Protein AF-K0SL85-F1 (afdb_monomer)

Foldseek 3Di:
DCCVPPNLQDLVVLVVLQVQLVVCLVVVNLVSNLVSLVSSLVSCCVRVRCLDLSNLSSLLSLLVSLLVVLVVLVVVVPVCVVPPDPPPPVDPPPPPPDPDDDPPPDRQDLVSSLVSLVSSLVSLVSSLVSCCVPVNCLDLSNLVSLLSNLLSLLSNLLSVLVVQLVVQLVVLLVVCCVVVVDDDPVVSVVCSVVSLLRSLQVSVVPDDPVSVVSLVSSLCSLVSSLVSCLVNPDDAWDQFQADDDPDDDDDDDDDDDDDDDDDDDDPPDDPVRVVVVVVVVVVVVVPDDPDDDDDPPDDGQDDSLRSQIHLSSLVSLQSSLVSLLSVLVSLLSNLSNPPPPPPVNVVSLVSSLVSLSSSLSSLVRSLVNCVVPDDCPPPSNLVSLQVNLVSLCDDSGNDPPPDDRPNVSSVVSVVSNVVVVVVVVVVVVD

Structure (mmCIF, N/CA/C/O backbone):
data_AF-K0SL85-F1
#
_entry.id   AF-K0SL85-F1
#
loop_
_atom_site.group_PDB
_atom_site.id
_atom_site.type_symbol
_atom_site.label_atom_id
_atom_site.label_alt_id
_atom_site.label_comp_id
_atom_site.label_asym_id
_atom_site.label_entity_id
_atom_site.label_seq_id
_atom_site.pdbx_PDB_ins_code
_atom_site.Cartn_x
_atom_site.Cartn_y
_atom_site.Cartn_z
_atom_site.occupancy
_atom_site.B_iso_or_equiv
_atom_site.auth_seq_id
_atom_site.auth_comp_id
_atom_site.auth_asym_id
_atom_site.auth_atom_id
_atom_site.pdbx_PDB_model_num
ATOM 1 N N . MET A 1 1 ? 16.054 17.282 -24.907 1.00 71.94 1 MET A N 1
ATOM 2 C CA . MET A 1 1 ? 17.295 16.545 -25.242 1.00 71.94 1 MET A CA 1
ATOM 3 C C . MET A 1 1 ? 17.021 15.195 -25.911 1.00 71.94 1 MET A C 1
ATOM 5 O O . MET A 1 1 ? 17.385 15.065 -27.069 1.00 71.94 1 MET A O 1
ATOM 9 N N . CYS A 1 2 ? 16.323 14.230 -25.287 1.00 82.75 2 CYS A N 1
ATOM 10 C CA . CYS A 1 2 ? 16.093 12.895 -25.885 1.00 82.75 2 CYS A CA 1
ATOM 11 C C . CYS A 1 2 ? 15.444 12.921 -27.280 1.00 82.75 2 CYS A C 1
ATOM 13 O O . CYS A 1 2 ? 15.978 12.303 -28.194 1.00 82.75 2 CYS A O 1
ATOM 15 N N . LYS A 1 3 ? 14.382 13.718 -27.482 1.00 85.50 3 LYS A N 1
ATOM 16 C CA . LYS A 1 3 ? 13.738 13.880 -28.802 1.00 85.50 3 LYS A CA 1
ATOM 17 C C . LYS A 1 3 ? 14.706 14.315 -29.910 1.00 85.50 3 LYS A C 1
ATOM 19 O O . LYS A 1 3 ? 14.562 13.873 -31.040 1.00 85.50 3 LYS A O 1
ATOM 24 N N . SER A 1 4 ? 15.681 15.164 -29.582 1.00 82.19 4 SER A N 1
ATOM 25 C CA . SER A 1 4 ? 16.656 15.687 -30.547 1.00 82.19 4 SER A CA 1
ATOM 26 C C . SER A 1 4 ? 17.770 14.692 -30.873 1.00 82.19 4 SER A C 1
ATOM 28 O O . SER A 1 4 ? 18.353 14.791 -31.943 1.00 82.19 4 SER A O 1
ATOM 30 N N . HIS A 1 5 ? 18.091 13.770 -29.958 1.00 85.50 5 HIS A N 1
ATOM 31 C CA . HIS A 1 5 ? 19.187 12.811 -30.133 1.00 85.50 5 HIS A CA 1
ATOM 32 C C . HIS A 1 5 ? 18.724 11.437 -30.625 1.00 85.50 5 HIS A C 1
ATOM 34 O O . HIS A 1 5 ? 19.407 10.828 -31.438 1.00 85.50 5 HIS A O 1
ATOM 40 N N . PHE A 1 6 ? 17.579 10.952 -30.142 1.00 85.19 6 PHE A N 1
ATOM 41 C CA . PHE A 1 6 ? 17.064 9.613 -30.450 1.00 85.19 6 PHE A CA 1
ATOM 42 C C . PHE A 1 6 ? 15.804 9.629 -31.323 1.00 85.19 6 PHE A C 1
ATOM 44 O O . PHE A 1 6 ? 15.347 8.578 -31.760 1.00 85.19 6 PHE A O 1
ATOM 51 N N . GLY A 1 7 ? 15.223 10.807 -31.560 1.00 85.25 7 GLY A N 1
ATOM 52 C CA . GLY A 1 7 ? 13.911 10.953 -32.181 1.00 85.25 7 GLY A CA 1
ATOM 53 C C . GLY A 1 7 ? 12.759 10.922 -31.170 1.00 85.25 7 GLY A C 1
ATOM 54 O O . GLY A 1 7 ? 12.911 10.566 -29.995 1.00 85.25 7 GLY A O 1
ATOM 55 N N . SER A 1 8 ? 11.580 11.351 -31.626 1.00 86.75 8 SER A N 1
ATOM 56 C CA . SER A 1 8 ? 10.350 11.362 -30.823 1.00 86.75 8 SER A CA 1
ATO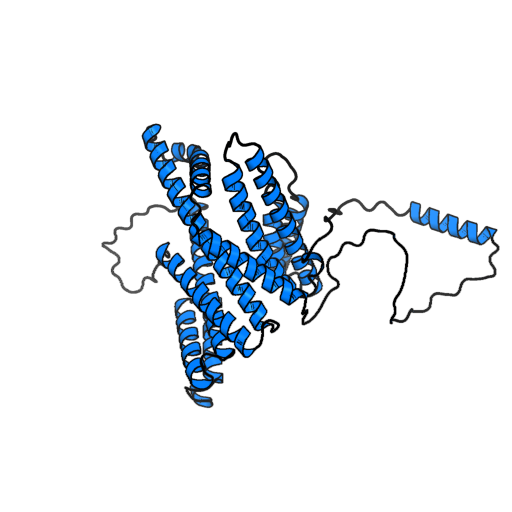M 57 C C . SER A 1 8 ? 9.857 9.955 -30.491 1.00 86.75 8 SER A C 1
ATOM 59 O O . SER A 1 8 ? 9.343 9.749 -29.396 1.00 86.75 8 SER A O 1
ATOM 61 N N . LEU A 1 9 ? 10.063 9.000 -31.399 1.00 91.44 9 LEU A N 1
ATOM 62 C CA . LEU A 1 9 ? 9.634 7.613 -31.273 1.00 91.44 9 LEU A CA 1
ATOM 63 C C . LEU A 1 9 ? 10.826 6.704 -30.940 1.00 91.44 9 LEU A C 1
ATOM 65 O O . LEU A 1 9 ? 11.417 6.086 -31.820 1.00 91.44 9 LEU A O 1
ATOM 69 N N . HIS A 1 10 ? 11.223 6.668 -29.666 1.00 91.56 10 HIS A N 1
ATOM 70 C CA . HIS A 1 10 ? 12.350 5.852 -29.206 1.00 91.56 10 HIS A CA 1
ATOM 71 C C . HIS A 1 10 ? 12.176 5.421 -27.735 1.00 91.56 10 HIS A C 1
ATOM 73 O O . HIS A 1 10 ? 11.749 6.250 -26.923 1.00 91.56 10 HIS A O 1
ATOM 79 N N . PRO A 1 11 ? 12.576 4.193 -27.333 1.00 92.12 11 PRO A N 1
ATOM 80 C CA . PRO A 1 11 ? 12.464 3.723 -25.943 1.00 92.12 11 PRO A CA 1
ATOM 81 C C . PRO A 1 11 ? 13.127 4.647 -24.909 1.00 92.12 11 PRO A C 1
ATOM 83 O O . PRO A 1 11 ? 12.606 4.844 -23.814 1.00 92.12 11 PRO A O 1
ATOM 86 N N . ALA A 1 12 ? 14.256 5.271 -25.260 1.00 93.94 12 ALA A N 1
ATOM 87 C CA . ALA A 1 12 ? 14.918 6.252 -24.392 1.00 93.94 12 ALA A CA 1
ATOM 88 C C . ALA A 1 12 ? 14.088 7.536 -24.196 1.00 93.94 12 ALA A C 1
ATOM 90 O O . ALA A 1 12 ? 14.104 8.116 -23.113 1.00 93.94 12 ALA A O 1
ATOM 91 N N . THR A 1 13 ? 13.339 7.969 -25.215 1.00 93.81 13 THR A N 1
ATOM 92 C CA . THR A 1 13 ? 12.415 9.107 -25.101 1.00 93.81 13 THR A CA 1
ATOM 93 C C . THR A 1 13 ? 11.216 8.736 -24.225 1.00 93.81 13 THR A C 1
ATOM 95 O O . THR A 1 13 ? 10.839 9.528 -23.365 1.00 93.81 13 THR A O 1
ATOM 98 N N . ALA A 1 14 ? 10.683 7.515 -24.357 1.00 95.56 14 ALA A N 1
ATOM 99 C CA . ALA A 1 14 ? 9.628 6.997 -23.481 1.00 95.56 14 ALA A CA 1
ATOM 100 C C . ALA A 1 14 ? 10.074 6.925 -22.007 1.00 95.56 14 ALA A C 1
ATOM 102 O O . ALA A 1 14 ? 9.354 7.376 -21.115 1.00 95.56 14 ALA A O 1
ATOM 103 N N . SER A 1 15 ? 11.293 6.434 -21.761 1.00 95.62 15 SER A N 1
ATOM 104 C CA . SER A 1 15 ? 11.910 6.383 -20.427 1.00 95.62 15 SER A CA 1
ATOM 105 C C . SER A 1 15 ? 12.112 7.776 -19.830 1.00 95.62 15 SER A C 1
ATOM 107 O O . SER A 1 15 ? 11.819 8.008 -18.658 1.00 95.62 15 SER A O 1
ATOM 109 N N . ALA A 1 16 ? 12.536 8.746 -20.646 1.00 95.75 16 ALA A N 1
ATOM 110 C CA . ALA A 1 16 ? 12.667 10.128 -20.201 1.00 95.75 16 ALA A CA 1
ATOM 111 C C . ALA A 1 16 ? 11.323 10.709 -19.737 1.00 95.75 16 ALA A C 1
ATOM 113 O O . ALA A 1 16 ? 11.273 11.326 -18.677 1.00 95.75 16 ALA A O 1
ATOM 114 N N . TYR A 1 17 ? 10.234 10.467 -20.474 1.00 97.12 17 TYR A N 1
ATOM 115 C CA . TYR A 1 17 ? 8.890 10.866 -20.047 1.00 97.12 17 TYR A CA 1
ATOM 116 C C . TYR A 1 17 ? 8.450 10.177 -18.754 1.00 97.12 17 TYR A C 1
ATOM 118 O O . TYR A 1 17 ? 7.924 10.844 -17.867 1.00 97.12 17 TYR A O 1
ATOM 126 N N . ASN A 1 18 ? 8.742 8.883 -18.597 1.00 95.81 18 ASN A N 1
ATOM 127 C CA . ASN A 1 18 ? 8.477 8.172 -17.347 1.00 95.81 18 ASN A CA 1
ATOM 128 C C . ASN A 1 18 ? 9.196 8.835 -16.158 1.00 95.81 18 ASN A C 1
ATOM 130 O O . ASN A 1 18 ? 8.609 9.041 -15.100 1.00 95.81 18 ASN A O 1
ATOM 134 N N . ASN A 1 19 ? 10.457 9.226 -16.340 1.00 96.38 19 ASN A N 1
ATOM 135 C CA . ASN A 1 19 ? 11.229 9.889 -15.290 1.00 96.38 19 ASN A CA 1
ATOM 136 C C . ASN A 1 19 ? 10.738 11.317 -15.018 1.00 96.38 19 ASN A C 1
ATOM 138 O O . ASN A 1 19 ? 10.708 11.734 -13.866 1.00 96.38 19 ASN A O 1
ATOM 142 N N . VAL A 1 20 ? 10.302 12.058 -16.043 1.00 96.56 20 VAL A N 1
ATOM 143 C CA . VAL A 1 20 ? 9.638 13.363 -15.860 1.00 96.56 20 VAL A CA 1
ATOM 144 C C . VAL A 1 20 ? 8.355 13.204 -15.043 1.00 96.56 20 VAL A C 1
ATOM 146 O O . VAL A 1 20 ? 8.102 14.017 -14.154 1.00 96.56 20 VAL A O 1
ATOM 149 N N . GLY A 1 21 ? 7.579 12.148 -15.298 1.00 96.06 21 GLY A N 1
ATOM 150 C CA . GLY A 1 21 ? 6.412 11.798 -14.494 1.00 96.06 21 GLY A CA 1
ATOM 151 C C . GLY A 1 21 ? 6.780 11.576 -13.030 1.00 96.06 21 GLY A C 1
ATOM 152 O O . GLY A 1 21 ? 6.183 12.187 -12.143 1.00 96.06 21 GLY A O 1
ATOM 153 N N . LEU A 1 22 ? 7.821 10.781 -12.775 1.00 94.56 22 LEU A N 1
ATOM 154 C CA . LEU A 1 22 ? 8.305 10.506 -11.421 1.00 94.56 22 LEU A CA 1
ATOM 155 C C . LEU A 1 22 ? 8.761 11.773 -10.694 1.00 94.56 22 LEU A C 1
ATOM 157 O O . LEU A 1 22 ? 8.385 11.977 -9.544 1.00 94.56 22 LEU A O 1
ATOM 161 N N . MET A 1 23 ? 9.515 12.645 -11.363 1.00 95.88 23 MET A N 1
ATOM 162 C CA . MET A 1 23 ? 9.970 13.901 -10.763 1.00 95.88 23 MET A CA 1
ATOM 163 C C . MET A 1 23 ? 8.802 14.830 -10.427 1.00 95.88 23 MET A C 1
ATOM 165 O O . MET A 1 23 ? 8.760 15.374 -9.332 1.00 95.88 23 MET A O 1
ATOM 169 N N . ASN A 1 24 ? 7.822 14.971 -11.324 1.00 93.88 24 ASN A N 1
ATOM 170 C CA . ASN A 1 24 ? 6.636 15.784 -11.044 1.00 93.88 24 ASN A CA 1
ATOM 171 C C . ASN A 1 24 ? 5.812 15.217 -9.885 1.00 93.88 24 ASN A C 1
ATOM 173 O O . ASN A 1 24 ? 5.368 15.983 -9.040 1.00 93.88 24 ASN A O 1
ATOM 177 N N . LYS A 1 25 ? 5.682 13.888 -9.788 1.00 91.12 25 LYS A N 1
ATOM 178 C CA . LYS A 1 25 ? 5.037 13.239 -8.639 1.00 91.12 25 LYS A CA 1
ATOM 179 C C . LYS A 1 25 ? 5.726 13.614 -7.325 1.00 91.12 25 LYS A C 1
ATOM 181 O O . LYS A 1 25 ? 5.051 13.951 -6.365 1.00 91.12 25 LYS A O 1
ATOM 186 N N . LEU A 1 26 ? 7.058 13.549 -7.281 1.00 88.62 26 LEU A N 1
ATOM 187 C CA . LEU A 1 26 ? 7.831 13.890 -6.079 1.00 88.62 26 LEU A CA 1
ATOM 188 C C . LEU A 1 26 ? 7.717 15.372 -5.690 1.00 88.62 26 LEU A C 1
ATOM 190 O O . LEU A 1 26 ? 7.970 15.709 -4.540 1.00 88.62 26 LEU A O 1
ATOM 194 N N . LEU A 1 27 ? 7.341 16.235 -6.635 1.00 89.31 27 LEU A N 1
ATOM 195 C CA . LEU A 1 27 ? 7.099 17.661 -6.420 1.00 89.31 27 LEU A CA 1
ATOM 196 C C . LEU A 1 27 ? 5.623 17.994 -6.127 1.00 89.31 27 LEU A C 1
ATOM 198 O O . LEU A 1 27 ? 5.304 19.169 -6.000 1.00 89.31 27 LEU A O 1
ATOM 202 N N . GLY A 1 28 ? 4.722 17.005 -6.069 1.00 86.56 28 GLY A N 1
ATOM 203 C CA . GLY A 1 28 ? 3.276 17.229 -5.892 1.00 86.56 28 GLY A CA 1
ATOM 204 C C . GLY A 1 28 ? 2.536 17.694 -7.158 1.00 86.56 28 GLY A C 1
ATOM 205 O O . GLY A 1 28 ? 1.344 17.982 -7.126 1.00 86.56 28 GLY A O 1
ATOM 206 N N . ASN A 1 29 ? 3.209 17.729 -8.311 1.00 91.56 29 ASN A N 1
ATOM 207 C CA . ASN A 1 29 ? 2.650 18.164 -9.592 1.00 91.56 29 ASN A CA 1
ATOM 208 C C . ASN A 1 29 ? 1.874 17.021 -10.277 1.00 91.56 29 ASN A C 1
ATOM 210 O O . ASN A 1 29 ? 2.338 16.433 -11.264 1.00 91.56 29 ASN A O 1
ATOM 214 N N . TYR A 1 30 ? 0.707 16.665 -9.733 1.00 89.94 30 TYR A N 1
ATOM 215 C CA . TYR A 1 30 ? -0.072 15.493 -10.154 1.00 89.94 30 TYR A CA 1
ATOM 216 C C . TYR A 1 30 ? -0.479 15.510 -11.633 1.00 89.94 30 TYR A C 1
ATOM 218 O O . TYR A 1 30 ? -0.276 14.514 -12.329 1.00 89.94 30 TYR A O 1
ATOM 226 N N . GLU A 1 31 ? -0.977 16.633 -12.151 1.00 92.06 31 GLU A N 1
ATOM 227 C CA . GLU A 1 31 ? -1.432 16.721 -13.547 1.00 92.06 31 GLU A CA 1
ATOM 228 C C . GLU A 1 31 ? -0.273 16.615 -14.549 1.00 92.06 31 GLU A C 1
ATOM 230 O O . GLU A 1 31 ? -0.343 15.864 -15.526 1.00 92.06 31 GLU A O 1
ATOM 235 N N . GLN A 1 32 ? 0.847 17.297 -14.284 1.00 94.50 32 GLN A N 1
ATOM 236 C CA . GLN A 1 32 ? 2.049 17.193 -15.116 1.00 94.50 32 GLN A CA 1
ATOM 237 C C . GLN A 1 32 ? 2.640 15.780 -15.055 1.00 94.50 32 GLN A C 1
ATOM 239 O O . GLN A 1 32 ? 3.129 15.266 -16.065 1.00 94.50 32 GLN A O 1
ATOM 244 N N . SER A 1 33 ? 2.578 15.137 -13.885 1.00 95.88 33 SER A N 1
ATOM 245 C CA . SER A 1 33 ? 3.004 13.751 -13.710 1.00 95.88 33 SER A CA 1
ATOM 246 C C . SER A 1 33 ? 2.155 12.793 -14.548 1.00 95.88 33 SER A C 1
ATOM 248 O O . SER A 1 33 ? 2.702 12.005 -15.326 1.00 95.88 33 SER A O 1
ATOM 250 N N . ARG A 1 34 ? 0.824 12.922 -14.469 1.00 96.50 34 ARG A N 1
ATOM 251 C CA . ARG A 1 34 ? -0.143 12.121 -15.229 1.00 96.50 34 ARG A CA 1
ATOM 252 C C . ARG A 1 34 ? 0.077 12.267 -16.735 1.00 96.50 34 ARG A C 1
ATOM 254 O O . ARG A 1 34 ? 0.205 11.265 -17.439 1.00 96.50 34 ARG A O 1
ATOM 261 N N . ALA A 1 35 ? 0.212 13.500 -17.226 1.00 97.38 35 ALA A N 1
ATOM 262 C CA . ALA A 1 35 ? 0.474 13.773 -18.639 1.00 97.38 35 ALA A CA 1
ATOM 263 C C . ALA A 1 35 ? 1.785 13.128 -19.126 1.00 97.38 35 ALA A C 1
ATOM 265 O O . ALA A 1 35 ? 1.828 12.520 -20.199 1.00 97.38 35 ALA A O 1
ATOM 266 N N . ALA A 1 36 ? 2.853 13.213 -18.327 1.00 97.88 36 ALA A N 1
ATOM 267 C CA . ALA A 1 36 ? 4.139 12.616 -18.669 1.00 97.88 36 ALA A CA 1
ATOM 268 C C . ALA A 1 36 ? 4.086 11.078 -18.698 1.00 97.88 36 ALA A C 1
ATOM 270 O O . ALA A 1 36 ? 4.648 10.467 -19.611 1.00 97.88 36 ALA A O 1
ATOM 271 N N . TYR A 1 37 ? 3.382 10.439 -17.758 1.00 97.88 37 TYR A N 1
ATOM 272 C CA . TYR A 1 37 ? 3.191 8.986 -17.784 1.00 97.88 37 TYR A CA 1
ATOM 273 C C . TYR A 1 37 ? 2.325 8.522 -18.956 1.00 97.88 37 TYR A C 1
ATOM 275 O O . TYR A 1 37 ? 2.666 7.519 -19.581 1.00 97.88 37 TYR A O 1
ATOM 283 N N . HIS A 1 38 ? 1.267 9.252 -19.323 1.00 98.06 38 HIS A N 1
ATOM 284 C CA . HIS A 1 38 ? 0.482 8.926 -20.518 1.00 98.06 38 HIS A CA 1
ATOM 285 C C . HIS A 1 38 ? 1.309 9.013 -21.802 1.00 98.06 38 HIS A C 1
ATOM 287 O O . HIS A 1 38 ? 1.218 8.122 -22.648 1.00 98.06 38 HIS A O 1
ATOM 293 N N . GLU A 1 39 ? 2.164 10.028 -21.939 1.00 97.62 39 GLU A N 1
ATOM 294 C CA . GLU A 1 39 ? 3.056 10.120 -23.097 1.00 97.62 39 GLU A CA 1
ATOM 295 C C . GLU A 1 39 ? 4.103 8.994 -23.095 1.00 97.62 39 GLU A C 1
ATOM 297 O O . GLU A 1 39 ? 4.412 8.427 -24.144 1.00 97.62 39 GLU A O 1
ATOM 302 N N . SER A 1 40 ? 4.597 8.599 -21.917 1.00 97.44 40 SER A N 1
ATOM 303 C CA . SER A 1 40 ? 5.458 7.421 -21.776 1.00 97.44 40 SER A CA 1
ATOM 304 C C . SER A 1 40 ? 4.753 6.132 -22.212 1.00 97.44 40 SER A C 1
ATOM 306 O O . SER A 1 40 ? 5.319 5.368 -22.994 1.00 97.44 40 SER A O 1
ATOM 308 N N . LEU A 1 41 ? 3.505 5.916 -21.779 1.00 97.62 41 LEU A N 1
ATOM 309 C CA . LEU A 1 41 ? 2.680 4.773 -22.178 1.00 97.62 41 LEU A CA 1
ATOM 310 C C . LEU A 1 41 ? 2.459 4.735 -23.686 1.00 97.62 41 LEU A C 1
ATOM 312 O O . LEU A 1 41 ? 2.661 3.691 -24.304 1.00 97.62 41 LEU A O 1
ATOM 316 N N . ARG A 1 42 ? 2.080 5.869 -24.287 1.00 97.81 42 ARG A N 1
ATOM 317 C CA . ARG A 1 42 ? 1.881 5.975 -25.737 1.00 97.81 42 ARG A CA 1
ATOM 318 C C . ARG A 1 42 ? 3.146 5.558 -26.484 1.00 97.81 42 ARG A C 1
ATOM 320 O O . ARG A 1 42 ? 3.090 4.695 -27.355 1.00 97.81 42 ARG A O 1
ATOM 327 N N . LEU A 1 43 ? 4.292 6.117 -26.094 1.00 97.44 43 LEU A N 1
ATOM 328 C CA . LEU A 1 43 ? 5.569 5.819 -26.731 1.00 97.44 43 LEU A CA 1
ATOM 329 C C . LEU A 1 43 ? 5.999 4.365 -26.527 1.00 97.44 43 LEU A C 1
ATOM 331 O O . LEU A 1 43 ? 6.384 3.730 -27.502 1.00 97.44 43 LEU A O 1
ATOM 335 N N . TYR A 1 44 ? 5.916 3.817 -25.310 1.00 97.75 44 TYR A N 1
ATOM 336 C CA . TYR A 1 44 ? 6.233 2.406 -25.064 1.00 97.75 44 TYR A CA 1
ATOM 337 C C . TYR A 1 44 ? 5.323 1.466 -25.859 1.00 97.75 44 TYR A C 1
ATOM 339 O O . TYR A 1 44 ? 5.813 0.522 -26.477 1.00 97.75 44 TYR A O 1
ATOM 347 N N . GLY A 1 45 ? 4.025 1.767 -25.919 1.00 97.25 45 GLY A N 1
ATOM 348 C CA . GLY A 1 45 ? 3.064 0.999 -26.705 1.00 97.25 45 GLY A CA 1
ATOM 349 C C . GLY A 1 45 ? 3.402 0.967 -28.197 1.00 97.25 45 GLY A C 1
ATOM 350 O O . GLY A 1 45 ? 3.225 -0.070 -28.828 1.00 97.25 45 GLY A O 1
ATOM 351 N N . GLU A 1 46 ? 3.928 2.063 -28.751 1.00 96.88 46 GLU A N 1
ATOM 352 C CA . GLU A 1 46 ? 4.335 2.138 -30.160 1.00 96.88 46 GLU A CA 1
ATOM 353 C C . GLU A 1 46 ? 5.706 1.492 -30.435 1.00 96.88 46 GLU A C 1
ATOM 355 O O . GLU A 1 46 ? 5.874 0.860 -31.475 1.00 96.88 46 GLU A O 1
ATOM 360 N N . VAL A 1 47 ? 6.693 1.635 -29.538 1.00 96.31 47 VAL A N 1
ATOM 361 C CA . VAL A 1 47 ? 8.076 1.174 -29.806 1.00 96.31 47 VAL A CA 1
ATOM 362 C C . VAL A 1 47 ? 8.354 -0.271 -29.404 1.00 96.31 47 VAL A C 1
ATOM 364 O O . VAL A 1 47 ? 9.144 -0.929 -30.074 1.00 96.31 47 VAL A O 1
ATOM 367 N N . CYS A 1 48 ? 7.772 -0.759 -28.305 1.00 92.94 48 CYS A N 1
ATOM 368 C CA . CYS A 1 48 ? 8.017 -2.116 -27.801 1.00 92.94 48 CYS A CA 1
ATOM 369 C C . CYS A 1 48 ? 6.741 -2.952 -27.640 1.00 92.94 48 CYS A C 1
ATOM 371 O O . CYS A 1 48 ? 6.839 -4.146 -27.375 1.00 92.94 48 CYS A O 1
ATOM 373 N N . GLY A 1 49 ? 5.562 -2.358 -27.846 1.00 95.62 49 GLY A N 1
ATOM 374 C CA . GLY A 1 49 ? 4.272 -3.028 -27.701 1.00 95.62 49 GLY A CA 1
ATOM 375 C C . GLY A 1 49 ? 3.709 -2.942 -26.281 1.00 95.62 49 GLY A C 1
ATOM 376 O O . GLY A 1 49 ? 4.426 -2.673 -25.314 1.00 95.62 49 GLY A O 1
ATOM 377 N N . LYS A 1 50 ? 2.394 -3.158 -26.162 1.00 96.88 50 LYS A N 1
ATOM 378 C CA . LYS A 1 50 ? 1.662 -3.068 -24.885 1.00 96.88 50 LYS A CA 1
ATOM 379 C C . LYS A 1 50 ? 1.925 -4.247 -23.943 1.00 96.88 50 LYS A C 1
ATOM 381 O O . LYS A 1 50 ? 1.795 -4.089 -22.739 1.00 96.88 50 LYS A O 1
ATOM 386 N N . ASP A 1 51 ? 2.384 -5.378 -24.472 1.00 95.75 51 ASP A N 1
ATOM 387 C CA . ASP A 1 51 ? 2.701 -6.578 -23.685 1.00 95.75 51 ASP A CA 1
ATOM 388 C C . ASP A 1 51 ? 4.143 -6.585 -23.140 1.00 95.75 51 ASP A C 1
ATOM 390 O O . ASP A 1 51 ? 4.615 -7.616 -22.673 1.00 95.75 51 ASP A O 1
ATOM 394 N N . HIS A 1 52 ? 4.857 -5.456 -23.225 1.00 96.00 52 HIS A N 1
ATOM 395 C CA . HIS A 1 52 ? 6.256 -5.337 -22.806 1.00 96.00 52 HIS A CA 1
ATOM 396 C C . HIS A 1 52 ? 6.410 -4.732 -21.400 1.00 96.00 52 HIS A C 1
ATOM 398 O O . HIS A 1 52 ? 5.668 -3.832 -20.989 1.00 96.00 52 HIS A O 1
ATOM 404 N N . ALA A 1 53 ? 7.474 -5.108 -20.690 1.00 95.50 53 ALA A N 1
ATOM 405 C CA . ALA A 1 53 ? 7.646 -4.821 -19.269 1.00 95.50 53 ALA A CA 1
ATOM 406 C C . ALA A 1 53 ? 7.841 -3.328 -19.007 1.00 95.50 53 ALA A C 1
ATOM 408 O O . ALA A 1 53 ? 7.541 -2.825 -17.921 1.00 95.50 53 ALA A O 1
ATOM 409 N N . SER A 1 54 ? 8.337 -2.608 -20.014 1.00 96.38 54 SER A N 1
ATOM 410 C CA . SER A 1 54 ? 8.449 -1.150 -20.001 1.00 96.38 54 SER A CA 1
ATOM 411 C C . SER A 1 54 ? 7.086 -0.455 -20.065 1.00 96.38 54 SER A C 1
ATOM 413 O O . SER A 1 54 ? 6.893 0.529 -19.355 1.00 96.38 54 SER A O 1
ATOM 415 N N . TYR A 1 55 ? 6.126 -0.989 -20.830 1.00 97.81 55 TYR A N 1
ATOM 416 C CA . TYR A 1 55 ? 4.745 -0.497 -20.824 1.00 97.81 55 TYR A CA 1
ATOM 417 C C . TYR A 1 55 ? 4.108 -0.734 -19.449 1.00 97.81 55 TYR A C 1
ATOM 419 O O . TYR A 1 55 ? 3.604 0.198 -18.821 1.00 97.81 55 TYR A O 1
ATOM 427 N N . ALA A 1 56 ? 4.277 -1.942 -18.899 1.00 97.69 56 ALA A N 1
ATOM 428 C CA . ALA A 1 56 ? 3.837 -2.273 -17.543 1.00 97.69 56 ALA A CA 1
ATOM 429 C C . ALA A 1 56 ? 4.490 -1.402 -16.452 1.00 97.69 56 ALA A C 1
ATOM 431 O O . ALA A 1 56 ? 3.883 -1.138 -15.413 1.00 97.69 56 ALA A O 1
ATOM 432 N N . ALA A 1 57 ? 5.728 -0.940 -16.657 1.00 96.31 57 ALA A N 1
ATOM 433 C CA . ALA A 1 57 ? 6.389 -0.016 -15.739 1.00 96.31 57 ALA A CA 1
ATOM 434 C C . ALA A 1 57 ? 5.738 1.367 -15.726 1.00 96.31 57 ALA A C 1
ATOM 436 O O . ALA A 1 57 ? 5.496 1.896 -14.640 1.00 96.31 57 ALA A O 1
ATOM 437 N N . ALA A 1 58 ? 5.399 1.912 -16.894 1.00 97.25 58 ALA A N 1
ATOM 438 C CA . ALA A 1 58 ? 4.675 3.174 -16.977 1.00 97.25 58 ALA A CA 1
ATOM 439 C C . ALA A 1 58 ? 3.258 3.054 -16.377 1.00 97.25 58 ALA A C 1
ATOM 441 O O . ALA A 1 58 ? 2.857 3.928 -15.610 1.00 97.25 58 ALA A O 1
ATOM 442 N N . LEU A 1 59 ? 2.553 1.935 -16.611 1.00 98.50 59 LEU A N 1
ATOM 443 C CA . LEU A 1 59 ? 1.256 1.643 -15.978 1.00 98.50 59 LEU A CA 1
ATOM 444 C C . LEU A 1 59 ? 1.371 1.593 -14.450 1.00 98.50 59 LEU A C 1
ATOM 446 O O . LEU A 1 59 ? 0.604 2.239 -13.742 1.00 98.50 59 LEU A O 1
ATOM 450 N N . SER A 1 60 ? 2.377 0.880 -13.931 1.00 97.81 60 SER A N 1
ATOM 451 C CA . SER A 1 60 ? 2.605 0.784 -12.482 1.00 97.81 60 SER A CA 1
ATOM 452 C C . SER A 1 60 ? 2.837 2.155 -11.851 1.00 97.81 60 SER A C 1
ATOM 454 O O . SER A 1 60 ? 2.331 2.435 -10.766 1.00 97.81 60 SER A O 1
ATOM 456 N N . ASN A 1 61 ? 3.604 3.018 -12.521 1.00 97.25 61 ASN A N 1
ATOM 457 C CA . ASN A 1 61 ? 3.894 4.356 -12.018 1.00 97.25 61 ASN A CA 1
ATOM 458 C C . ASN A 1 61 ? 2.659 5.258 -12.038 1.00 97.25 61 ASN A C 1
ATOM 460 O O . ASN A 1 61 ? 2.459 6.012 -11.086 1.00 97.25 61 ASN A O 1
ATOM 464 N N . LEU A 1 62 ? 1.817 5.134 -13.067 1.00 97.38 62 LEU A N 1
ATOM 465 C CA . LEU A 1 62 ? 0.547 5.842 -13.154 1.00 97.38 62 LEU A CA 1
ATOM 466 C C . LEU A 1 62 ? -0.434 5.370 -12.071 1.00 97.38 62 LEU A C 1
ATOM 468 O O . LEU A 1 62 ? -0.953 6.192 -11.326 1.00 97.38 62 LEU A O 1
ATOM 472 N N . GLY A 1 63 ? -0.604 4.061 -11.869 1.00 97.06 63 GLY A N 1
ATOM 473 C CA . GLY A 1 63 ? -1.456 3.554 -10.787 1.00 97.06 63 GLY A CA 1
ATOM 474 C C . GLY A 1 63 ? -0.967 3.969 -9.392 1.00 97.06 63 GLY A C 1
ATOM 475 O O . GLY A 1 63 ? -1.753 4.352 -8.526 1.00 97.06 63 GLY A O 1
ATOM 476 N N . MET A 1 64 ? 0.353 3.996 -9.182 1.00 95.69 64 MET A N 1
ATOM 477 C CA . MET A 1 64 ? 0.956 4.527 -7.956 1.00 95.69 64 MET A CA 1
ATOM 478 C C . MET A 1 64 ? 0.860 6.057 -7.830 1.00 95.69 64 MET A C 1
ATOM 480 O O . MET A 1 64 ? 1.048 6.569 -6.724 1.00 95.69 64 MET A O 1
ATOM 484 N N . LEU A 1 65 ? 0.669 6.799 -8.925 1.00 96.19 65 LEU A N 1
ATOM 485 C CA . LEU A 1 65 ? 0.398 8.239 -8.906 1.00 96.19 65 LEU A CA 1
ATOM 486 C C . LEU A 1 65 ? -1.031 8.486 -8.429 1.00 96.19 65 LEU A C 1
ATOM 488 O O . LEU A 1 65 ? -1.204 9.194 -7.443 1.00 96.19 65 LEU A O 1
ATOM 492 N N . GLU A 1 66 ? -2.018 7.848 -9.063 1.00 94.81 66 GLU A N 1
ATOM 493 C CA . GLU A 1 66 ? -3.436 8.033 -8.725 1.00 94.81 66 GLU A CA 1
ATOM 494 C C . GLU A 1 66 ? -3.718 7.637 -7.273 1.00 94.81 66 GLU A C 1
ATOM 496 O O . GLU A 1 66 ? -4.314 8.402 -6.519 1.00 94.81 66 GLU A O 1
ATOM 501 N N . ARG A 1 67 ? -3.171 6.499 -6.823 1.00 92.31 67 ARG A N 1
ATOM 502 C CA . ARG A 1 67 ? -3.261 6.089 -5.414 1.00 92.31 67 ARG A CA 1
ATOM 503 C C . ARG A 1 67 ? -2.617 7.104 -4.463 1.00 92.31 67 ARG A C 1
ATOM 505 O O . ARG A 1 67 ? -3.130 7.322 -3.371 1.00 92.31 67 ARG A O 1
ATOM 512 N N . GLY A 1 68 ? -1.475 7.682 -4.842 1.00 90.56 68 GLY A N 1
ATOM 513 C CA . GLY A 1 68 ? -0.795 8.698 -4.034 1.00 90.56 68 GLY A CA 1
ATOM 514 C C . GLY A 1 68 ? -1.636 9.965 -3.886 1.00 90.56 68 GLY A C 1
ATOM 515 O O . GLY A 1 68 ? -1.799 10.452 -2.773 1.00 90.56 68 GLY A O 1
ATOM 516 N N . HIS A 1 69 ? -2.244 10.410 -4.987 1.00 90.69 69 HIS A N 1
ATOM 517 C CA . HIS A 1 69 ? -3.102 11.593 -5.030 1.00 90.69 69 HIS A CA 1
ATOM 518 C C . HIS A 1 69 ? -4.325 11.453 -4.116 1.00 90.69 69 HIS A C 1
ATOM 520 O O . HIS A 1 69 ? -4.678 12.386 -3.399 1.00 90.69 69 HIS A O 1
ATOM 526 N N . VAL A 1 70 ? -4.937 10.263 -4.093 1.00 89.50 70 VAL A N 1
ATOM 527 C CA . VAL A 1 70 ? -6.049 9.959 -3.181 1.00 89.50 70 VAL A CA 1
ATOM 528 C C . VAL A 1 70 ? -5.605 10.036 -1.723 1.00 89.50 70 VAL A C 1
ATOM 530 O O . VAL A 1 70 ? -6.269 10.692 -0.929 1.00 89.50 70 VAL A O 1
ATOM 533 N N . ILE A 1 71 ? -4.491 9.386 -1.368 1.00 85.06 71 ILE A N 1
ATOM 534 C CA . ILE A 1 71 ? -4.007 9.340 0.022 1.00 85.06 71 ILE A CA 1
ATOM 535 C C . ILE A 1 71 ? -3.665 10.745 0.531 1.00 85.06 71 ILE A C 1
ATOM 537 O O . ILE A 1 71 ? -4.030 11.084 1.651 1.00 85.06 71 ILE A O 1
ATOM 541 N N . GLU A 1 72 ? -3.000 11.565 -0.284 1.00 84.56 72 GLU A N 1
ATOM 542 C CA . GLU A 1 72 ? -2.683 12.950 0.081 1.00 84.56 72 GLU A CA 1
ATOM 543 C C . GLU A 1 72 ? -3.952 13.792 0.243 1.00 84.56 72 GLU A C 1
ATOM 545 O O . GLU A 1 72 ? -4.108 14.495 1.238 1.00 84.56 72 GLU A O 1
ATOM 550 N N . SER A 1 73 ? -4.918 13.647 -0.670 1.00 84.19 73 SER A N 1
ATOM 551 C CA . SER A 1 73 ? -6.211 14.317 -0.529 1.00 84.19 73 SER A CA 1
ATOM 552 C C . SER A 1 73 ? -6.961 13.903 0.742 1.00 84.19 73 SER A C 1
ATOM 554 O O . SER A 1 73 ? -7.670 14.733 1.305 1.00 84.19 73 SER A O 1
ATOM 556 N N . GLU A 1 74 ? -6.866 12.644 1.173 1.00 79.31 74 GLU A N 1
ATOM 557 C CA . GLU A 1 74 ? -7.500 12.167 2.409 1.00 79.31 74 GLU A CA 1
ATOM 558 C C . GLU A 1 74 ? -6.772 12.640 3.673 1.00 79.31 74 GLU A C 1
ATOM 560 O O . GLU A 1 74 ? -7.422 12.824 4.701 1.00 79.31 74 GLU A O 1
ATOM 565 N N . ALA A 1 75 ? -5.451 12.828 3.613 1.00 77.81 75 ALA A N 1
ATOM 566 C CA . ALA A 1 75 ? -4.662 13.366 4.720 1.00 77.81 75 ALA A CA 1
ATOM 567 C C . ALA A 1 75 ? -4.986 14.848 4.961 1.00 77.81 75 ALA A C 1
ATOM 569 O O . ALA A 1 75 ? -5.296 15.230 6.089 1.00 77.81 75 ALA A O 1
ATOM 570 N N . ASN A 1 76 ? -5.047 15.642 3.887 1.00 72.44 76 ASN A N 1
ATOM 571 C CA . ASN A 1 76 ? -5.387 17.067 3.955 1.00 72.44 76 ASN A CA 1
ATOM 572 C C . ASN A 1 76 ? -6.816 17.308 4.482 1.00 72.44 76 ASN A C 1
ATOM 574 O O . ASN A 1 76 ? -7.097 18.349 5.062 1.00 72.44 76 ASN A O 1
ATOM 578 N N . GLU A 1 77 ? -7.733 16.343 4.323 1.00 66.88 77 GLU A N 1
ATOM 579 C CA . GLU A 1 77 ? -9.069 16.409 4.935 1.00 66.88 77 GLU A CA 1
ATOM 580 C C . GLU A 1 77 ? -9.052 16.297 6.469 1.00 66.88 77 GLU A C 1
ATOM 582 O O . GLU A 1 77 ? -9.967 16.812 7.107 1.00 66.88 77 GLU A O 1
ATOM 587 N N . GLY A 1 78 ? -8.071 15.599 7.054 1.00 54.81 78 GLY A N 1
ATOM 588 C CA . GLY A 1 78 ? -7.984 15.369 8.499 1.00 54.81 78 GLY A CA 1
ATOM 589 C C . GLY A 1 78 ? -7.361 16.535 9.268 1.00 54.81 78 GLY A C 1
ATOM 590 O O . GLY A 1 78 ? -7.863 16.897 10.331 1.00 54.81 78 GLY A O 1
ATOM 591 N N . GLU A 1 79 ? -6.320 17.158 8.712 1.00 51.19 79 GLU A N 1
ATOM 592 C CA . GLU A 1 79 ? -5.579 18.250 9.367 1.00 51.19 79 GLU A CA 1
ATOM 593 C C . GLU A 1 79 ? -6.445 19.507 9.583 1.00 51.19 79 GLU A C 1
ATOM 595 O O . GLU A 1 79 ? -6.380 20.131 10.639 1.00 51.19 79 GLU A O 1
ATOM 600 N N . GLU A 1 80 ? -7.355 19.823 8.654 1.00 48.00 80 GLU A N 1
ATOM 601 C CA . GLU A 1 80 ? -8.286 20.959 8.788 1.00 48.00 80 GLU A CA 1
ATOM 602 C C . GLU A 1 80 ? -9.355 20.763 9.884 1.00 48.00 80 GLU A C 1
ATOM 604 O O . GLU A 1 80 ? -10.004 21.728 10.285 1.00 48.00 80 GLU A O 1
ATOM 609 N N . THR A 1 81 ? -9.573 19.532 10.367 1.00 44.78 81 THR A N 1
ATOM 610 C CA . THR A 1 81 ? -10.563 19.249 11.427 1.00 44.78 81 THR A CA 1
ATOM 611 C C . THR A 1 81 ? -9.982 19.257 12.839 1.00 44.78 81 THR A C 1
ATOM 613 O O . THR A 1 81 ? -10.733 19.476 13.789 1.00 44.78 81 THR A O 1
ATOM 616 N N . GLU A 1 82 ? -8.669 19.047 12.993 1.00 38.06 82 GLU A N 1
ATOM 617 C CA . GLU A 1 82 ? -7.988 19.103 14.296 1.00 38.06 82 GLU A CA 1
ATOM 618 C C . GLU A 1 82 ? -7.572 20.539 14.666 1.00 38.06 82 GLU A C 1
ATOM 620 O O . GLU A 1 82 ? -7.674 20.918 15.835 1.00 38.06 82 GLU A O 1
ATOM 625 N N . ASP A 1 83 ? -7.234 21.381 13.681 1.00 34.12 83 ASP A N 1
ATOM 626 C CA . ASP A 1 83 ? -7.076 22.832 13.854 1.00 34.12 83 ASP A CA 1
ATOM 627 C C . ASP A 1 83 ? -8.436 23.541 13.718 1.00 34.12 83 ASP A C 1
ATOM 629 O O . ASP A 1 83 ? -8.755 24.206 12.730 1.00 34.12 83 ASP A O 1
ATOM 633 N N . GLY A 1 84 ? -9.280 23.397 14.740 1.00 39.38 84 GLY A N 1
ATOM 634 C CA . GLY A 1 84 ? -10.543 24.123 14.863 1.00 39.38 84 GLY A CA 1
ATOM 635 C C . GLY A 1 84 ? -10.351 25.643 14.959 1.00 39.38 84 GLY A C 1
ATOM 636 O O . GLY A 1 84 ? -10.436 26.205 16.047 1.00 39.38 84 GLY A O 1
ATOM 637 N N . ALA A 1 85 ? -10.119 26.316 13.829 1.00 34.28 85 ALA A N 1
ATOM 638 C CA . ALA A 1 85 ? -10.266 27.763 13.652 1.00 34.28 85 ALA A CA 1
ATOM 639 C C . ALA A 1 85 ? -10.272 28.181 12.166 1.00 34.28 85 ALA A C 1
ATOM 641 O O . ALA A 1 85 ? -9.685 29.205 11.808 1.00 34.28 85 ALA A O 1
ATOM 642 N N . ALA A 1 86 ? -10.963 27.457 11.281 1.00 39.38 86 ALA A N 1
ATOM 643 C CA . ALA A 1 86 ? -11.388 28.080 10.032 1.00 39.38 86 ALA A CA 1
ATOM 644 C C . ALA A 1 86 ? -12.444 29.137 10.384 1.00 39.38 86 ALA A C 1
ATOM 646 O O . ALA A 1 86 ? -13.607 28.828 10.638 1.00 39.38 86 ALA A O 1
ATOM 647 N N . LYS A 1 87 ? -12.015 30.401 10.464 1.00 35.84 87 LYS A N 1
ATOM 648 C CA . LYS A 1 87 ? -12.922 31.541 10.356 1.00 35.84 87 LYS A CA 1
ATOM 649 C C . LYS A 1 87 ? -13.756 31.311 9.099 1.00 35.84 87 LYS A C 1
ATOM 651 O O . LYS A 1 87 ? -13.211 31.325 7.998 1.00 35.84 87 LYS A O 1
ATOM 656 N N . GLU A 1 88 ? -15.058 31.114 9.266 1.00 38.34 88 GLU A N 1
ATOM 657 C CA . GLU A 1 88 ? -16.031 31.376 8.212 1.00 38.34 88 GLU A CA 1
ATOM 658 C C . GLU A 1 88 ? -15.986 32.884 7.927 1.00 38.34 88 GLU A C 1
ATOM 660 O O . GLU A 1 88 ? -16.796 33.665 8.417 1.00 38.34 88 GLU A O 1
ATOM 665 N N . GLU A 1 89 ? -14.960 33.330 7.205 1.00 32.84 89 GLU A N 1
ATOM 666 C CA . GLU A 1 89 ? -14.997 34.620 6.541 1.00 32.84 89 GLU A CA 1
ATOM 667 C C . GLU A 1 89 ? -15.693 34.363 5.207 1.00 32.84 89 GLU A C 1
ATOM 669 O O . GLU A 1 89 ? -15.105 33.880 4.240 1.00 32.84 89 GLU A O 1
ATOM 674 N N . GLU A 1 90 ? -17.005 34.592 5.213 1.00 37.34 90 GLU A N 1
ATOM 675 C CA . GLU A 1 90 ? -17.842 34.689 4.026 1.00 37.34 90 GLU A CA 1
ATOM 676 C C . GLU A 1 90 ? -17.302 35.847 3.170 1.00 37.34 90 GLU A C 1
ATOM 678 O O . GLU A 1 90 ? -17.719 36.998 3.289 1.00 37.34 90 GLU A O 1
ATOM 683 N N . VAL A 1 91 ? -16.288 35.565 2.350 1.00 35.22 91 VAL A N 1
ATOM 684 C CA . VAL A 1 91 ? -15.791 36.521 1.364 1.00 35.22 91 VAL A CA 1
ATOM 685 C C . VAL A 1 91 ? -16.821 36.568 0.243 1.00 35.22 91 VAL A C 1
ATOM 687 O O . VAL A 1 91 ? -16.965 35.618 -0.526 1.00 35.22 91 VAL A O 1
ATOM 690 N N . ASP A 1 92 ? -17.550 37.681 0.183 1.00 37.19 92 ASP A N 1
ATOM 691 C CA . ASP A 1 92 ? -18.490 38.034 -0.878 1.00 37.19 92 ASP A CA 1
ATOM 692 C C . ASP A 1 92 ? -17.831 37.836 -2.258 1.00 37.19 92 ASP A C 1
ATOM 694 O O . ASP A 1 92 ? -16.984 38.619 -2.702 1.00 37.19 92 ASP A O 1
ATOM 698 N N . LEU A 1 93 ? -18.217 36.752 -2.941 1.00 39.91 93 LEU A N 1
ATOM 699 C CA . LEU A 1 93 ? -17.699 36.317 -4.248 1.00 39.91 93 LEU A CA 1
ATOM 700 C C . LEU A 1 93 ? -18.053 37.284 -5.401 1.00 39.91 93 LEU A C 1
ATOM 702 O O . LEU A 1 93 ? -17.886 36.948 -6.574 1.00 39.91 93 LEU A O 1
ATOM 706 N N . GLY A 1 94 ? -18.526 38.493 -5.094 1.00 42.34 94 GLY A N 1
ATOM 707 C CA . GLY A 1 94 ? -18.807 39.554 -6.053 1.00 42.34 94 GLY A CA 1
ATOM 708 C C . GLY A 1 94 ? -17.624 40.455 -6.431 1.00 42.34 94 GLY A C 1
ATOM 709 O O . GLY A 1 94 ? -17.752 41.178 -7.418 1.00 42.34 94 GLY A O 1
ATOM 710 N N . GLN A 1 95 ? -16.493 40.459 -5.703 1.00 40.09 95 GLN A N 1
ATOM 711 C CA . GLN A 1 95 ? -15.480 41.528 -5.871 1.00 40.09 95 GLN A CA 1
ATOM 712 C C . GLN A 1 95 ? -14.026 41.121 -6.164 1.00 40.09 95 GLN A C 1
ATOM 714 O O . GLN A 1 95 ? -13.189 42.005 -6.316 1.00 40.09 95 GLN A O 1
ATOM 719 N N . LEU A 1 96 ? -13.699 39.842 -6.361 1.00 35.25 96 LEU A N 1
ATOM 720 C CA . LEU A 1 96 ? -12.352 39.437 -6.803 1.00 35.25 96 LEU A CA 1
ATOM 721 C C . LEU A 1 96 ? -12.414 38.658 -8.111 1.00 35.25 96 LEU A C 1
ATOM 723 O O . LEU A 1 96 ? -12.086 37.478 -8.198 1.00 35.25 96 LEU A O 1
ATOM 727 N N . ARG A 1 97 ? -12.849 39.360 -9.157 1.00 40.47 97 ARG A N 1
ATOM 728 C CA . ARG A 1 97 ? -12.621 38.954 -10.542 1.00 40.47 97 ARG A CA 1
ATOM 729 C C . ARG A 1 97 ? -11.425 39.732 -11.085 1.00 40.47 97 ARG A C 1
ATOM 731 O O . ARG A 1 97 ? -11.569 40.462 -12.055 1.00 40.47 97 ARG A O 1
ATOM 738 N N . ASP A 1 98 ? -10.283 39.583 -10.422 1.00 36.69 98 ASP A N 1
ATOM 739 C CA . ASP A 1 98 ? -8.994 40.011 -10.952 1.00 36.69 98 ASP A CA 1
ATOM 740 C C . ASP A 1 98 ? -8.110 38.788 -11.180 1.00 36.69 98 ASP A C 1
ATOM 742 O O . ASP A 1 98 ? -8.048 37.842 -10.392 1.00 36.69 98 ASP A O 1
ATOM 746 N N . GLU A 1 99 ? -7.502 38.805 -12.356 1.00 46.28 99 GLU A N 1
ATOM 747 C CA . GLU A 1 99 ? -6.675 37.767 -12.939 1.00 46.28 99 GLU A CA 1
ATOM 748 C C . GLU A 1 99 ? -5.474 37.468 -12.017 1.00 46.28 99 GLU A C 1
ATOM 750 O O . GLU A 1 99 ? -4.884 38.380 -11.441 1.00 46.28 99 GLU A O 1
ATOM 755 N N . ASN A 1 100 ? -5.078 36.191 -11.925 1.00 41.16 100 ASN A N 1
ATOM 756 C CA . ASN A 1 100 ? -3.865 35.696 -11.248 1.00 41.16 100 ASN A CA 1
ATOM 757 C C . ASN A 1 100 ? -3.910 35.375 -9.735 1.00 41.16 100 ASN A C 1
ATOM 759 O O . ASN A 1 100 ? -2.859 35.302 -9.094 1.00 41.16 100 ASN A O 1
ATOM 763 N N . VAL A 1 101 ? -5.074 35.060 -9.162 1.00 39.97 101 VAL A N 1
ATOM 764 C CA . VAL A 1 101 ? -5.115 34.304 -7.896 1.00 39.97 101 VAL A CA 1
ATOM 765 C C . VAL A 1 101 ? -4.843 32.835 -8.220 1.00 39.97 101 VAL A C 1
ATOM 767 O O . VAL A 1 101 ? -5.628 32.208 -8.929 1.00 39.97 101 VAL A O 1
ATOM 770 N N . GLY A 1 102 ? -3.710 32.301 -7.750 1.00 41.72 102 GLY A N 1
ATOM 771 C CA . GLY A 1 102 ? -3.427 30.868 -7.816 1.00 41.72 102 GLY A CA 1
ATOM 772 C C . GLY A 1 102 ? -4.627 30.105 -7.271 1.00 41.72 102 GLY A C 1
ATOM 773 O O . GLY A 1 102 ? -5.084 30.403 -6.169 1.00 41.72 102 GLY A O 1
ATOM 774 N N . GLU A 1 103 ? -5.180 29.204 -8.082 1.00 37.06 103 GLU A N 1
ATOM 775 C CA . GLU A 1 103 ? -6.331 28.391 -7.707 1.00 37.06 103 GLU A CA 1
ATOM 776 C C . GLU A 1 103 ? -6.057 27.778 -6.329 1.00 37.06 103 GLU A C 1
ATOM 778 O O . GLU A 1 103 ? -5.139 26.971 -6.175 1.00 37.06 103 GLU A O 1
ATOM 783 N N . LEU A 1 104 ? -6.821 28.198 -5.314 1.00 39.81 104 LEU A N 1
ATOM 784 C CA . LEU A 1 104 ? -6.899 27.470 -4.050 1.00 39.81 104 LEU A CA 1
ATOM 785 C C . LEU A 1 104 ? -7.108 25.993 -4.410 1.00 39.81 104 LEU A C 1
ATOM 787 O O . LEU A 1 104 ? -7.987 25.725 -5.240 1.00 39.81 104 LEU A O 1
ATOM 791 N N . PRO A 1 105 ? -6.310 25.052 -3.868 1.00 49.06 105 PRO A N 1
ATOM 792 C CA . PRO A 1 105 ? -6.392 23.654 -4.261 1.00 49.06 105 PRO A CA 1
ATOM 793 C C . PRO A 1 105 ? -7.831 23.187 -4.073 1.00 49.06 105 PRO A C 1
ATOM 795 O O . PRO A 1 105 ? -8.351 23.113 -2.960 1.00 49.06 105 PRO A O 1
ATOM 798 N N . LYS A 1 106 ? -8.513 22.949 -5.194 1.00 60.00 106 LYS A N 1
ATOM 799 C CA . LYS A 1 106 ? -9.911 22.546 -5.179 1.00 60.00 106 LYS A CA 1
ATOM 800 C C . LYS A 1 106 ? -9.977 21.190 -4.487 1.00 60.00 106 LYS A C 1
ATOM 802 O O . LYS A 1 106 ? -9.408 20.218 -4.977 1.00 60.00 106 LYS A O 1
ATOM 807 N N . LYS A 1 107 ? -10.656 21.139 -3.340 1.00 68.94 107 LYS A N 1
ATOM 808 C CA . LYS A 1 107 ? -10.827 19.917 -2.550 1.00 68.94 107 LYS A CA 1
ATOM 809 C C . LYS A 1 107 ? -11.379 18.804 -3.439 1.00 68.94 107 LYS A C 1
ATOM 811 O O . LYS A 1 107 ? -12.441 18.969 -4.043 1.00 68.94 107 LYS A O 1
ATOM 816 N N . MET A 1 108 ? -10.651 17.691 -3.525 1.00 83.44 108 MET A N 1
ATOM 817 C CA . MET A 1 108 ? -11.089 16.537 -4.303 1.00 83.44 108 MET A CA 1
ATOM 818 C C . MET A 1 108 ? -12.372 15.991 -3.682 1.00 83.44 108 MET A C 1
ATOM 820 O O . MET A 1 108 ? -12.444 15.751 -2.479 1.00 83.44 108 MET A O 1
ATOM 824 N N . SER A 1 109 ? -13.400 15.792 -4.493 1.00 85.50 109 SER A N 1
ATOM 825 C CA . SER A 1 109 ? -14.652 15.187 -4.058 1.00 85.50 109 SER A CA 1
ATOM 826 C C . SER A 1 109 ? -14.478 13.693 -3.768 1.00 85.50 109 SER A C 1
ATOM 828 O O . SER A 1 109 ? -13.595 13.018 -4.303 1.00 85.50 109 SER A O 1
ATOM 830 N N . ALA A 1 110 ? -15.390 13.126 -2.976 1.00 81.88 110 ALA A N 1
ATOM 831 C CA . ALA A 1 110 ? -15.427 11.681 -2.750 1.00 81.88 110 ALA A CA 1
ATOM 832 C C . ALA A 1 110 ? -15.603 10.877 -4.057 1.00 81.88 110 ALA A C 1
ATOM 834 O O . ALA A 1 110 ? -15.091 9.765 -4.171 1.00 81.88 110 ALA A O 1
ATOM 835 N N . MET A 1 111 ? -16.303 11.439 -5.053 1.00 84.38 111 MET A N 1
ATOM 836 C CA . MET A 1 111 ? -16.488 10.805 -6.363 1.00 84.38 111 MET A CA 1
ATOM 837 C C . MET A 1 111 ? -15.181 10.764 -7.158 1.00 84.38 111 MET A C 1
ATOM 839 O O . MET A 1 111 ? -14.850 9.724 -7.723 1.00 84.38 111 MET A O 1
ATOM 843 N N . GLU A 1 112 ? -14.418 11.857 -7.157 1.00 87.38 112 GLU A N 1
ATOM 844 C CA . GLU A 1 112 ? -13.097 11.906 -7.791 1.00 87.38 112 GLU A CA 1
ATOM 845 C C . GLU A 1 112 ? -12.132 10.928 -7.111 1.00 87.38 112 GLU A C 1
ATOM 847 O O . GLU A 1 112 ? -11.505 10.128 -7.801 1.00 87.38 112 GLU A O 1
ATOM 852 N N . ARG A 1 113 ? -12.087 10.875 -5.769 1.00 89.12 113 ARG A N 1
ATOM 853 C CA . ARG A 1 113 ? -11.267 9.882 -5.045 1.00 89.12 113 ARG A CA 1
ATOM 854 C C . ARG A 1 113 ? -11.620 8.444 -5.413 1.00 89.12 113 ARG A C 1
ATOM 856 O O . ARG A 1 113 ? -10.734 7.614 -5.605 1.00 89.12 113 ARG A O 1
ATOM 863 N N . MET A 1 114 ? -12.912 8.141 -5.523 1.00 87.69 114 MET A N 1
ATOM 864 C CA . MET A 1 114 ? -13.379 6.818 -5.932 1.00 87.69 114 MET A CA 1
ATOM 865 C C . MET A 1 114 ? -12.936 6.494 -7.364 1.00 87.69 114 MET A C 1
ATOM 867 O O . MET A 1 114 ? -12.417 5.408 -7.604 1.00 87.69 114 MET A O 1
ATOM 871 N N . GLN A 1 115 ? -13.059 7.443 -8.293 1.00 91.19 115 GLN A N 1
ATOM 872 C CA . GLN A 1 115 ? -12.603 7.268 -9.672 1.00 91.19 115 GLN A CA 1
ATOM 873 C C . GLN A 1 115 ? -11.087 7.041 -9.761 1.00 91.19 115 GLN A C 1
ATOM 875 O O . GLN A 1 115 ? -10.645 6.180 -10.521 1.00 91.19 115 GLN A O 1
ATOM 880 N N . LEU A 1 116 ? -10.294 7.773 -8.973 1.00 92.88 116 LEU A N 1
ATOM 881 C CA . LEU A 1 116 ? -8.842 7.598 -8.924 1.00 92.88 116 LEU A CA 1
ATOM 882 C C . LEU A 1 116 ? -8.426 6.259 -8.298 1.00 92.88 116 LEU A C 1
ATOM 884 O O . LEU A 1 116 ? -7.459 5.645 -8.743 1.00 92.88 116 LEU A O 1
ATOM 888 N N . ASN A 1 117 ? -9.158 5.771 -7.294 1.00 92.06 117 ASN A N 1
ATOM 889 C CA . ASN A 1 117 ? -8.922 4.439 -6.735 1.00 92.06 117 ASN A CA 1
ATOM 890 C C . ASN A 1 117 ? -9.199 3.329 -7.761 1.00 92.06 117 ASN A C 1
ATOM 892 O O . ASN A 1 117 ? -8.413 2.387 -7.859 1.00 92.06 117 ASN A O 1
ATOM 896 N N . GLU A 1 118 ? -10.284 3.436 -8.534 1.00 93.88 118 GLU A N 1
ATOM 897 C CA . GLU A 1 118 ? -10.595 2.464 -9.592 1.00 93.88 118 GLU A CA 1
ATOM 898 C C . GLU A 1 118 ? -9.540 2.487 -10.701 1.00 93.88 118 GLU A C 1
ATOM 900 O O . GLU A 1 118 ? -9.002 1.437 -11.051 1.00 93.88 118 GLU A O 1
ATOM 905 N N . SER A 1 119 ? -9.162 3.672 -11.192 1.00 95.56 119 SER A N 1
ATOM 906 C CA . SER A 1 119 ? -8.126 3.783 -12.225 1.00 95.56 119 SER A CA 1
ATOM 907 C C . SER A 1 119 ? -6.775 3.253 -11.734 1.00 95.56 119 SER A C 1
ATOM 909 O O . SER A 1 119 ? -6.079 2.552 -12.469 1.00 95.56 119 SER A O 1
ATOM 911 N N . ALA A 1 120 ? -6.418 3.494 -10.466 1.00 96.94 120 ALA A N 1
ATOM 912 C CA . ALA A 1 120 ? -5.216 2.928 -9.862 1.00 96.94 120 ALA A CA 1
ATOM 913 C C . ALA A 1 120 ? -5.219 1.392 -9.889 1.00 96.94 120 ALA A C 1
ATOM 915 O O . ALA A 1 120 ? -4.199 0.784 -10.223 1.00 96.94 120 ALA A O 1
ATOM 916 N N . ILE A 1 121 ? -6.350 0.766 -9.547 1.00 97.06 121 ILE A N 1
ATOM 917 C CA . ILE A 1 121 ? -6.507 -0.693 -9.582 1.00 97.06 121 ILE A CA 1
ATOM 918 C C . ILE A 1 121 ? -6.379 -1.206 -11.016 1.00 97.06 121 ILE A C 1
ATOM 920 O O . ILE A 1 121 ? -5.638 -2.162 -11.234 1.00 97.06 121 ILE A O 1
ATOM 924 N N . GLU A 1 122 ? -7.039 -0.569 -11.984 1.00 97.62 122 GLU A N 1
ATOM 925 C CA . GLU A 1 122 ? -6.988 -0.959 -13.398 1.00 97.62 122 GLU A CA 1
ATOM 926 C C . GLU A 1 122 ? -5.554 -0.933 -13.943 1.00 97.62 122 GLU A C 1
ATOM 928 O O . GLU A 1 122 ? -5.074 -1.936 -14.478 1.00 97.62 122 GLU A O 1
ATOM 933 N N . TYR A 1 123 ? -4.828 0.169 -13.731 1.00 98.38 123 TYR A N 1
ATOM 934 C CA . TYR A 1 123 ? -3.442 0.291 -14.185 1.00 98.38 123 TYR A CA 1
ATOM 935 C C . TYR A 1 123 ? -2.516 -0.743 -13.532 1.00 98.38 123 TYR A C 1
ATOM 937 O O . TYR A 1 123 ? -1.636 -1.301 -14.192 1.00 98.38 123 TYR A O 1
ATOM 945 N N . LEU A 1 124 ? -2.691 -1.013 -12.234 1.00 98.38 124 LEU A N 1
ATOM 946 C CA . LEU A 1 124 ? -1.859 -1.974 -11.505 1.00 98.38 124 LEU A CA 1
ATOM 947 C C . LEU A 1 124 ? -2.193 -3.428 -11.852 1.00 98.38 124 LEU A C 1
ATOM 949 O O . LEU A 1 124 ? -1.284 -4.258 -11.903 1.00 98.38 124 LEU A O 1
ATOM 953 N N . ASP A 1 125 ? -3.462 -3.735 -12.113 1.00 98.38 125 ASP A N 1
ATOM 954 C CA . ASP A 1 125 ? -3.921 -5.046 -12.575 1.00 98.38 125 ASP A CA 1
ATOM 955 C C . ASP A 1 125 ? -3.368 -5.353 -13.971 1.00 98.38 125 ASP A C 1
ATOM 957 O O . ASP A 1 125 ? -2.765 -6.409 -14.180 1.00 98.38 125 ASP A O 1
ATOM 961 N N . GLU A 1 126 ? -3.461 -4.402 -14.903 1.00 98.38 126 GLU A N 1
ATOM 962 C CA . GLU A 1 126 ? -2.879 -4.546 -16.240 1.00 98.38 126 GLU A CA 1
ATOM 963 C C . GLU A 1 126 ? -1.350 -4.698 -16.175 1.00 98.38 126 GLU A C 1
ATOM 965 O O . GLU A 1 126 ? -0.790 -5.635 -16.752 1.00 98.38 126 GLU A O 1
ATOM 970 N N . ALA A 1 127 ? -0.666 -3.859 -15.390 1.00 98.44 127 ALA A N 1
ATOM 971 C CA . ALA A 1 127 ? 0.779 -3.967 -15.201 1.00 98.44 127 ALA A CA 1
ATOM 972 C C . ALA A 1 127 ? 1.204 -5.321 -14.610 1.00 98.44 127 ALA A C 1
ATOM 974 O O . ALA A 1 127 ? 2.219 -5.893 -15.022 1.00 98.44 127 ALA A O 1
ATOM 975 N N . TYR A 1 128 ? 0.446 -5.834 -13.637 1.00 98.31 128 TYR A N 1
ATOM 976 C CA . TYR A 1 128 ? 0.706 -7.132 -13.028 1.00 98.31 128 TYR A CA 1
ATOM 977 C C . TYR A 1 128 ? 0.529 -8.267 -14.038 1.00 98.31 128 TYR A C 1
ATOM 979 O O . TYR A 1 128 ? 1.416 -9.118 -14.140 1.00 98.31 128 TYR A O 1
ATOM 987 N N . ARG A 1 129 ? -0.554 -8.252 -14.828 1.00 98.38 129 ARG A N 1
ATOM 988 C CA . ARG A 1 129 ? -0.802 -9.256 -15.875 1.00 98.38 129 ARG A CA 1
ATOM 989 C C . ARG A 1 129 ? 0.331 -9.313 -16.892 1.00 98.38 129 ARG A C 1
ATOM 991 O O . ARG A 1 129 ? 0.872 -10.395 -17.105 1.00 98.38 129 ARG A O 1
ATOM 998 N N . ILE A 1 130 ? 0.732 -8.163 -17.437 1.00 98.38 130 ILE A N 1
ATOM 999 C CA . ILE A 1 130 ? 1.816 -8.076 -18.428 1.00 98.38 130 ILE A CA 1
ATOM 1000 C C . ILE A 1 130 ? 3.125 -8.634 -17.852 1.00 98.38 130 ILE A C 1
ATOM 1002 O O . ILE A 1 130 ? 3.799 -9.461 -18.467 1.00 98.38 130 ILE A O 1
ATOM 1006 N N . ARG A 1 131 ? 3.479 -8.238 -16.623 1.00 97.94 131 ARG A N 1
ATOM 1007 C CA . ARG A 1 131 ? 4.727 -8.685 -15.987 1.00 97.94 131 ARG A CA 1
ATOM 1008 C C . ARG A 1 131 ? 4.728 -10.178 -15.677 1.00 97.94 131 ARG A C 1
ATOM 1010 O O . ARG A 1 131 ? 5.772 -10.807 -15.826 1.00 97.94 131 ARG A O 1
ATOM 1017 N N . ILE A 1 132 ? 3.594 -10.766 -15.293 1.00 97.50 132 ILE A N 1
ATOM 1018 C CA . ILE A 1 132 ? 3.511 -12.225 -15.155 1.00 97.50 132 ILE A CA 1
ATOM 1019 C C . ILE A 1 132 ? 3.696 -12.904 -16.510 1.00 97.50 132 ILE A C 1
ATOM 1021 O O . ILE A 1 132 ? 4.471 -13.855 -16.585 1.00 97.50 132 ILE A O 1
ATOM 1025 N N . SER A 1 133 ? 3.004 -12.445 -17.558 1.00 97.38 133 SER A N 1
ATOM 1026 C CA . SER A 1 133 ? 3.057 -13.107 -18.865 1.00 97.38 133 SER A CA 1
ATOM 1027 C C . SER A 1 133 ? 4.444 -13.052 -19.499 1.00 97.38 133 SER A C 1
ATOM 1029 O O . SER A 1 133 ? 4.872 -14.026 -20.109 1.00 97.38 133 SER A O 1
ATOM 1031 N N . GLU A 1 134 ? 5.157 -11.939 -19.341 1.00 96.75 134 GLU A N 1
ATOM 1032 C CA . GLU A 1 134 ? 6.451 -11.721 -19.989 1.00 96.75 134 GLU A CA 1
ATOM 1033 C C . GLU A 1 134 ? 7.641 -12.158 -19.126 1.00 96.75 134 GLU A C 1
ATOM 1035 O O . GLU A 1 134 ? 8.602 -12.731 -19.635 1.00 96.75 134 GLU A O 1
ATOM 1040 N N . LEU A 1 135 ? 7.598 -11.890 -17.815 1.00 96.44 135 LEU A N 1
ATOM 1041 C CA . LEU A 1 135 ? 8.739 -12.082 -16.908 1.00 96.44 135 LEU A CA 1
ATOM 1042 C C . LEU A 1 135 ? 8.572 -13.301 -15.988 1.00 96.44 135 LEU A C 1
ATOM 1044 O O . LEU A 1 135 ? 9.542 -13.760 -15.381 1.00 96.44 135 LEU A O 1
ATOM 1048 N N . GLY A 1 136 ? 7.349 -13.818 -15.858 1.00 96.31 136 GLY A N 1
ATOM 1049 C CA . GLY A 1 136 ? 6.986 -14.885 -14.931 1.00 96.31 136 GLY A CA 1
ATOM 1050 C C . GLY A 1 136 ? 6.670 -14.391 -13.514 1.00 96.31 136 GLY A C 1
ATOM 1051 O O . GLY A 1 136 ? 7.036 -13.289 -13.097 1.00 96.31 136 GLY A O 1
ATOM 1052 N N . GLU A 1 137 ? 5.992 -15.236 -12.734 1.00 92.94 137 GLU A N 1
ATOM 1053 C CA . GLU A 1 137 ? 5.502 -14.901 -11.385 1.00 92.94 137 GLU A CA 1
ATOM 1054 C C . GLU A 1 137 ? 6.623 -14.605 -10.381 1.00 92.94 137 GLU A C 1
ATOM 1056 O O . GLU A 1 137 ? 6.480 -13.744 -9.514 1.00 92.94 137 GLU A O 1
ATOM 1061 N N . ASN A 1 138 ? 7.766 -15.279 -10.528 1.00 93.56 138 ASN A N 1
ATOM 1062 C CA . ASN A 1 138 ? 8.899 -15.147 -9.615 1.00 93.56 138 ASN A CA 1
ATOM 1063 C C . ASN A 1 138 ? 9.765 -13.916 -9.908 1.00 93.56 138 ASN A C 1
ATOM 10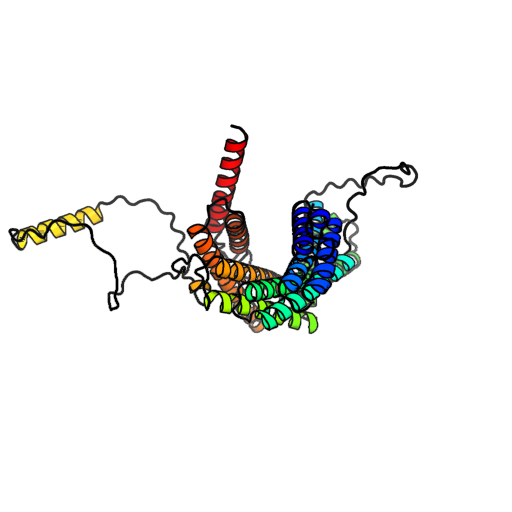65 O O . ASN A 1 138 ? 10.730 -13.681 -9.181 1.00 93.56 138 ASN A O 1
ATOM 1069 N N . HIS A 1 139 ? 9.515 -13.144 -10.968 1.00 94.25 139 HIS A N 1
ATOM 1070 C CA . HIS A 1 139 ? 10.339 -11.979 -11.308 1.00 94.25 139 HIS A CA 1
ATOM 1071 C C . HIS A 1 139 ? 10.136 -10.823 -10.305 1.00 94.25 139 HIS A C 1
ATOM 1073 O O . HIS A 1 139 ? 9.004 -10.609 -9.869 1.00 94.25 139 HIS A O 1
ATOM 1079 N N . PRO A 1 140 ? 11.174 -10.032 -9.937 1.00 92.62 140 PRO A N 1
ATOM 1080 C CA . PRO A 1 140 ? 11.032 -8.973 -8.931 1.00 92.62 140 PRO A CA 1
ATOM 1081 C C . PRO A 1 140 ? 9.917 -7.983 -9.262 1.00 92.62 140 PRO A C 1
ATOM 1083 O O . PRO A 1 140 ? 9.109 -7.654 -8.403 1.00 92.62 140 PRO A O 1
ATOM 1086 N N . HIS A 1 141 ? 9.827 -7.559 -10.525 1.00 94.06 141 HIS A N 1
ATOM 1087 C CA . HIS A 1 141 ? 8.778 -6.638 -10.956 1.00 94.06 141 HIS A CA 1
ATOM 1088 C C . HIS A 1 141 ? 7.375 -7.250 -10.874 1.00 94.06 141 HIS A C 1
ATOM 1090 O O . HIS A 1 141 ? 6.436 -6.534 -10.538 1.00 94.06 141 HIS A O 1
ATOM 1096 N N . SER A 1 142 ? 7.213 -8.554 -11.111 1.00 96.19 142 SER A N 1
ATOM 1097 C CA . SER A 1 142 ? 5.923 -9.243 -10.952 1.00 96.19 142 SER A CA 1
ATOM 1098 C C . SER A 1 142 ? 5.499 -9.275 -9.484 1.00 96.19 142 SER A C 1
ATOM 1100 O O . SER A 1 142 ? 4.360 -8.943 -9.166 1.00 96.19 142 SER A O 1
ATOM 1102 N N . ILE A 1 143 ? 6.440 -9.563 -8.578 1.00 95.25 143 ILE A N 1
ATOM 1103 C CA . ILE A 1 143 ? 6.222 -9.537 -7.123 1.00 95.25 143 ILE A CA 1
ATOM 1104 C C . ILE A 1 143 ? 5.854 -8.121 -6.653 1.00 95.25 143 ILE A C 1
ATOM 1106 O O . ILE A 1 143 ? 4.875 -7.946 -5.926 1.00 95.25 143 ILE A O 1
ATOM 1110 N N . THR A 1 144 ? 6.598 -7.099 -7.094 1.00 94.38 144 THR A N 1
ATOM 1111 C CA . THR A 1 144 ? 6.310 -5.695 -6.764 1.00 94.38 144 THR A CA 1
ATOM 1112 C C . THR A 1 144 ? 4.929 -5.277 -7.265 1.00 94.38 144 THR A C 1
ATOM 1114 O O . THR A 1 144 ? 4.174 -4.698 -6.493 1.00 94.38 144 THR A O 1
ATOM 1117 N N . SER A 1 145 ? 4.563 -5.620 -8.504 1.00 96.50 145 SER A N 1
ATOM 1118 C CA . SER A 1 145 ? 3.239 -5.285 -9.064 1.00 96.50 145 SER A CA 1
ATOM 1119 C C . SER A 1 145 ? 2.117 -5.957 -8.293 1.00 96.50 145 SER A C 1
ATOM 1121 O O . SER A 1 145 ? 1.124 -5.317 -7.973 1.00 96.50 145 SER A O 1
ATOM 1123 N N . ARG A 1 146 ? 2.300 -7.235 -7.936 1.00 97.69 146 ARG A N 1
ATOM 1124 C CA . ARG A 1 146 ? 1.339 -7.981 -7.122 1.00 97.69 146 ARG A CA 1
ATOM 1125 C C . ARG A 1 146 ? 1.111 -7.296 -5.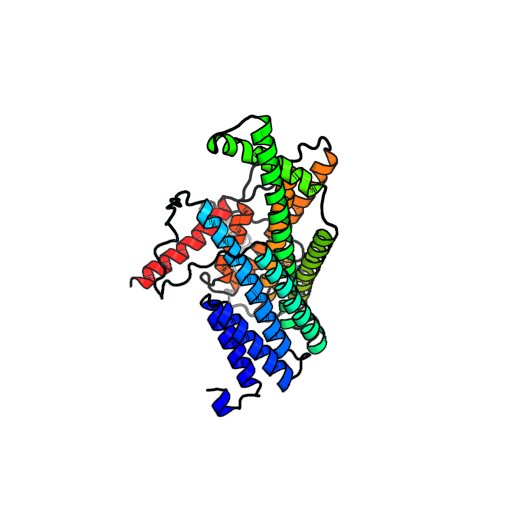777 1.00 97.69 146 ARG A C 1
ATOM 1127 O O . ARG A 1 146 ? -0.027 -7.134 -5.354 1.00 97.69 146 ARG A O 1
ATOM 1134 N N . SER A 1 147 ? 2.194 -6.870 -5.126 1.00 96.56 147 SER A N 1
ATOM 1135 C CA . SER A 1 147 ? 2.135 -6.137 -3.859 1.00 96.56 147 SER A CA 1
ATOM 1136 C C . SER A 1 147 ? 1.430 -4.785 -4.017 1.00 96.56 147 SER A C 1
ATOM 1138 O O . SER A 1 147 ? 0.542 -4.466 -3.233 1.00 96.56 147 SER A O 1
ATOM 1140 N N . GLN A 1 148 ? 1.762 -4.019 -5.063 1.00 96.38 148 GLN A N 1
ATOM 1141 C CA . GLN A 1 148 ? 1.140 -2.723 -5.355 1.00 96.38 148 GLN A CA 1
ATOM 1142 C C . GLN A 1 148 ? -0.362 -2.852 -5.639 1.00 96.38 148 GLN A C 1
ATOM 1144 O O . GLN A 1 148 ? -1.146 -2.092 -5.074 1.00 96.38 148 GLN A O 1
ATOM 1149 N N . LEU A 1 149 ? -0.771 -3.837 -6.446 1.00 97.75 149 LEU A N 1
ATOM 1150 C CA . LEU A 1 149 ? -2.177 -4.144 -6.716 1.00 97.75 149 LEU A CA 1
ATOM 1151 C C . LEU A 1 149 ? -2.927 -4.505 -5.428 1.00 97.75 149 LEU A C 1
ATOM 1153 O O . LEU A 1 149 ? -3.990 -3.951 -5.157 1.00 97.75 149 LEU A O 1
ATOM 1157 N N . GLY A 1 150 ? -2.348 -5.376 -4.596 1.00 96.38 150 GLY A N 1
ATOM 1158 C CA . GLY A 1 150 ? -2.919 -5.722 -3.294 1.00 96.38 150 GLY A CA 1
ATOM 1159 C C . GLY A 1 150 ? -3.083 -4.504 -2.379 1.00 96.38 150 GLY A C 1
ATOM 1160 O O . GLY A 1 150 ? -4.134 -4.325 -1.766 1.00 96.38 150 GLY A O 1
ATOM 1161 N N . SER A 1 151 ? -2.087 -3.614 -2.337 1.00 93.56 151 SER A N 1
ATOM 1162 C CA . SER A 1 151 ? -2.168 -2.351 -1.594 1.00 93.56 151 SER A CA 1
ATOM 1163 C C . SER A 1 151 ? -3.203 -1.371 -2.158 1.00 93.56 151 SER A C 1
ATOM 1165 O O . SER A 1 151 ? -3.824 -0.653 -1.378 1.00 93.56 151 SER A O 1
ATOM 1167 N N . ALA A 1 152 ? -3.408 -1.317 -3.476 1.00 94.44 152 ALA A N 1
ATOM 1168 C CA . ALA A 1 152 ? -4.432 -0.472 -4.094 1.00 94.44 152 ALA A CA 1
ATOM 1169 C C . ALA A 1 152 ? -5.848 -0.986 -3.801 1.00 94.44 152 ALA A C 1
ATOM 1171 O O . ALA A 1 152 ? -6.697 -0.215 -3.357 1.00 94.44 152 ALA A O 1
ATOM 1172 N N . LEU A 1 153 ? -6.073 -2.298 -3.935 1.00 94.38 153 LEU A N 1
ATOM 1173 C CA . LEU A 1 153 ? -7.329 -2.945 -3.546 1.00 94.38 153 LEU A CA 1
ATOM 1174 C C . LEU A 1 153 ? -7.640 -2.720 -2.060 1.00 94.38 153 LEU A C 1
ATOM 1176 O O . LEU A 1 153 ? -8.770 -2.390 -1.707 1.00 94.38 153 LEU A O 1
ATOM 1180 N N . ALA A 1 154 ? -6.631 -2.848 -1.193 1.00 90.50 154 ALA A N 1
ATOM 1181 C CA . ALA A 1 154 ? -6.759 -2.557 0.231 1.00 90.50 154 ALA A CA 1
ATOM 1182 C C . ALA A 1 154 ? -7.191 -1.104 0.484 1.00 90.50 154 ALA A C 1
ATOM 1184 O O . ALA A 1 154 ? -8.168 -0.879 1.197 1.00 90.50 154 ALA A O 1
ATOM 1185 N N . SER A 1 155 ? -6.496 -0.131 -0.118 1.00 87.38 155 SER A N 1
ATOM 1186 C CA . SER A 1 155 ? -6.822 1.295 0.007 1.00 87.38 155 SER A CA 1
ATOM 1187 C C . SER A 1 155 ? -8.249 1.603 -0.460 1.00 87.38 155 SER A C 1
ATOM 1189 O O . SER A 1 155 ? -8.982 2.273 0.262 1.00 87.38 155 SER A O 1
ATOM 1191 N N . ALA A 1 156 ? -8.686 1.049 -1.595 1.00 88.38 156 ALA A N 1
ATOM 1192 C CA . ALA A 1 156 ? -10.046 1.243 -2.099 1.00 88.38 156 ALA A CA 1
ATOM 1193 C C . ALA A 1 156 ? -11.113 0.672 -1.148 1.00 88.38 156 ALA A C 1
ATOM 1195 O O . ALA A 1 156 ? -12.096 1.343 -0.843 1.00 88.38 156 ALA A O 1
ATOM 1196 N N . VAL A 1 157 ? -10.897 -0.535 -0.607 1.00 87.38 157 VAL A N 1
ATOM 1197 C CA . VAL A 1 157 ? -11.813 -1.143 0.376 1.00 87.38 157 VAL A CA 1
ATOM 1198 C C . VAL A 1 157 ? -11.913 -0.297 1.644 1.00 87.38 157 VAL A C 1
ATOM 1200 O O . VAL A 1 157 ? -13.003 -0.150 2.198 1.00 87.38 157 VAL A O 1
ATOM 1203 N N . ILE A 1 158 ? -10.790 0.244 2.119 1.00 83.31 158 ILE A N 1
ATOM 1204 C CA . ILE A 1 158 ? -10.763 1.114 3.300 1.00 83.31 158 ILE A CA 1
ATOM 1205 C C . ILE A 1 158 ? -11.542 2.403 3.019 1.00 83.31 158 ILE A C 1
ATOM 1207 O O . ILE A 1 158 ? -12.406 2.762 3.819 1.00 83.31 158 ILE A O 1
ATOM 1211 N N . ALA A 1 159 ? -11.303 3.047 1.874 1.00 82.44 159 ALA A N 1
ATOM 1212 C CA . ALA A 1 159 ? -11.985 4.276 1.476 1.00 82.44 159 ALA A CA 1
ATOM 1213 C C . ALA A 1 159 ? -13.507 4.081 1.337 1.00 82.44 159 ALA A C 1
ATOM 1215 O O . ALA A 1 159 ? -14.283 4.831 1.932 1.00 82.44 159 ALA A O 1
ATOM 1216 N N . GLU A 1 160 ? -13.949 3.024 0.643 1.00 82.88 160 GLU A N 1
ATOM 1217 C CA . GLU A 1 160 ? -15.373 2.675 0.514 1.00 82.88 160 GLU A CA 1
ATOM 1218 C C . GLU A 1 160 ? -16.041 2.487 1.878 1.00 82.88 160 GLU A C 1
ATOM 1220 O O . GLU A 1 160 ? -17.136 2.996 2.129 1.00 82.88 160 GLU A O 1
ATOM 1225 N N . ARG A 1 161 ? -15.386 1.742 2.775 1.00 81.00 161 ARG A N 1
ATOM 1226 C CA . ARG A 1 161 ? -15.921 1.470 4.112 1.00 81.00 161 ARG A CA 1
ATOM 1227 C C . ARG A 1 161 ? -15.967 2.730 4.963 1.00 81.00 161 ARG A C 1
ATOM 1229 O O . ARG A 1 161 ? -16.970 2.946 5.637 1.00 81.00 161 ARG A O 1
ATOM 1236 N N . LYS A 1 162 ? -14.926 3.567 4.910 1.00 81.19 162 LYS A N 1
ATOM 1237 C CA . LYS A 1 162 ? -14.878 4.863 5.601 1.00 81.19 162 LYS A CA 1
ATOM 1238 C C . LYS A 1 162 ? -16.028 5.758 5.138 1.00 81.19 162 LYS A C 1
ATOM 1240 O O . LYS A 1 162 ? -16.769 6.275 5.967 1.00 81.19 162 LYS A O 1
ATOM 1245 N N . GLN A 1 163 ? -16.251 5.862 3.829 1.00 81.12 163 GLN A N 1
ATOM 1246 C CA . GLN A 1 163 ? -17.353 6.644 3.265 1.00 81.12 163 GLN A CA 1
ATOM 1247 C C . GLN A 1 163 ? -18.727 6.110 3.696 1.00 81.12 163 GLN A C 1
ATOM 1249 O O . GLN A 1 163 ? -19.595 6.879 4.111 1.00 81.12 163 GLN A O 1
ATOM 1254 N N . GLN A 1 164 ? -18.931 4.791 3.627 1.00 82.88 164 GLN A N 1
ATOM 1255 C CA . GLN A 1 164 ? -20.175 4.166 4.078 1.00 82.88 164 GLN A CA 1
ATOM 1256 C C 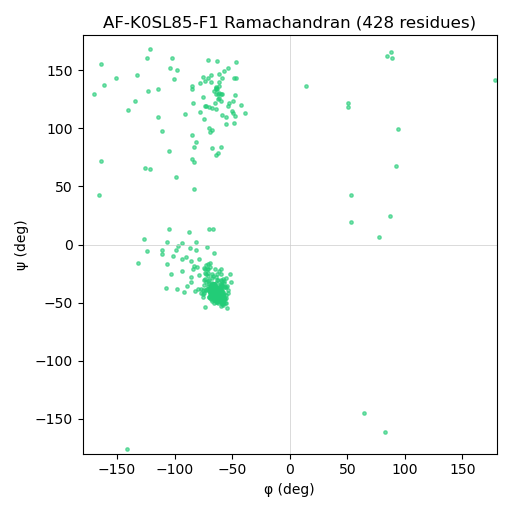. GLN A 1 164 ? -20.427 4.436 5.561 1.00 82.88 164 GLN A C 1
ATOM 1258 O O . GLN A 1 164 ? -21.538 4.826 5.924 1.00 82.88 164 GLN A O 1
ATOM 1263 N N . LEU A 1 165 ? -19.404 4.274 6.401 1.00 81.94 165 LEU A N 1
ATOM 1264 C CA . LEU A 1 165 ? -19.500 4.518 7.834 1.00 81.94 165 LEU A CA 1
ATOM 1265 C C . LEU A 1 165 ? -19.840 5.983 8.128 1.00 81.94 165 LEU A C 1
ATOM 1267 O O . LEU A 1 165 ? -20.802 6.229 8.848 1.00 81.94 165 LEU A O 1
ATOM 1271 N N . ASN A 1 166 ? -19.150 6.940 7.504 1.00 84.06 166 ASN A N 1
ATOM 1272 C CA . ASN A 1 166 ? -19.440 8.370 7.660 1.00 84.06 166 ASN A CA 1
ATOM 1273 C C . ASN A 1 166 ? -20.885 8.702 7.264 1.00 84.06 166 ASN A C 1
ATOM 1275 O O . ASN A 1 166 ? -21.596 9.365 8.014 1.00 84.06 166 ASN A O 1
ATOM 1279 N N . SER A 1 167 ? -21.375 8.144 6.152 1.00 85.50 167 SER A N 1
ATOM 1280 C CA . SER A 1 167 ? -22.766 8.345 5.723 1.00 85.50 167 SER A CA 1
ATOM 1281 C C . SER A 1 167 ? -23.796 7.794 6.720 1.00 85.50 167 SER A C 1
ATOM 1283 O O . SER A 1 167 ? -24.912 8.307 6.821 1.00 85.50 167 SER A O 1
ATOM 1285 N N . LEU A 1 168 ? -23.450 6.726 7.447 1.00 87.25 168 LEU A N 1
ATOM 1286 C CA . LEU A 1 168 ? -24.292 6.158 8.497 1.00 87.25 168 LEU A CA 1
ATOM 1287 C C . LEU A 1 168 ? -24.218 7.005 9.769 1.00 87.25 168 LEU A C 1
ATOM 1289 O O . LEU A 1 168 ? -25.262 7.264 10.360 1.00 87.25 168 LEU A O 1
ATOM 1293 N N . ILE A 1 169 ? -23.029 7.483 10.146 1.00 86.00 169 ILE A N 1
ATOM 1294 C CA . ILE A 1 169 ? -22.831 8.386 11.288 1.00 86.00 169 ILE A CA 1
ATOM 1295 C C . ILE A 1 169 ? -23.663 9.654 11.103 1.00 86.00 169 ILE A C 1
ATOM 1297 O O . ILE A 1 169 ? -24.437 10.005 11.987 1.00 86.00 169 ILE A O 1
ATOM 1301 N N . GLU A 1 170 ? -23.591 10.298 9.936 1.00 87.25 170 GLU A N 1
ATOM 1302 C CA . GLU A 1 170 ? -24.382 11.497 9.635 1.00 87.25 170 GLU A CA 1
ATOM 1303 C C . GLU A 1 170 ? -25.890 11.252 9.759 1.00 87.25 170 GLU A C 1
ATOM 1305 O O . GLU A 1 170 ? -26.624 12.086 10.293 1.00 87.25 170 GLU A O 1
ATOM 1310 N N . LYS A 1 171 ? -26.374 10.096 9.287 1.00 89.69 171 LYS A N 1
ATOM 1311 C CA . LYS A 1 171 ? -27.785 9.711 9.430 1.00 89.69 171 LYS A CA 1
ATOM 1312 C C . LYS A 1 171 ? -28.165 9.517 10.896 1.00 89.69 171 LYS A C 1
ATOM 1314 O O . LYS A 1 171 ? -29.211 10.014 11.307 1.00 89.69 171 LYS A O 1
ATOM 1319 N N . GLU A 1 172 ? -27.337 8.831 11.682 1.00 88.88 172 GLU A N 1
ATOM 1320 C CA . GLU A 1 172 ? -27.588 8.636 13.115 1.00 88.88 172 GLU A CA 1
ATOM 1321 C C . GLU A 1 172 ? -27.552 9.954 13.891 1.00 88.88 172 GLU A C 1
ATOM 1323 O O . GLU A 1 172 ? -28.416 10.174 14.738 1.00 88.88 172 GLU A O 1
ATOM 1328 N N . LEU A 1 173 ? -26.623 10.856 13.570 1.00 88.06 173 LEU A N 1
ATOM 1329 C CA . LEU A 1 173 ? -26.549 12.186 14.175 1.00 88.06 173 LEU A CA 1
ATOM 1330 C C . LEU A 1 173 ? -27.798 13.015 13.869 1.00 88.06 173 LEU A C 1
ATOM 1332 O O . LEU A 1 173 ? -28.345 13.628 14.781 1.00 88.06 173 LEU A O 1
ATOM 1336 N N . ARG A 1 174 ? -28.311 12.985 12.630 1.00 88.62 174 ARG A N 1
ATOM 1337 C CA . ARG A 1 174 ? -29.589 13.640 12.282 1.00 88.62 174 ARG A CA 1
ATOM 1338 C C . ARG A 1 174 ? -30.754 13.068 13.089 1.00 88.62 174 ARG A C 1
ATOM 1340 O O . ARG A 1 174 ? -31.529 13.821 13.665 1.00 88.62 174 ARG A O 1
ATOM 1347 N N . ILE A 1 175 ? -30.836 11.741 13.201 1.00 89.94 175 ILE A N 1
ATOM 1348 C CA . ILE A 1 175 ? -31.877 11.074 13.997 1.00 89.94 175 ILE A CA 1
ATOM 1349 C C . ILE A 1 175 ? -31.779 11.464 15.479 1.00 89.94 175 ILE A C 1
ATOM 1351 O O . ILE A 1 175 ? -32.805 11.683 16.121 1.00 89.94 175 ILE A O 1
ATOM 1355 N N . LEU A 1 176 ? -30.570 11.522 16.044 1.00 87.75 176 LEU A N 1
ATOM 1356 C CA . LEU A 1 176 ? -30.353 11.917 17.438 1.00 87.75 176 LEU A CA 1
ATOM 1357 C C . LEU A 1 176 ? -30.722 13.382 17.670 1.00 87.75 176 LEU A C 1
ATOM 1359 O O . LEU A 1 176 ? -31.427 13.663 18.640 1.00 87.75 176 LEU A O 1
ATOM 1363 N N . LYS A 1 177 ? -30.333 14.268 16.747 1.00 89.44 177 LYS A N 1
ATOM 1364 C CA . LYS A 1 177 ? -30.694 15.687 16.754 1.00 89.44 177 LYS A CA 1
ATOM 1365 C C . LYS A 1 177 ? -32.210 15.876 16.814 1.00 89.44 177 LYS A C 1
ATOM 1367 O O . LYS A 1 177 ? -32.702 16.558 17.710 1.00 89.44 177 LYS A O 1
ATOM 1372 N N . ASP A 1 178 ? -32.946 15.197 15.933 1.00 90.12 178 ASP A N 1
ATOM 1373 C CA . ASP A 1 178 ? -34.408 15.295 15.859 1.00 90.12 178 ASP A CA 1
ATOM 1374 C C . ASP A 1 178 ? -35.096 14.686 17.092 1.00 90.12 178 ASP A C 1
ATOM 1376 O O . ASP A 1 178 ? -36.042 15.254 17.633 1.00 90.12 178 ASP A O 1
ATOM 1380 N N . ARG A 1 179 ? -34.623 13.526 17.575 1.00 90.69 179 ARG A N 1
ATOM 1381 C CA . ARG A 1 179 ? -35.235 12.820 18.719 1.00 90.69 179 ARG A CA 1
ATOM 1382 C C . ARG A 1 179 ? -35.034 13.528 20.049 1.00 90.69 179 ARG A C 1
ATOM 1384 O O . ARG A 1 179 ? -35.905 13.445 20.911 1.00 90.69 179 ARG A O 1
ATOM 1391 N N . ARG A 1 180 ? -33.864 14.133 20.241 1.00 88.00 180 ARG A N 1
ATOM 1392 C CA . ARG A 1 180 ? -33.492 14.811 21.486 1.00 88.00 180 ARG A CA 1
ATOM 1393 C C . ARG A 1 180 ? -33.736 16.320 21.420 1.00 88.00 180 ARG A C 1
ATOM 1395 O O . ARG A 1 180 ? -33.539 16.992 22.422 1.00 88.00 180 ARG A O 1
ATOM 1402 N N . ASN A 1 181 ? -34.218 16.824 20.278 1.00 87.00 181 ASN A N 1
ATOM 1403 C CA . ASN A 1 181 ? -34.477 18.240 20.019 1.00 87.00 181 ASN A CA 1
ATOM 1404 C C . ASN A 1 181 ? -33.251 19.124 20.317 1.00 87.00 181 ASN A C 1
ATOM 1406 O O . ASN A 1 181 ? -33.367 20.185 20.927 1.00 87.00 181 ASN A O 1
ATOM 1410 N N . ILE A 1 182 ? -32.072 18.646 19.909 1.00 83.62 182 ILE A N 1
ATOM 1411 C CA . ILE A 1 182 ? -30.793 19.308 20.170 1.00 83.62 182 ILE A CA 1
ATOM 1412 C C . ILE A 1 182 ? -30.569 20.380 19.105 1.00 83.62 182 ILE A C 1
ATOM 1414 O O . ILE A 1 182 ? -30.545 20.099 17.903 1.00 83.62 182 ILE A O 1
ATOM 1418 N N . SER A 1 183 ? -30.402 21.622 19.544 1.00 77.88 183 SER A N 1
ATOM 1419 C CA . SER A 1 183 ? -30.128 22.765 18.668 1.00 77.88 183 SER A CA 1
ATOM 1420 C C . SER A 1 183 ? -28.664 23.205 18.683 1.00 77.88 183 SER A C 1
ATOM 1422 O O . SER A 1 183 ? -28.215 23.783 17.695 1.00 77.88 183 SER A O 1
ATOM 1424 N N . ASP A 1 184 ? -27.929 22.934 19.767 1.00 82.00 184 ASP A N 1
ATOM 1425 C CA . ASP A 1 184 ? -26.518 23.306 19.918 1.00 82.00 184 ASP A CA 1
ATOM 1426 C C . ASP A 1 184 ? -25.595 22.249 19.285 1.00 82.00 184 ASP A C 1
ATOM 1428 O O . ASP A 1 184 ? -25.759 21.046 19.492 1.00 82.00 184 ASP A O 1
ATOM 1432 N N . ALA A 1 185 ? -24.610 22.699 18.507 1.00 77.25 185 ALA A N 1
ATOM 1433 C CA . ALA A 1 185 ? -23.600 21.833 17.909 1.00 77.25 185 ALA A CA 1
ATOM 1434 C C . ALA A 1 185 ? -22.688 21.194 18.969 1.00 77.25 185 ALA A C 1
ATOM 1436 O O . ALA A 1 185 ? -22.316 20.035 18.809 1.00 77.25 185 ALA A O 1
ATOM 1437 N N . ARG A 1 186 ? -22.396 21.894 20.075 1.00 82.19 186 ARG A N 1
ATOM 1438 C CA . ARG A 1 186 ? -21.563 21.351 21.164 1.00 82.19 186 ARG A CA 1
ATOM 1439 C C . ARG A 1 186 ? -22.248 20.207 21.900 1.00 82.19 186 ARG A C 1
ATOM 1441 O O . ARG A 1 186 ? -21.620 19.204 22.198 1.00 82.19 186 ARG A O 1
ATOM 1448 N N . GLU A 1 187 ? -23.554 20.316 22.128 1.00 82.88 187 GLU A N 1
ATOM 1449 C CA . GLU A 1 187 ? -24.342 19.231 22.727 1.00 82.88 187 GLU A CA 1
ATOM 1450 C C . GLU A 1 187 ? -24.426 18.008 21.792 1.00 82.88 187 GLU A C 1
ATOM 1452 O O . GLU A 1 187 ? -24.519 16.869 22.246 1.00 82.88 187 GLU A O 1
ATOM 1457 N N . MET A 1 188 ? -24.331 18.207 20.470 1.00 81.31 188 MET A N 1
ATOM 1458 C CA . MET A 1 188 ? -24.249 17.094 19.519 1.00 81.31 188 MET A CA 1
ATOM 1459 C C . MET A 1 188 ? -22.909 16.344 19.563 1.00 81.31 188 MET A C 1
ATOM 1461 O O . MET A 1 188 ? -22.900 15.155 19.234 1.00 81.31 188 MET A O 1
ATOM 1465 N N . GLU A 1 189 ? -21.803 16.980 19.969 1.00 83.38 189 GLU A N 1
ATOM 1466 C CA . GLU A 1 189 ? -20.482 16.334 20.078 1.00 83.38 189 GLU A CA 1
ATOM 1467 C C . GLU A 1 189 ? -20.494 15.193 21.105 1.00 83.38 189 GLU A C 1
ATOM 1469 O O . GLU A 1 189 ? -19.990 14.103 20.823 1.00 83.38 189 GLU A O 1
ATOM 1474 N N . ASP A 1 190 ? -21.194 15.378 22.228 1.00 84.75 190 ASP A N 1
ATOM 1475 C CA . ASP A 1 190 ? -21.386 14.350 23.264 1.00 84.75 190 ASP A CA 1
ATOM 1476 C C . ASP A 1 190 ? -22.099 13.091 22.729 1.00 84.75 190 ASP A C 1
ATOM 1478 O O . ASP A 1 190 ? -21.990 11.995 23.289 1.00 84.75 190 ASP A O 1
ATOM 1482 N N . HIS A 1 191 ? -22.821 13.225 21.613 1.00 83.62 191 HIS A N 1
ATOM 1483 C CA . HIS A 1 191 ? -23.560 12.148 20.960 1.00 83.62 191 HIS A CA 1
ATOM 1484 C C . HIS A 1 191 ? -22.833 11.514 19.768 1.00 83.62 191 HIS A C 1
ATOM 1486 O O . HIS A 1 191 ? -23.304 10.498 19.244 1.00 83.62 191 HIS A O 1
ATOM 1492 N N . VAL A 1 192 ? -21.672 12.038 19.363 1.00 83.44 192 VAL A N 1
ATOM 1493 C CA . VAL A 1 192 ? -20.846 11.450 18.296 1.00 83.44 192 VAL A CA 1
ATOM 1494 C C . VAL A 1 192 ? -20.440 10.004 18.609 1.00 83.44 192 VAL A C 1
ATOM 1496 O O . VAL A 1 192 ? -20.647 9.149 17.743 1.00 83.44 192 VAL A O 1
ATOM 1499 N N . PRO A 1 193 ? -19.972 9.650 19.825 1.00 82.00 193 PRO A N 1
ATOM 1500 C CA . PRO A 1 193 ? -19.650 8.259 20.151 1.00 82.00 193 PRO A CA 1
ATOM 1501 C C . PRO A 1 193 ? -20.857 7.314 20.030 1.00 82.00 193 PRO A C 1
ATOM 1503 O O . PRO A 1 193 ? -20.728 6.198 19.522 1.00 82.00 193 PRO A O 1
ATOM 1506 N N . GLU A 1 194 ? -22.050 7.770 20.436 1.00 82.75 194 GLU A N 1
ATOM 1507 C CA . GLU A 1 194 ? -23.299 7.003 20.307 1.00 82.75 194 GLU A CA 1
ATOM 1508 C C . GLU A 1 194 ? -23.657 6.771 18.829 1.00 82.75 194 GLU A C 1
ATOM 1510 O O . GLU A 1 194 ? -24.039 5.661 18.443 1.00 82.75 194 GLU A O 1
ATOM 1515 N N . ALA A 1 195 ? -23.511 7.799 17.987 1.00 84.75 195 ALA A N 1
ATOM 1516 C CA . ALA A 1 195 ? -23.754 7.703 16.552 1.00 84.75 195 ALA A CA 1
ATOM 1517 C C . ALA A 1 195 ? -22.753 6.772 15.852 1.00 84.75 195 ALA A C 1
ATOM 1519 O O . ALA A 1 195 ? -23.168 5.949 15.036 1.00 84.75 195 ALA A O 1
ATOM 1520 N N . ILE A 1 196 ? -21.463 6.841 16.204 1.00 82.12 196 ILE A N 1
ATOM 1521 C CA . ILE A 1 196 ? -20.418 5.946 15.682 1.00 82.12 196 ILE A CA 1
ATOM 1522 C C . ILE A 1 196 ? -20.742 4.490 16.015 1.00 82.12 196 ILE A C 1
ATOM 1524 O O . ILE A 1 196 ? -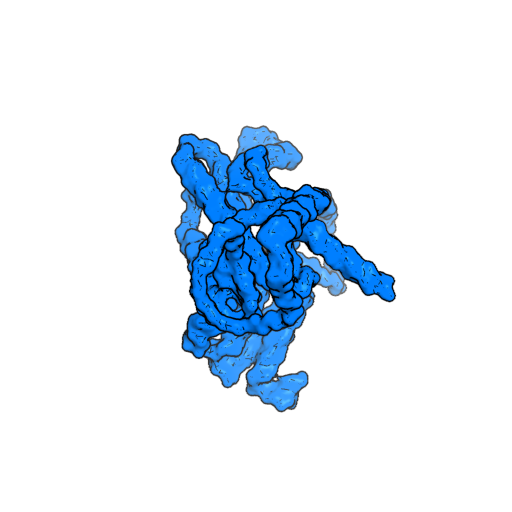20.740 3.647 15.117 1.00 82.12 196 ILE A O 1
ATOM 1528 N N . ALA A 1 197 ? -21.093 4.191 17.269 1.00 77.31 197 ALA A N 1
ATOM 1529 C CA . ALA A 1 197 ? -21.450 2.835 17.682 1.00 77.31 197 ALA A CA 1
ATOM 1530 C C . ALA A 1 197 ? -22.665 2.292 16.898 1.00 77.31 197 ALA A C 1
ATOM 1532 O O . ALA A 1 197 ? -22.643 1.175 16.370 1.00 77.31 197 ALA A O 1
ATOM 1533 N N . LYS A 1 198 ? -23.720 3.102 16.733 1.00 81.00 198 LYS A N 1
ATOM 1534 C CA . LYS A 1 198 ? -24.911 2.724 15.946 1.00 81.00 198 LYS A CA 1
ATOM 1535 C C . LYS A 1 198 ? -24.633 2.600 14.447 1.00 81.00 198 LYS A C 1
ATOM 1537 O O . LYS A 1 198 ? -25.212 1.747 13.777 1.00 81.00 198 LYS A O 1
ATOM 1542 N N . ALA A 1 199 ? -23.759 3.431 13.897 1.00 83.44 199 ALA A N 1
ATOM 1543 C CA . ALA A 1 199 ? -23.366 3.354 12.498 1.00 83.44 199 ALA A CA 1
ATOM 1544 C C . ALA A 1 199 ? -22.522 2.100 12.221 1.00 83.44 199 ALA A C 1
ATOM 1546 O O . ALA A 1 199 ? -22.757 1.403 11.232 1.00 83.44 199 ALA A O 1
ATOM 1547 N N . ALA A 1 200 ? -21.590 1.765 13.116 1.00 73.88 200 ALA A N 1
ATOM 1548 C CA . ALA A 1 200 ? -20.730 0.594 12.985 1.00 73.88 200 ALA A CA 1
ATOM 1549 C C . ALA A 1 200 ? -21.523 -0.726 13.016 1.00 73.88 200 ALA A C 1
ATOM 1551 O O . ALA A 1 200 ? -21.276 -1.614 12.196 1.00 73.88 200 ALA A O 1
ATOM 1552 N N . THR A 1 201 ? -22.541 -0.832 13.878 1.00 73.06 201 THR A N 1
ATOM 1553 C CA . THR A 1 201 ? -23.450 -2.000 13.923 1.00 73.06 201 THR A CA 1
ATOM 1554 C C . THR A 1 201 ? -24.278 -2.162 12.641 1.00 73.06 201 THR A C 1
ATOM 1556 O O . THR A 1 201 ? -24.488 -3.272 12.142 1.00 73.06 201 THR A O 1
ATOM 1559 N N . LYS A 1 202 ? -24.710 -1.055 12.029 1.00 76.88 202 LYS A N 1
ATOM 1560 C CA . LYS A 1 202 ? -25.404 -1.077 10.728 1.00 76.88 202 LYS A CA 1
ATOM 1561 C C . LYS A 1 202 ? -24.461 -1.387 9.562 1.00 76.88 202 LYS A C 1
ATOM 1563 O O . LYS A 1 202 ? -24.863 -2.029 8.591 1.00 76.88 202 LYS A O 1
ATOM 1568 N N . SER A 1 203 ? -23.202 -0.964 9.645 1.00 73.69 203 SER A N 1
ATOM 1569 C CA . SER A 1 203 ? -22.182 -1.253 8.630 1.00 73.69 203 SER A CA 1
ATOM 1570 C C . SER A 1 203 ? -21.782 -2.736 8.619 1.00 73.69 203 SER A C 1
ATOM 1572 O O . SER A 1 203 ? -21.668 -3.336 7.550 1.00 73.69 203 SER A O 1
ATOM 1574 N N . SER A 1 204 ? -21.649 -3.373 9.789 1.00 65.25 204 SER A N 1
ATOM 1575 C CA . SER A 1 204 ? -21.260 -4.790 9.890 1.00 65.25 204 SER A CA 1
ATOM 1576 C C . SER A 1 204 ? -22.305 -5.749 9.300 1.00 65.25 204 SER A C 1
ATOM 1578 O O . SER A 1 204 ? -21.951 -6.755 8.684 1.00 65.25 204 SER A O 1
ATOM 1580 N N . SER A 1 205 ? -23.590 -5.410 9.423 1.00 58.47 205 SER A N 1
ATOM 1581 C CA . SER A 1 205 ? -24.720 -6.196 8.907 1.00 58.47 205 SER A CA 1
ATOM 1582 C C . SER A 1 205 ? -24.989 -6.000 7.409 1.00 58.47 205 SER A C 1
ATOM 1584 O O . SER A 1 205 ? -25.614 -6.856 6.784 1.00 58.47 205 SER A O 1
ATOM 1586 N N . SER A 1 206 ? -24.492 -4.915 6.810 1.00 55.25 206 SER A N 1
ATOM 1587 C CA . SER A 1 206 ? -24.756 -4.535 5.413 1.00 55.25 206 SER A CA 1
ATOM 1588 C C . SER A 1 206 ? -23.591 -4.799 4.452 1.00 55.25 206 SER A C 1
ATOM 1590 O O . SER A 1 206 ? -23.619 -4.322 3.317 1.00 55.25 206 SER A O 1
ATOM 1592 N N . SER A 1 207 ? -22.580 -5.571 4.877 1.00 58.50 207 SER A N 1
ATOM 1593 C CA . SER A 1 207 ? -21.351 -5.814 4.107 1.00 58.50 207 SER A CA 1
ATOM 1594 C C . SER A 1 207 ? -21.633 -6.182 2.645 1.00 58.50 207 SER A C 1
ATOM 1596 O O . SER A 1 207 ? -22.144 -7.259 2.320 1.00 58.50 207 SER A O 1
ATOM 1598 N N . ASN A 1 208 ? -21.283 -5.258 1.748 1.00 67.69 208 ASN A N 1
ATOM 1599 C CA . ASN A 1 208 ? -21.431 -5.426 0.313 1.00 67.69 208 ASN A CA 1
ATOM 1600 C C . ASN A 1 208 ? -20.563 -6.608 -0.156 1.00 67.69 208 ASN A C 1
ATOM 1602 O O . ASN A 1 208 ? -19.345 -6.621 0.044 1.00 67.69 208 ASN A O 1
ATOM 1606 N N . ARG A 1 209 ? -21.177 -7.586 -0.838 1.00 73.31 209 ARG A N 1
ATOM 1607 C CA . ARG A 1 209 ? -20.489 -8.756 -1.417 1.00 73.31 209 ARG A CA 1
ATOM 1608 C C . ARG A 1 209 ? -19.283 -8.356 -2.276 1.00 73.31 209 ARG A C 1
ATOM 1610 O O . ARG A 1 209 ? -18.301 -9.094 -2.313 1.00 73.31 209 ARG A O 1
ATOM 1617 N N . LEU A 1 210 ? -19.348 -7.203 -2.945 1.00 70.81 210 LEU A N 1
ATOM 1618 C CA . LEU A 1 210 ? -18.248 -6.657 -3.739 1.00 70.81 210 LEU A CA 1
ATOM 1619 C C . LEU A 1 210 ? -17.060 -6.218 -2.867 1.00 70.81 210 LEU A C 1
ATOM 1621 O O . LEU A 1 210 ? -15.934 -6.621 -3.142 1.00 70.81 210 LEU A O 1
ATOM 1625 N N . SER A 1 211 ? -17.309 -5.479 -1.781 1.00 78.44 211 SER A N 1
ATOM 1626 C CA . SER A 1 211 ? -16.266 -5.041 -0.836 1.00 78.44 211 SER A CA 1
ATOM 1627 C C . SER A 1 211 ? -15.594 -6.235 -0.150 1.00 78.44 211 SER A C 1
ATOM 1629 O O . SER A 1 211 ? -14.378 -6.255 0.032 1.00 78.44 211 SER A O 1
ATOM 1631 N N . LYS A 1 212 ? -16.365 -7.288 0.162 1.00 82.88 212 LYS A N 1
ATOM 1632 C CA . LYS A 1 212 ? -15.812 -8.552 0.672 1.00 82.88 212 LYS A CA 1
ATOM 1633 C C . LYS A 1 212 ? -14.869 -9.217 -0.338 1.00 82.88 212 LYS A C 1
ATOM 1635 O O . LYS A 1 212 ? -13.755 -9.569 0.030 1.00 82.88 212 LYS A O 1
ATOM 1640 N N . ARG A 1 213 ? -15.275 -9.329 -1.608 1.00 87.31 213 ARG A N 1
ATOM 1641 C CA . ARG A 1 213 ? -14.423 -9.894 -2.672 1.00 87.31 213 ARG A CA 1
ATOM 1642 C C . ARG A 1 213 ? -13.150 -9.082 -2.896 1.00 87.31 213 ARG A C 1
ATOM 1644 O O . ARG A 1 213 ? -12.088 -9.667 -3.060 1.00 87.31 213 ARG A O 1
ATOM 1651 N N . ARG A 1 214 ? -13.244 -7.748 -2.892 1.00 87.62 214 ARG A N 1
ATOM 1652 C CA . ARG A 1 214 ? -12.073 -6.863 -3.019 1.00 87.62 214 ARG A CA 1
ATOM 1653 C C . ARG A 1 214 ? -11.115 -7.021 -1.840 1.00 87.62 214 ARG A C 1
ATOM 1655 O O . ARG A 1 214 ? -9.910 -7.053 -2.050 1.00 87.62 214 ARG A O 1
ATOM 1662 N N . TYR A 1 215 ? -11.642 -7.180 -0.625 1.00 89.75 215 TYR A N 1
ATOM 1663 C CA . TYR A 1 215 ? -10.837 -7.461 0.564 1.00 89.75 215 TYR A CA 1
ATOM 1664 C C . TYR A 1 215 ? -10.095 -8.802 0.450 1.00 89.75 215 TYR A C 1
ATOM 1666 O O . TYR A 1 215 ? -8.890 -8.850 0.676 1.00 89.75 215 TYR A O 1
ATOM 1674 N N . GLU A 1 216 ? -10.801 -9.872 0.072 1.00 91.75 216 GLU A N 1
ATOM 1675 C CA . GLU A 1 216 ? -10.210 -11.205 -0.131 1.00 91.75 216 GLU A CA 1
ATOM 1676 C C . GLU A 1 216 ? -9.115 -11.157 -1.211 1.00 91.75 216 GLU A C 1
ATOM 1678 O O . GLU A 1 216 ? -7.999 -11.614 -0.981 1.00 91.75 216 GLU A O 1
ATOM 1683 N N . ALA A 1 217 ? -9.381 -10.486 -2.338 1.00 94.38 217 ALA A N 1
ATOM 1684 C CA . ALA A 1 217 ? -8.393 -10.289 -3.396 1.00 94.38 217 ALA A CA 1
ATOM 1685 C C . ALA A 1 217 ? -7.167 -9.486 -2.921 1.00 94.38 217 ALA A C 1
ATOM 1687 O O . ALA A 1 217 ? -6.033 -9.843 -3.246 1.00 94.38 217 ALA A O 1
ATOM 1688 N N . ALA A 1 218 ? -7.365 -8.421 -2.136 1.00 95.25 218 ALA A N 1
ATOM 1689 C CA . ALA A 1 218 ? -6.267 -7.641 -1.565 1.00 95.25 218 ALA A CA 1
ATOM 1690 C C . ALA A 1 218 ? -5.357 -8.520 -0.693 1.00 95.25 218 ALA A C 1
ATOM 1692 O O . ALA A 1 218 ? -4.133 -8.493 -0.849 1.00 95.25 218 ALA A O 1
ATOM 1693 N N . GLU A 1 219 ? -5.954 -9.337 0.181 1.00 94.75 219 GLU A N 1
ATOM 1694 C CA . GLU A 1 219 ? -5.215 -10.271 1.028 1.00 94.75 219 GLU A CA 1
ATOM 1695 C C . GLU A 1 219 ? -4.432 -11.295 0.199 1.00 94.75 219 GLU A C 1
ATOM 1697 O O . GLU A 1 219 ? -3.237 -11.486 0.436 1.00 94.75 219 GLU A O 1
ATOM 1702 N N . ASP A 1 220 ? -5.066 -11.905 -0.802 1.00 96.75 220 ASP A N 1
ATOM 1703 C CA . ASP A 1 220 ? -4.451 -12.916 -1.668 1.00 96.75 220 ASP A CA 1
ATOM 1704 C C . ASP A 1 220 ? -3.264 -12.361 -2.467 1.00 96.75 220 ASP A C 1
ATOM 1706 O O . ASP A 1 220 ? -2.224 -13.020 -2.628 1.00 96.75 220 ASP A O 1
ATOM 1710 N N . HIS A 1 221 ? -3.381 -11.129 -2.968 1.00 98.00 221 HIS A N 1
ATOM 1711 C CA . HIS A 1 221 ? -2.285 -10.462 -3.661 1.00 98.00 221 HIS A CA 1
ATOM 1712 C C . HIS A 1 221 ? -1.125 -10.151 -2.709 1.00 98.00 221 HIS A C 1
ATOM 1714 O O . HIS A 1 221 ? 0.016 -10.495 -3.030 1.00 98.00 221 HIS A O 1
ATOM 1720 N N . LEU A 1 222 ? -1.397 -9.585 -1.529 1.00 97.38 222 LEU A N 1
ATOM 1721 C CA . LEU A 1 222 ? -0.370 -9.224 -0.544 1.00 97.38 222 LEU A CA 1
ATOM 1722 C C . LEU A 1 222 ? 0.341 -10.452 0.038 1.00 97.38 222 LEU A C 1
ATOM 1724 O O . LEU A 1 222 ? 1.573 -10.500 0.063 1.00 97.38 222 LEU A O 1
ATOM 1728 N N . ARG A 1 223 ? -0.415 -11.478 0.449 1.00 96.62 223 ARG A N 1
ATOM 1729 C CA . ARG A 1 223 ? 0.149 -12.750 0.926 1.00 96.62 223 ARG A CA 1
ATOM 1730 C C . ARG A 1 223 ? 0.948 -13.442 -0.161 1.00 96.62 223 ARG A C 1
ATOM 1732 O O . ARG A 1 223 ? 2.057 -13.895 0.100 1.00 96.62 223 ARG A O 1
ATOM 1739 N N . GLY A 1 224 ? 0.412 -13.502 -1.378 1.00 96.19 224 GLY A N 1
ATOM 1740 C CA . GLY A 1 224 ? 1.113 -14.101 -2.505 1.00 96.19 224 GLY A CA 1
ATOM 1741 C C . GLY A 1 224 ? 2.421 -13.381 -2.825 1.00 96.19 224 GLY A C 1
ATOM 1742 O O . GLY A 1 224 ? 3.439 -14.038 -3.004 1.00 96.19 224 GLY A O 1
ATOM 1743 N N . ALA A 1 225 ? 2.431 -12.044 -2.814 1.00 97.19 225 ALA A N 1
ATOM 1744 C CA . ALA A 1 225 ? 3.651 -11.268 -3.019 1.00 97.19 225 ALA A CA 1
ATOM 1745 C C . ALA A 1 225 ? 4.700 -11.553 -1.932 1.00 97.19 225 ALA A C 1
ATOM 1747 O O . ALA A 1 225 ? 5.870 -11.761 -2.252 1.00 97.19 225 ALA A O 1
ATOM 1748 N N . LEU A 1 226 ? 4.285 -11.617 -0.662 1.00 96.88 226 LEU A N 1
ATOM 1749 C CA . LEU A 1 226 ? 5.176 -11.952 0.449 1.00 96.88 226 LEU A CA 1
ATOM 1750 C C . LEU A 1 226 ? 5.714 -13.386 0.351 1.00 96.88 226 LEU A C 1
ATOM 1752 O O . LEU A 1 226 ? 6.919 -13.582 0.488 1.00 96.88 226 LEU A O 1
ATOM 1756 N N . ASN A 1 227 ? 4.850 -14.368 0.075 1.00 96.25 227 ASN A N 1
ATOM 1757 C CA . ASN A 1 227 ? 5.237 -15.768 -0.127 1.00 96.25 227 ASN A CA 1
ATOM 1758 C C . ASN A 1 227 ? 6.312 -15.875 -1.212 1.00 96.25 227 ASN A C 1
ATOM 1760 O O . ASN A 1 227 ? 7.407 -16.367 -0.951 1.00 96.25 227 ASN A O 1
ATOM 1764 N N . THR A 1 228 ? 6.046 -15.326 -2.400 1.00 94.88 228 THR A N 1
ATOM 1765 C CA . THR A 1 228 ? 6.992 -15.388 -3.518 1.00 94.88 228 THR A CA 1
ATOM 1766 C C . THR A 1 228 ? 8.299 -14.654 -3.205 1.00 94.88 228 THR A C 1
ATOM 1768 O O . THR A 1 228 ? 9.363 -15.147 -3.579 1.00 94.88 228 THR A O 1
ATOM 1771 N N . ALA A 1 229 ? 8.254 -13.514 -2.501 1.00 95.00 229 ALA A N 1
ATOM 1772 C CA . ALA A 1 229 ? 9.449 -12.764 -2.101 1.00 95.00 229 ALA A CA 1
ATOM 1773 C C . ALA A 1 229 ? 10.325 -13.527 -1.095 1.00 95.00 229 ALA A C 1
ATOM 1775 O O . ALA A 1 229 ? 11.549 -13.490 -1.194 1.00 95.00 229 ALA A O 1
ATOM 1776 N N . VAL A 1 230 ? 9.699 -14.218 -0.140 1.00 94.19 230 VAL A N 1
ATOM 1777 C CA . VAL A 1 230 ? 10.375 -15.042 0.870 1.00 94.19 230 VAL A CA 1
ATOM 1778 C C . VAL A 1 230 ? 10.941 -16.326 0.262 1.00 94.19 230 VAL A C 1
ATOM 1780 O O . VAL A 1 230 ? 12.036 -16.746 0.629 1.00 94.19 230 VAL A O 1
ATOM 1783 N N . ASP A 1 231 ? 10.212 -16.954 -0.662 1.00 93.00 231 ASP A N 1
ATOM 1784 C CA . ASP A 1 231 ? 10.643 -18.185 -1.334 1.00 93.00 231 ASP A CA 1
ATOM 1785 C C . ASP A 1 231 ? 11.760 -17.924 -2.359 1.00 93.00 231 ASP A C 1
ATOM 1787 O O . ASP A 1 231 ? 12.555 -18.815 -2.654 1.00 93.00 231 ASP A O 1
ATOM 1791 N N . ASN A 1 232 ? 11.852 -16.694 -2.874 1.00 91.56 232 ASN A N 1
ATOM 1792 C CA . ASN A 1 232 ? 12.841 -16.276 -3.867 1.00 91.56 232 ASN A CA 1
ATOM 1793 C C . ASN A 1 232 ? 13.616 -15.035 -3.381 1.00 91.56 232 ASN A C 1
ATOM 1795 O O . ASN A 1 232 ? 13.485 -13.956 -3.980 1.00 91.56 232 ASN A O 1
ATOM 1799 N N . PRO A 1 233 ? 14.422 -15.154 -2.307 1.00 89.69 233 PRO A N 1
ATOM 1800 C CA . PRO A 1 233 ? 15.160 -14.025 -1.761 1.00 89.69 233 PRO A CA 1
ATOM 1801 C C . PRO A 1 233 ? 16.158 -13.500 -2.797 1.00 89.69 233 PRO A C 1
ATOM 1803 O O . PRO A 1 233 ? 16.890 -14.258 -3.436 1.00 89.69 233 PRO A O 1
ATOM 1806 N N . ARG A 1 234 ? 16.186 -12.178 -2.971 1.00 85.06 234 ARG A N 1
ATOM 1807 C CA . ARG A 1 234 ? 17.105 -11.485 -3.879 1.00 85.06 234 ARG A CA 1
ATOM 1808 C C . ARG A 1 234 ? 17.753 -10.296 -3.190 1.00 85.06 234 ARG A C 1
ATOM 1810 O O . ARG A 1 234 ? 17.099 -9.604 -2.413 1.00 85.06 234 ARG A O 1
ATOM 1817 N N . GLY A 1 235 ? 19.004 -10.033 -3.560 1.00 86.62 235 GLY A N 1
ATOM 1818 C CA . GLY A 1 235 ? 19.817 -8.976 -2.966 1.00 86.62 235 GLY A CA 1
ATOM 1819 C C . GLY A 1 235 ? 20.471 -9.414 -1.659 1.00 86.62 235 GLY A C 1
ATOM 1820 O O . GLY A 1 235 ? 20.612 -10.607 -1.388 1.00 86.62 235 GLY A O 1
ATOM 1821 N N . GLU A 1 236 ? 20.891 -8.430 -0.869 1.00 89.44 236 GLU A N 1
ATOM 1822 C CA . GLU A 1 236 ? 21.439 -8.667 0.461 1.00 89.44 236 GLU A CA 1
ATOM 1823 C C . GLU A 1 236 ? 20.392 -9.339 1.356 1.00 89.44 236 GLU A C 1
ATOM 1825 O O . GLU A 1 236 ? 19.230 -8.924 1.414 1.00 89.44 236 GLU A O 1
ATOM 1830 N N . SER A 1 237 ? 20.809 -10.417 2.018 1.00 90.69 237 SER A N 1
ATOM 1831 C CA . SER A 1 237 ? 19.960 -11.215 2.892 1.00 90.69 237 SER A CA 1
ATOM 1832 C C . SER A 1 237 ? 20.576 -11.268 4.277 1.00 90.69 237 SER A C 1
ATOM 1834 O O . SER A 1 237 ? 21.746 -11.612 4.433 1.00 90.69 237 SER A O 1
ATOM 1836 N N . VAL A 1 238 ? 19.756 -11.014 5.287 1.00 89.69 238 VAL A N 1
ATOM 1837 C CA . VAL A 1 238 ? 20.125 -11.164 6.694 1.00 89.69 238 VAL A CA 1
ATOM 1838 C C . VAL A 1 238 ? 19.529 -12.445 7.257 1.00 89.69 238 VAL A C 1
ATOM 1840 O O . VAL A 1 238 ? 18.602 -13.019 6.687 1.00 89.69 238 VAL A O 1
ATOM 1843 N N . THR A 1 239 ? 20.072 -12.933 8.371 1.00 87.69 239 THR A N 1
ATOM 1844 C CA . THR A 1 239 ? 19.443 -14.061 9.073 1.00 87.69 239 THR A CA 1
ATOM 1845 C C . THR A 1 239 ? 18.081 -13.591 9.580 1.00 87.69 239 THR A C 1
ATOM 1847 O O . THR A 1 239 ? 18.069 -12.612 10.319 1.00 87.69 239 THR A O 1
ATOM 1850 N N . PRO A 1 240 ? 16.955 -14.225 9.200 1.00 83.62 240 PRO A N 1
ATOM 1851 C CA . PRO A 1 240 ? 15.636 -13.782 9.632 1.00 83.62 240 PRO A CA 1
ATOM 1852 C C . PRO A 1 240 ? 15.529 -13.648 11.145 1.00 83.62 240 PRO A C 1
ATOM 1854 O O . PRO A 1 240 ? 16.165 -14.398 11.895 1.00 83.62 240 PRO A O 1
ATOM 1857 N N . LEU A 1 241 ? 14.656 -12.744 11.584 1.00 78.88 241 LEU A N 1
ATOM 1858 C CA . LEU A 1 241 ? 14.295 -12.601 12.986 1.00 78.88 241 LEU A CA 1
ATOM 1859 C C . LEU A 1 241 ? 13.513 -13.847 13.439 1.00 78.88 241 LEU A C 1
ATOM 1861 O O . LEU A 1 241 ? 12.289 -13.873 13.450 1.00 78.88 241 LEU A O 1
ATOM 1865 N N . ALA A 1 242 ? 14.233 -14.906 13.790 1.00 62.22 242 ALA A N 1
ATOM 1866 C CA . ALA A 1 242 ? 13.708 -16.111 14.408 1.00 62.22 242 ALA A CA 1
ATOM 1867 C C . ALA A 1 242 ? 14.311 -16.183 15.808 1.00 62.22 242 ALA A C 1
ATOM 1869 O O . ALA A 1 242 ? 15.512 -16.400 15.969 1.00 62.22 242 ALA A O 1
ATOM 1870 N N . TYR A 1 243 ? 13.509 -15.966 16.846 1.00 52.19 243 TYR A N 1
ATOM 1871 C CA . TYR A 1 243 ? 14.031 -16.093 18.201 1.00 52.19 243 TYR A CA 1
ATOM 1872 C C . TYR A 1 243 ? 14.305 -17.579 18.503 1.00 52.19 243 TYR A C 1
ATOM 1874 O O . TYR A 1 243 ? 13.384 -18.339 18.794 1.00 52.19 243 TYR A O 1
ATOM 1882 N N . LEU A 1 244 ? 15.569 -18.009 18.416 1.00 32.81 244 LEU A N 1
ATOM 1883 C CA . LEU A 1 244 ? 16.042 -19.284 18.968 1.00 32.81 244 LEU A CA 1
ATOM 1884 C C . LEU A 1 244 ? 16.124 -19.154 20.501 1.00 32.81 244 LEU A C 1
ATOM 1886 O O . LEU A 1 244 ? 16.910 -18.335 20.985 1.00 32.81 244 LEU A O 1
ATOM 1890 N N . PRO A 1 245 ? 15.378 -19.948 21.295 1.00 30.27 245 PRO A N 1
ATOM 1891 C CA . PRO A 1 245 ? 15.529 -19.938 22.741 1.00 30.27 245 PRO A CA 1
ATOM 1892 C C . PRO A 1 245 ? 16.887 -20.518 23.143 1.00 30.27 245 PRO A C 1
ATOM 1894 O O . PRO A 1 245 ? 17.404 -21.467 22.549 1.00 30.27 245 PRO A O 1
ATOM 1897 N N . SER A 1 246 ? 17.437 -19.964 24.214 1.00 31.11 246 SER A N 1
ATOM 1898 C CA . SER A 1 246 ? 18.550 -20.500 24.983 1.00 31.11 246 SER A CA 1
ATOM 1899 C C . SER A 1 246 ? 18.440 -22.017 25.213 1.00 31.11 246 SER A C 1
ATOM 1901 O O . SER A 1 246 ? 17.551 -22.505 25.900 1.00 31.11 246 SER A O 1
ATOM 1903 N N . GLY A 1 247 ? 19.441 -22.753 24.719 1.00 32.47 247 GLY A N 1
ATOM 1904 C CA . GLY A 1 247 ? 19.854 -24.033 25.292 1.00 32.47 247 GLY A CA 1
ATOM 1905 C C . GLY A 1 247 ? 19.218 -25.300 24.726 1.00 32.47 247 GLY A C 1
ATOM 1906 O O . GLY A 1 247 ? 18.609 -26.041 25.482 1.00 32.47 247 GLY A O 1
ATOM 1907 N N . ILE A 1 248 ? 19.512 -25.657 23.471 1.00 28.20 248 ILE A N 1
ATOM 1908 C CA . ILE A 1 248 ? 19.652 -27.071 23.079 1.00 28.20 248 ILE A CA 1
ATOM 1909 C C . ILE A 1 248 ? 20.916 -27.220 22.228 1.00 28.20 248 ILE A C 1
ATOM 1911 O O . ILE A 1 248 ? 21.134 -26.522 21.240 1.00 28.20 248 ILE A O 1
ATOM 1915 N N . SER A 1 249 ? 21.802 -28.106 22.673 1.00 28.66 249 SER A N 1
ATOM 1916 C CA . SER A 1 249 ? 23.063 -28.419 22.017 1.00 28.66 249 SER A CA 1
ATOM 1917 C C . SER A 1 249 ? 22.872 -29.257 20.753 1.00 28.66 249 SER A C 1
ATOM 1919 O O . SER A 1 249 ? 22.162 -30.253 20.802 1.00 28.66 249 SER A O 1
ATOM 1921 N N . LYS A 1 250 ? 23.671 -28.932 19.727 1.00 28.44 250 LYS A N 1
ATOM 1922 C CA . LYS A 1 250 ? 24.296 -29.822 18.726 1.00 28.44 250 LYS A CA 1
ATOM 1923 C C . LYS A 1 250 ? 23.400 -30.840 17.998 1.00 28.44 250 LYS A C 1
ATOM 1925 O O . LYS A 1 250 ? 23.093 -31.883 18.557 1.00 28.44 250 LYS A O 1
ATOM 1930 N N . ALA A 1 251 ? 23.323 -30.696 16.672 1.00 27.52 251 ALA A N 1
ATOM 1931 C CA . ALA A 1 251 ? 24.075 -31.557 15.746 1.00 27.52 251 ALA A CA 1
ATOM 1932 C C . ALA A 1 251 ? 24.009 -31.034 14.295 1.00 27.52 251 ALA A C 1
ATOM 1934 O O . ALA A 1 251 ? 22.923 -30.808 13.794 1.00 27.52 251 ALA A O 1
ATOM 1935 N N . SER A 1 252 ? 25.193 -30.920 13.668 1.00 27.33 252 SER A N 1
ATOM 1936 C CA . SER A 1 252 ? 25.517 -31.066 12.228 1.00 27.33 252 SER A CA 1
ATOM 1937 C C . SER A 1 252 ? 24.677 -30.281 11.196 1.00 27.33 252 SER A C 1
ATOM 1939 O O . SER A 1 252 ? 23.485 -30.492 11.084 1.00 27.33 252 SER A O 1
ATOM 1941 N N . SER A 1 253 ? 25.233 -29.416 10.341 1.00 27.39 253 SER A N 1
ATOM 1942 C CA . SER A 1 253 ? 26.365 -29.693 9.446 1.00 27.39 253 SER A CA 1
ATOM 1943 C C . SER A 1 253 ? 27.066 -28.420 8.932 1.00 27.39 253 SER A C 1
ATOM 1945 O O . SER A 1 253 ? 26.403 -27.469 8.541 1.00 27.39 253 SER A O 1
ATOM 1947 N N . ARG A 1 254 ? 28.413 -28.475 8.930 1.00 25.80 254 ARG A N 1
ATOM 1948 C CA . ARG A 1 254 ? 29.426 -27.901 7.998 1.00 25.80 254 ARG A CA 1
ATOM 1949 C C . ARG A 1 254 ? 28.956 -26.822 6.988 1.00 25.80 254 ARG A C 1
ATOM 1951 O O . ARG A 1 254 ? 28.011 -27.062 6.262 1.00 25.80 254 ARG A O 1
ATOM 1958 N N . ALA A 1 255 ? 29.670 -25.716 6.755 1.00 25.78 255 ALA A N 1
ATOM 1959 C CA . ALA A 1 255 ? 31.124 -25.542 6.764 1.00 25.78 255 ALA A CA 1
ATOM 1960 C C . ALA A 1 255 ? 31.552 -24.061 6.829 1.00 25.78 255 ALA A C 1
ATOM 1962 O O . ALA A 1 255 ? 30.866 -23.192 6.311 1.00 25.78 255 ALA A O 1
ATOM 1963 N N . GLY A 1 256 ? 32.765 -23.848 7.354 1.00 27.92 256 GLY A N 1
ATOM 1964 C CA . GLY A 1 256 ? 33.658 -22.758 6.951 1.00 27.92 256 GLY A CA 1
ATOM 1965 C C . GLY A 1 256 ? 33.577 -21.484 7.782 1.00 27.92 256 GLY A C 1
ATOM 1966 O O . GLY A 1 256 ? 32.716 -20.659 7.533 1.00 27.92 256 GLY A O 1
ATOM 1967 N N . LEU A 1 257 ? 34.517 -21.307 8.720 1.00 27.72 257 LEU A N 1
ATOM 1968 C CA . LEU A 1 257 ? 35.398 -20.129 8.814 1.00 27.72 257 LEU A CA 1
ATOM 1969 C C . LEU A 1 257 ? 36.330 -20.257 10.037 1.00 27.72 257 LEU A C 1
ATOM 1971 O O . LEU A 1 257 ? 35.995 -20.826 11.074 1.00 27.72 257 LEU A O 1
ATOM 1975 N N . THR A 1 258 ? 37.562 -19.814 9.830 1.00 26.23 258 THR A N 1
ATOM 1976 C CA . THR A 1 258 ? 38.786 -20.014 10.615 1.00 26.23 258 THR A CA 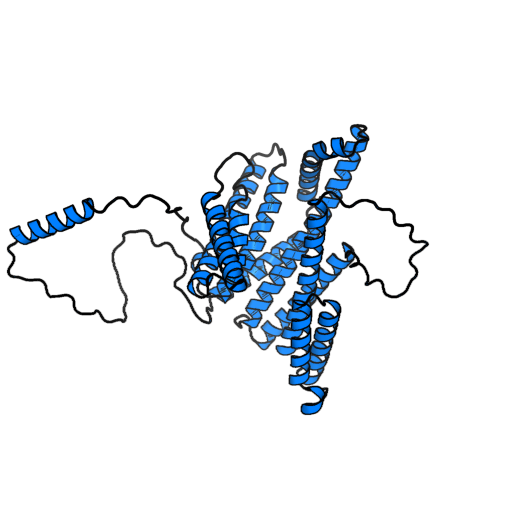1
ATOM 1977 C C . THR A 1 258 ? 38.794 -19.319 11.984 1.00 26.23 258 THR A C 1
ATOM 1979 O O . THR A 1 258 ? 38.401 -18.163 12.100 1.00 26.23 258 THR A O 1
ATOM 1982 N N . LEU A 1 259 ? 39.317 -20.002 13.011 1.00 27.47 259 LEU A N 1
ATOM 1983 C CA . LEU A 1 259 ? 39.574 -19.460 14.357 1.00 27.47 259 LEU A CA 1
ATOM 1984 C C . LEU A 1 259 ? 40.945 -18.754 14.435 1.00 27.47 259 LEU A C 1
ATOM 1986 O O . LEU A 1 259 ? 41.935 -19.355 14.012 1.00 27.47 259 LEU A O 1
ATOM 1990 N N . PRO A 1 260 ? 41.060 -17.570 15.070 1.00 28.86 260 PRO A N 1
ATOM 1991 C CA . PRO A 1 260 ? 42.338 -17.048 15.549 1.00 28.86 260 PRO A CA 1
ATOM 1992 C C . PRO A 1 260 ? 42.790 -17.794 16.819 1.00 28.86 260 PRO A C 1
ATOM 1994 O O . PRO A 1 260 ? 41.981 -18.183 17.662 1.00 28.86 260 PRO A O 1
ATOM 1997 N N . ASN A 1 261 ? 44.102 -17.998 16.944 1.00 33.06 261 ASN A N 1
ATOM 1998 C CA . ASN A 1 261 ? 44.770 -18.760 18.003 1.00 33.06 261 ASN A CA 1
ATOM 1999 C C . ASN A 1 261 ? 44.412 -18.306 19.435 1.00 33.06 261 ASN A C 1
ATOM 2001 O O . ASN A 1 261 ? 44.764 -17.206 19.851 1.00 33.06 261 ASN A O 1
ATOM 2005 N N . LEU A 1 262 ? 43.835 -19.213 20.231 1.00 31.19 262 LEU A N 1
ATOM 2006 C CA . LEU A 1 262 ? 43.805 -19.139 21.699 1.00 31.19 262 LEU A CA 1
ATOM 2007 C C . LEU A 1 262 ? 44.892 -20.063 22.285 1.00 31.19 262 LEU A C 1
ATOM 2009 O O . LEU A 1 262 ? 45.104 -21.161 21.756 1.00 31.19 262 LEU A O 1
ATOM 2013 N N . PRO A 1 263 ? 45.580 -19.668 23.374 1.00 34.50 263 PRO A N 1
ATOM 2014 C CA . PRO A 1 263 ? 46.692 -20.433 23.927 1.00 34.50 263 PRO A CA 1
ATOM 2015 C C . PRO A 1 263 ? 46.226 -21.804 24.436 1.00 34.50 263 PRO A C 1
ATOM 2017 O O . PRO A 1 263 ? 45.184 -21.951 25.081 1.00 34.50 263 PRO A O 1
ATOM 2020 N N . LYS A 1 264 ? 47.002 -22.840 24.101 1.00 39.53 264 LYS A N 1
ATOM 2021 C CA . LYS A 1 264 ? 46.691 -24.243 24.402 1.00 39.53 264 LYS A CA 1
ATOM 2022 C C . LYS A 1 264 ? 46.602 -24.467 25.918 1.00 39.53 264 LYS A C 1
ATOM 2024 O O . LYS A 1 264 ? 47.426 -23.979 26.679 1.00 39.53 264 LYS A O 1
ATOM 2029 N N . LYS A 1 265 ? 45.615 -25.278 26.325 1.00 43.84 265 LYS A N 1
ATOM 2030 C CA . LYS A 1 265 ? 45.432 -25.842 27.676 1.00 43.84 265 LYS A CA 1
ATOM 2031 C C . LYS A 1 265 ? 46.773 -26.254 28.290 1.00 43.84 265 LYS A C 1
ATOM 2033 O O . LYS A 1 265 ? 47.349 -27.253 27.857 1.00 43.84 265 LYS A O 1
ATOM 2038 N N . ASP A 1 266 ? 47.188 -25.570 29.349 1.00 45.56 266 ASP A N 1
ATOM 2039 C CA . ASP A 1 266 ? 48.326 -26.014 30.140 1.00 45.56 266 ASP A CA 1
ATOM 2040 C C . ASP A 1 266 ? 47.968 -27.328 30.866 1.00 45.56 266 ASP A C 1
ATOM 2042 O O . ASP A 1 266 ? 46.977 -27.444 31.608 1.00 45.56 266 ASP A O 1
ATOM 2046 N N . ARG A 1 267 ? 48.704 -28.393 30.536 1.00 52.28 267 ARG A N 1
ATOM 2047 C CA . ARG A 1 267 ? 48.487 -29.751 31.062 1.00 52.28 267 ARG A CA 1
ATOM 2048 C C . ARG A 1 267 ? 49.221 -29.992 32.382 1.00 52.28 267 ARG A C 1
ATOM 2050 O O . ARG A 1 267 ? 49.007 -31.047 32.967 1.00 52.28 267 ARG A O 1
ATOM 2057 N N . SER A 1 268 ? 49.990 -29.019 32.865 1.00 55.47 268 SER A N 1
ATOM 2058 C CA . SER A 1 268 ? 50.735 -29.087 34.128 1.00 55.47 268 SER A CA 1
ATOM 2059 C C . SER A 1 268 ? 49.860 -28.950 35.385 1.00 55.47 268 SER A C 1
ATOM 2061 O O . SER A 1 268 ? 50.253 -29.397 36.457 1.00 55.47 268 SER A O 1
ATOM 2063 N N . LEU A 1 269 ? 48.649 -28.391 35.266 1.00 55.47 269 LEU A N 1
ATOM 2064 C CA . LEU A 1 269 ? 47.772 -28.148 36.416 1.00 55.47 269 LEU A CA 1
ATOM 2065 C C . LEU A 1 269 ? 47.105 -29.429 36.925 1.00 55.47 269 LEU A C 1
ATOM 2067 O O . LEU A 1 269 ? 46.377 -30.117 36.195 1.00 55.47 269 LEU A O 1
ATOM 2071 N N . THR A 1 270 ? 47.259 -29.685 38.221 1.00 68.38 270 THR A N 1
ATOM 2072 C CA . THR A 1 270 ? 46.616 -30.803 38.911 1.00 68.38 270 THR A CA 1
ATOM 2073 C C . THR A 1 270 ? 45.086 -30.662 38.895 1.00 68.38 270 THR A C 1
ATOM 2075 O O . THR A 1 270 ? 44.510 -29.575 38.773 1.00 68.38 270 THR A O 1
ATOM 2078 N N . LYS A 1 271 ? 44.363 -31.781 39.061 1.00 62.84 271 LYS A N 1
ATOM 2079 C CA . LYS A 1 271 ? 42.882 -31.807 39.082 1.00 62.84 271 LYS A CA 1
ATOM 2080 C C . LYS A 1 271 ? 42.286 -30.855 40.134 1.00 62.84 271 LYS A C 1
ATOM 2082 O O . LYS A 1 271 ? 41.174 -30.354 39.951 1.00 62.84 271 LYS A O 1
ATOM 2087 N N . LYS A 1 272 ? 43.020 -30.600 41.224 1.00 72.19 272 LYS A N 1
ATOM 2088 C CA . LYS A 1 272 ? 42.622 -29.698 42.313 1.00 72.19 272 LYS A CA 1
ATOM 2089 C C . LYS A 1 272 ? 42.747 -28.227 41.902 1.00 72.19 272 LYS A C 1
ATOM 2091 O O . LYS A 1 272 ? 41.820 -27.462 42.156 1.00 72.19 272 LYS A O 1
ATOM 2096 N N . GLU A 1 273 ? 43.812 -27.857 41.196 1.00 64.31 273 GLU A N 1
ATOM 2097 C CA . GLU A 1 273 ? 44.036 -26.494 40.686 1.00 64.31 273 GLU A CA 1
ATOM 2098 C C . GLU A 1 273 ? 43.054 -26.135 39.572 1.00 64.31 273 GLU A C 1
ATOM 2100 O O . GLU A 1 273 ? 42.446 -25.069 39.608 1.00 64.31 273 GLU A O 1
ATOM 2105 N N . ARG A 1 274 ? 42.766 -27.075 38.660 1.00 60.19 274 ARG A N 1
ATOM 2106 C CA . ARG A 1 274 ? 41.726 -26.892 37.629 1.00 60.19 274 ARG A CA 1
ATOM 2107 C C . ARG A 1 274 ? 40.345 -26.646 38.227 1.00 60.19 274 ARG A C 1
ATOM 2109 O O . ARG A 1 274 ? 39.594 -25.815 37.729 1.00 60.19 274 ARG A O 1
ATOM 2116 N N . ARG A 1 275 ? 40.007 -27.350 39.312 1.00 70.06 275 ARG A N 1
ATOM 2117 C CA . ARG A 1 275 ? 38.752 -27.127 40.044 1.00 70.06 275 ARG A CA 1
ATOM 2118 C C . ARG A 1 275 ? 38.730 -25.778 40.755 1.00 70.06 275 ARG A C 1
ATOM 2120 O O . ARG A 1 275 ? 37.655 -25.197 40.851 1.00 70.06 275 ARG A O 1
ATOM 2127 N N . LYS A 1 276 ? 39.875 -25.292 41.243 1.00 71.94 276 LYS A N 1
ATOM 2128 C CA . LYS A 1 276 ? 40.007 -23.975 41.882 1.00 71.94 276 LYS A CA 1
ATOM 2129 C C . LYS A 1 276 ? 39.790 -22.854 40.861 1.00 71.94 276 LYS A C 1
ATOM 2131 O O . LYS A 1 276 ? 38.908 -22.030 41.080 1.00 71.94 276 LYS A O 1
ATOM 2136 N N . LEU A 1 277 ? 40.459 -22.944 39.710 1.00 62.28 277 LEU A N 1
ATOM 2137 C CA . LEU A 1 277 ? 40.321 -22.012 38.589 1.00 62.28 277 LEU A CA 1
ATOM 2138 C C . LEU A 1 277 ? 38.881 -21.976 38.045 1.00 62.28 277 LEU A C 1
ATOM 2140 O O . LEU A 1 277 ? 38.331 -20.911 37.790 1.00 62.28 277 LEU A O 1
ATOM 2144 N N . ASP A 1 278 ? 38.222 -23.133 37.916 1.00 62.16 278 ASP A N 1
ATOM 2145 C CA . ASP A 1 278 ? 36.826 -23.201 37.457 1.00 62.16 278 ASP A CA 1
ATOM 2146 C C . ASP A 1 278 ? 35.840 -22.650 38.510 1.00 62.16 278 ASP A C 1
ATOM 2148 O O . ASP A 1 278 ? 34.808 -22.075 38.160 1.00 62.16 278 ASP A O 1
ATOM 2152 N N . LYS A 1 279 ? 36.164 -22.765 39.808 1.00 68.81 279 LYS A N 1
ATOM 2153 C CA . LYS A 1 279 ? 35.397 -22.139 40.900 1.00 68.81 279 LYS A CA 1
ATOM 2154 C C . LYS A 1 279 ? 35.581 -20.622 40.933 1.00 68.81 279 LYS A C 1
ATOM 2156 O O . LYS A 1 279 ? 34.603 -19.925 41.190 1.00 68.81 279 LYS A O 1
ATOM 2161 N N . GLU A 1 280 ? 36.785 -20.121 40.666 1.00 57.31 280 GLU A N 1
ATOM 2162 C CA . GLU A 1 280 ? 37.065 -18.685 40.519 1.00 57.31 280 GLU A CA 1
ATOM 2163 C C . GLU A 1 280 ? 36.345 -18.101 39.306 1.00 57.31 280 GLU A C 1
ATOM 2165 O O . GLU A 1 280 ? 35.588 -17.150 39.473 1.00 57.31 280 GLU A O 1
ATOM 2170 N N . ARG A 1 281 ? 36.397 -18.766 38.143 1.00 52.94 281 ARG A N 1
ATOM 2171 C CA . ARG A 1 281 ? 35.637 -18.365 36.942 1.00 52.94 281 ARG A CA 1
ATOM 2172 C C . ARG A 1 281 ? 34.126 -18.296 37.187 1.00 52.94 281 ARG A C 1
ATOM 2174 O O . ARG A 1 281 ? 33.432 -17.438 36.646 1.00 52.94 281 ARG A O 1
ATOM 2181 N N . ARG A 1 282 ? 33.589 -19.205 38.011 1.00 56.28 282 ARG A N 1
ATOM 2182 C CA . ARG A 1 282 ? 32.174 -19.193 38.433 1.00 56.28 282 ARG A CA 1
ATOM 2183 C C . ARG A 1 282 ? 31.865 -18.094 39.451 1.00 56.28 282 ARG A C 1
ATOM 2185 O O . ARG A 1 282 ? 30.730 -17.629 39.489 1.00 56.28 282 ARG A O 1
ATOM 2192 N N . ARG A 1 283 ? 32.833 -17.696 40.282 1.00 54.88 283 ARG A N 1
ATOM 2193 C CA . ARG A 1 283 ? 32.694 -16.595 41.247 1.00 54.88 283 ARG A CA 1
ATOM 2194 C C . ARG A 1 283 ? 32.798 -15.229 40.568 1.00 54.88 283 ARG A C 1
ATOM 2196 O O . ARG A 1 283 ? 32.004 -14.365 40.909 1.00 54.88 283 ARG A O 1
ATOM 2203 N N . GLU A 1 284 ? 33.671 -15.060 39.577 1.00 44.16 284 GLU A N 1
ATOM 2204 C CA . GLU A 1 284 ? 33.732 -13.848 38.742 1.00 44.16 284 GLU A CA 1
ATOM 2205 C C . GLU A 1 284 ? 32.454 -13.661 37.921 1.00 44.16 284 GLU A C 1
ATOM 2207 O O . GLU A 1 284 ? 31.875 -12.581 37.936 1.00 44.16 284 GLU A O 1
ATOM 2212 N N . LYS A 1 285 ? 31.912 -14.736 37.326 1.00 48.72 285 LYS A N 1
ATOM 2213 C CA . LYS A 1 285 ? 30.591 -14.693 36.667 1.00 48.72 285 LYS A CA 1
ATOM 2214 C C . LYS A 1 285 ? 29.438 -14.296 37.595 1.00 48.72 285 LYS A C 1
ATOM 2216 O O . LYS A 1 285 ? 28.423 -13.819 37.108 1.00 48.72 285 LYS A O 1
ATOM 2221 N N . ARG A 1 286 ? 29.570 -14.523 38.906 1.00 49.88 286 ARG A N 1
ATOM 2222 C CA . ARG A 1 286 ? 28.569 -14.156 39.923 1.00 49.88 286 ARG A CA 1
ATOM 2223 C C . ARG A 1 286 ? 28.775 -12.754 40.509 1.00 49.88 286 ARG A C 1
ATOM 2225 O O . ARG A 1 286 ? 27.908 -12.302 41.240 1.00 49.88 286 ARG A O 1
ATOM 2232 N N . LYS A 1 287 ? 29.909 -12.101 40.232 1.00 39.47 287 LYS A N 1
ATOM 2233 C CA . LYS A 1 287 ? 30.247 -10.746 40.704 1.00 39.47 287 LYS A CA 1
ATOM 2234 C C . LYS A 1 287 ? 30.162 -9.681 39.604 1.00 39.47 287 LYS A C 1
ATOM 2236 O O . LYS A 1 287 ? 30.487 -8.529 39.868 1.00 39.47 287 LYS A O 1
ATOM 2241 N N . ALA A 1 288 ? 29.758 -10.048 38.387 1.00 32.53 288 ALA A N 1
ATOM 2242 C CA . ALA A 1 288 ? 29.483 -9.064 37.348 1.00 32.53 288 ALA A CA 1
ATOM 2243 C C . ALA A 1 288 ? 28.316 -8.170 37.810 1.00 32.53 288 ALA A C 1
ATOM 2245 O O . ALA A 1 288 ? 27.304 -8.716 38.256 1.00 32.53 288 ALA A O 1
ATOM 2246 N N . PRO A 1 289 ? 28.455 -6.834 37.759 1.00 30.86 289 PRO A N 1
ATOM 2247 C CA . PRO A 1 289 ? 27.430 -5.928 38.252 1.00 30.86 289 PRO A CA 1
ATOM 2248 C C . PRO A 1 289 ? 26.136 -6.124 37.459 1.00 30.86 289 PRO A C 1
ATOM 2250 O O . PRO A 1 289 ? 26.165 -6.250 36.231 1.00 30.86 289 PRO A O 1
ATOM 2253 N N . GLU A 1 290 ? 25.014 -6.152 38.179 1.00 36.75 290 GLU A N 1
ATOM 2254 C CA . GLU A 1 290 ? 23.675 -6.047 37.612 1.00 36.75 290 GLU A CA 1
ATOM 2255 C C . GLU A 1 290 ? 23.613 -4.763 36.781 1.00 36.75 290 GLU A C 1
ATOM 2257 O O . GLU A 1 290 ? 23.565 -3.654 37.307 1.00 36.75 290 GLU A O 1
ATOM 2262 N N . LYS A 1 291 ? 23.669 -4.907 35.454 1.00 32.44 291 LYS A N 1
ATOM 2263 C CA . LYS A 1 291 ? 23.280 -3.824 34.560 1.00 32.44 291 LYS A CA 1
ATOM 2264 C C . LYS A 1 291 ? 21.763 -3.723 34.622 1.00 32.44 291 LYS A C 1
ATOM 2266 O O . LYS A 1 291 ? 21.055 -4.686 34.324 1.00 32.44 291 LYS A O 1
ATOM 2271 N N . HIS A 1 292 ? 21.313 -2.555 35.062 1.00 29.20 292 HIS A N 1
ATOM 2272 C CA . HIS A 1 292 ? 19.922 -2.159 35.158 1.00 29.20 292 HIS A CA 1
ATOM 2273 C C . HIS A 1 292 ? 19.122 -2.493 33.891 1.00 29.20 292 HIS A C 1
ATOM 2275 O O . HIS A 1 292 ? 19.610 -2.445 32.763 1.00 29.20 292 HIS A O 1
ATOM 2281 N N . HIS A 1 293 ? 17.877 -2.879 34.143 1.00 34.72 293 HIS A N 1
ATOM 2282 C CA . HIS A 1 293 ? 16.861 -3.305 33.198 1.00 34.72 293 HIS A CA 1
ATOM 2283 C C . HIS A 1 293 ? 16.519 -2.262 32.130 1.00 34.72 293 HIS A C 1
ATOM 2285 O O . HIS A 1 293 ? 16.104 -1.161 32.466 1.00 34.72 293 HIS A O 1
ATOM 2291 N N . ALA A 1 294 ? 16.530 -2.700 30.869 1.00 31.05 294 ALA A N 1
ATOM 2292 C CA . ALA A 1 294 ? 15.525 -2.355 29.861 1.00 31.05 294 ALA A CA 1
ATOM 2293 C C . ALA A 1 294 ? 15.631 -3.347 28.688 1.00 31.05 294 ALA A C 1
ATOM 2295 O O . ALA A 1 294 ? 16.130 -3.028 27.618 1.00 31.05 294 ALA A O 1
ATOM 2296 N N . THR A 1 295 ? 15.215 -4.599 28.888 1.00 32.78 295 THR A N 1
ATOM 2297 C CA . THR A 1 295 ? 14.917 -5.493 27.757 1.00 32.78 295 THR A CA 1
ATOM 2298 C C . THR A 1 295 ? 13.417 -5.720 27.748 1.00 32.78 295 THR A C 1
ATOM 2300 O O . THR A 1 295 ? 12.891 -6.519 28.521 1.00 32.78 295 THR A O 1
ATOM 2303 N N . SER A 1 296 ? 12.714 -4.962 26.902 1.00 38.28 296 SER A N 1
ATOM 2304 C CA . SER A 1 296 ? 11.374 -5.350 26.469 1.00 38.28 296 SER A CA 1
ATOM 2305 C C . SER A 1 296 ? 11.520 -6.718 25.803 1.00 38.28 296 SER A C 1
ATOM 2307 O O . SER A 1 296 ? 12.226 -6.857 24.803 1.00 38.28 296 SER A O 1
ATOM 2309 N N . GLN A 1 297 ? 10.984 -7.763 26.434 1.00 42.19 297 GLN A N 1
ATOM 2310 C CA . GLN A 1 297 ? 11.029 -9.111 25.881 1.00 42.19 297 GLN A CA 1
ATOM 2311 C C . GLN A 1 297 ? 10.116 -9.145 24.655 1.00 42.19 297 GLN A C 1
ATOM 2313 O O . GLN A 1 297 ? 8.903 -9.296 24.783 1.00 42.19 297 GLN A O 1
ATOM 2318 N N . MET A 1 298 ? 10.698 -8.975 23.467 1.00 48.03 298 MET A N 1
ATOM 2319 C CA . MET A 1 298 ? 9.987 -9.169 22.207 1.00 48.03 298 MET A CA 1
ATOM 2320 C C . MET A 1 298 ? 9.469 -10.610 22.139 1.00 48.03 298 MET A C 1
ATOM 2322 O O . MET A 1 298 ? 10.217 -11.563 22.370 1.00 48.03 298 MET A O 1
ATOM 2326 N N . SER A 1 299 ? 8.181 -10.772 21.838 1.00 53.06 299 SER A N 1
ATOM 2327 C CA . SER A 1 299 ? 7.576 -12.080 21.591 1.00 53.06 299 SER A CA 1
ATOM 2328 C C . SER A 1 299 ? 8.236 -12.758 20.382 1.00 53.06 299 SER A C 1
ATOM 2330 O O . SER A 1 299 ? 8.617 -12.067 19.435 1.00 53.06 299 SER A O 1
ATOM 2332 N N . PRO A 1 300 ? 8.369 -14.097 20.366 1.00 58.78 300 PRO A N 1
ATOM 2333 C CA . PRO A 1 300 ? 8.968 -14.798 19.236 1.00 58.78 300 PRO A CA 1
ATOM 2334 C C . PRO A 1 300 ? 8.144 -14.570 17.960 1.00 58.78 300 PRO A C 1
ATOM 2336 O O . PRO A 1 300 ? 6.946 -14.852 17.944 1.00 58.78 300 PRO A O 1
ATOM 2339 N N . VAL A 1 301 ? 8.799 -14.100 16.893 1.00 65.44 301 VAL A N 1
ATOM 2340 C CA . VAL A 1 301 ? 8.205 -13.965 15.554 1.00 65.44 301 VAL A CA 1
ATOM 2341 C C . VAL A 1 301 ? 7.876 -15.358 15.008 1.00 65.44 301 VAL A C 1
ATOM 2343 O O . VAL A 1 301 ? 8.701 -16.272 15.075 1.00 65.44 301 VAL A O 1
ATOM 2346 N N . LYS A 1 302 ? 6.658 -15.536 14.482 1.00 75.00 302 LYS A N 1
ATOM 2347 C CA . LYS A 1 302 ? 6.136 -16.820 13.980 1.00 75.00 302 LYS A CA 1
ATOM 2348 C C . LYS A 1 302 ? 5.728 -16.734 12.508 1.00 75.00 302 LYS A C 1
ATOM 2350 O O . LYS A 1 302 ? 5.601 -15.653 11.938 1.00 75.00 302 LYS A O 1
ATOM 2355 N N . GLY A 1 303 ? 5.472 -17.895 11.907 1.00 85.00 303 GLY A N 1
ATOM 2356 C CA . GLY A 1 303 ? 4.899 -17.998 10.566 1.00 85.00 303 GLY A CA 1
ATOM 2357 C C . GLY A 1 303 ? 5.817 -17.431 9.486 1.00 85.00 303 GLY A C 1
ATOM 2358 O O . GLY A 1 303 ? 7.040 -17.546 9.566 1.00 85.00 303 GLY A O 1
ATOM 2359 N N . ILE A 1 304 ? 5.224 -16.816 8.463 1.00 86.81 304 ILE A N 1
ATOM 2360 C CA . ILE A 1 304 ? 5.982 -16.267 7.336 1.00 86.81 304 ILE A CA 1
ATOM 2361 C C . ILE A 1 304 ? 6.920 -15.122 7.732 1.00 86.81 304 ILE A C 1
ATOM 2363 O O . ILE A 1 304 ? 7.981 -14.972 7.130 1.00 86.81 304 ILE A O 1
ATOM 2367 N N . ALA A 1 305 ? 6.591 -14.369 8.784 1.00 87.62 305 ALA A N 1
ATOM 2368 C CA . ALA A 1 305 ? 7.431 -13.286 9.285 1.00 87.62 305 ALA A CA 1
ATOM 2369 C C . ALA A 1 305 ? 8.826 -13.784 9.715 1.00 87.62 305 ALA A C 1
ATOM 2371 O O . ALA A 1 305 ? 9.825 -13.117 9.465 1.00 87.62 305 ALA A O 1
ATOM 2372 N N . ALA A 1 306 ? 8.920 -15.010 10.246 1.00 88.31 306 ALA A N 1
ATOM 2373 C CA . ALA A 1 306 ? 10.189 -15.632 10.640 1.00 88.31 306 ALA A CA 1
ATOM 2374 C C . ALA A 1 306 ? 11.070 -16.057 9.448 1.00 88.31 306 ALA A C 1
ATOM 2376 O O . ALA A 1 306 ? 12.164 -16.583 9.642 1.00 88.31 306 ALA A O 1
ATOM 2377 N N . ARG A 1 307 ? 10.592 -15.873 8.213 1.00 92.56 307 ARG A N 1
ATOM 2378 C CA . ARG A 1 307 ? 11.308 -16.195 6.972 1.00 92.56 307 ARG A CA 1
ATOM 2379 C C . ARG A 1 307 ? 11.706 -14.941 6.182 1.00 92.56 307 ARG A C 1
ATOM 2381 O O . ARG A 1 307 ? 12.378 -15.059 5.163 1.00 92.56 307 ARG A O 1
ATOM 2388 N N . VAL A 1 308 ? 11.303 -13.752 6.632 1.00 93.38 308 VAL A N 1
ATOM 2389 C CA . VAL A 1 308 ? 11.637 -12.477 5.984 1.00 93.38 308 VAL A CA 1
ATOM 2390 C C . VAL A 1 308 ? 13.124 -12.185 6.185 1.00 93.38 308 VAL A C 1
ATOM 2392 O O . VAL A 1 308 ? 13.585 -12.055 7.318 1.00 93.38 308 VAL A O 1
ATOM 2395 N N . SER A 1 309 ? 13.874 -12.103 5.082 1.00 93.81 309 SER A N 1
ATOM 2396 C CA . SER A 1 309 ? 15.340 -11.979 5.111 1.00 93.81 309 SER A CA 1
ATOM 2397 C C . SER A 1 309 ? 15.918 -10.874 4.224 1.00 93.81 309 SER A C 1
ATOM 2399 O O . SER A 1 309 ? 17.076 -10.513 4.402 1.00 93.81 309 SER A O 1
ATOM 2401 N N . THR A 1 310 ? 15.150 -10.335 3.274 1.00 95.25 310 THR A N 1
ATOM 2402 C CA . THR A 1 310 ? 15.611 -9.340 2.287 1.00 95.25 310 THR A CA 1
ATOM 2403 C C . THR A 1 310 ? 14.756 -8.077 2.324 1.00 95.25 310 THR A C 1
ATOM 2405 O O . THR A 1 310 ? 13.608 -8.111 2.772 1.00 95.25 310 THR A O 1
ATOM 2408 N N . LEU A 1 311 ? 15.267 -6.959 1.794 1.00 94.00 311 LEU A N 1
ATOM 2409 C CA . LEU A 1 311 ? 14.505 -5.702 1.696 1.00 94.00 311 LEU A CA 1
ATOM 2410 C C . LEU A 1 311 ? 13.213 -5.842 0.874 1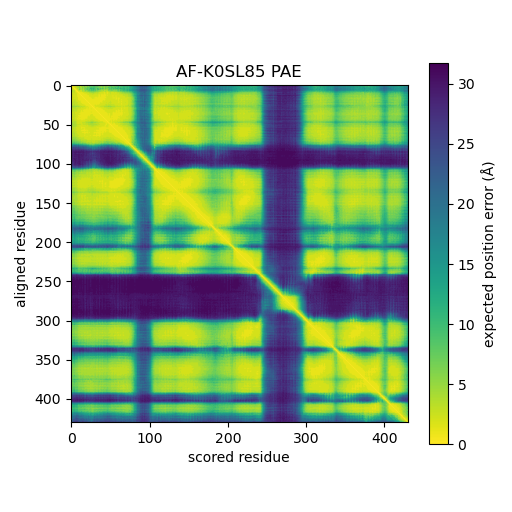.00 94.00 311 LEU A C 1
ATOM 2412 O O . LEU A 1 311 ? 12.185 -5.253 1.215 1.00 94.00 311 LEU A O 1
ATOM 2416 N N . SER A 1 312 ? 13.232 -6.661 -0.182 1.00 92.75 312 SER A N 1
ATOM 2417 C CA . SER A 1 312 ? 12.037 -6.942 -0.986 1.00 92.75 312 SER A CA 1
ATOM 2418 C C . SER A 1 312 ? 10.963 -7.675 -0.177 1.00 92.75 312 SER A C 1
ATOM 2420 O O . SER A 1 312 ? 9.795 -7.285 -0.210 1.00 92.75 312 SER A O 1
ATOM 2422 N N . ALA A 1 313 ? 11.355 -8.692 0.597 1.00 94.88 313 ALA A N 1
ATOM 2423 C CA . ALA A 1 313 ? 10.454 -9.409 1.491 1.00 94.88 313 ALA A CA 1
ATOM 2424 C C . ALA A 1 313 ? 9.975 -8.513 2.646 1.00 94.88 313 ALA A C 1
ATOM 2426 O O . ALA A 1 313 ? 8.804 -8.575 3.007 1.00 94.88 313 ALA A O 1
ATOM 2427 N N . ALA A 1 314 ? 10.834 -7.636 3.178 1.00 95.31 314 ALA A N 1
ATOM 2428 C CA . ALA A 1 314 ? 10.471 -6.658 4.205 1.00 95.31 314 ALA A CA 1
ATOM 2429 C C . ALA A 1 314 ? 9.414 -5.659 3.705 1.00 95.31 314 ALA A C 1
ATOM 2431 O O . ALA A 1 314 ? 8.452 -5.367 4.412 1.00 95.31 314 ALA A O 1
ATOM 2432 N N . THR A 1 315 ? 9.538 -5.197 2.458 1.00 94.50 315 THR A N 1
ATOM 2433 C CA . THR A 1 315 ? 8.541 -4.320 1.823 1.00 94.50 315 THR A CA 1
ATOM 2434 C C . THR A 1 315 ? 7.196 -5.029 1.658 1.00 94.50 315 THR A C 1
ATOM 2436 O O . THR A 1 315 ? 6.158 -4.486 2.034 1.00 94.50 315 THR A O 1
ATOM 2439 N N . ALA A 1 316 ? 7.197 -6.268 1.153 1.00 95.38 316 ALA A N 1
ATOM 2440 C CA . ALA A 1 316 ? 5.974 -7.065 1.035 1.00 95.38 316 ALA A CA 1
ATOM 2441 C C . ALA A 1 316 ? 5.339 -7.359 2.409 1.00 95.38 316 ALA A C 1
ATOM 2443 O O . ALA A 1 316 ? 4.117 -7.292 2.551 1.00 95.38 316 ALA A O 1
ATOM 2444 N N . ALA A 1 317 ? 6.163 -7.623 3.428 1.00 96.06 317 ALA A N 1
ATOM 2445 C CA . ALA A 1 317 ? 5.712 -7.853 4.796 1.00 96.06 317 ALA A CA 1
ATOM 2446 C C . ALA A 1 317 ? 5.048 -6.604 5.385 1.00 96.06 317 ALA A C 1
ATOM 2448 O O . ALA A 1 317 ? 3.956 -6.716 5.934 1.00 96.06 317 ALA A O 1
ATOM 2449 N N . GLN A 1 318 ? 5.644 -5.418 5.213 1.00 95.25 318 GLN A N 1
ATOM 2450 C CA . GLN A 1 318 ? 5.047 -4.163 5.674 1.00 95.25 318 GLN A CA 1
ATOM 2451 C C . GLN A 1 318 ? 3.698 -3.883 5.000 1.00 95.25 318 GLN A C 1
ATOM 2453 O O . GLN A 1 318 ? 2.757 -3.488 5.685 1.00 95.25 318 GLN A O 1
ATOM 2458 N N . ASN A 1 319 ? 3.572 -4.105 3.688 1.00 94.56 319 ASN A N 1
ATOM 2459 C CA . ASN A 1 319 ? 2.307 -3.872 2.983 1.00 94.56 319 ASN A CA 1
ATOM 2460 C C . ASN A 1 319 ? 1.186 -4.791 3.498 1.00 94.56 319 ASN A C 1
ATOM 2462 O O . ASN A 1 319 ? 0.059 -4.335 3.702 1.00 94.56 319 ASN A O 1
ATOM 2466 N N . LEU A 1 320 ? 1.495 -6.068 3.762 1.00 95.62 320 LEU A N 1
ATOM 2467 C CA . LEU A 1 320 ? 0.548 -6.994 4.389 1.00 95.62 320 LEU A CA 1
ATOM 2468 C C . LEU A 1 320 ? 0.235 -6.591 5.839 1.00 95.62 320 LEU A C 1
ATOM 2470 O O . LEU A 1 320 ? -0.924 -6.644 6.250 1.00 95.62 320 LEU A O 1
ATOM 2474 N N . ALA A 1 321 ? 1.239 -6.153 6.600 1.00 94.25 321 ALA A N 1
ATOM 2475 C CA . ALA A 1 321 ? 1.066 -5.707 7.979 1.00 94.25 321 ALA A CA 1
ATOM 2476 C C . ALA A 1 321 ? 0.124 -4.502 8.076 1.00 94.25 321 ALA A C 1
ATOM 2478 O O . ALA A 1 321 ? -0.776 -4.502 8.917 1.00 94.25 321 ALA A O 1
ATOM 2479 N N . LEU A 1 322 ? 0.286 -3.526 7.178 1.00 91.50 322 LEU A N 1
ATOM 2480 C CA . LEU A 1 322 ? -0.564 -2.343 7.081 1.00 91.50 322 LEU A CA 1
ATOM 2481 C C . LEU A 1 322 ? -2.015 -2.727 6.767 1.00 91.50 322 LEU A C 1
ATOM 2483 O O . LEU A 1 322 ? -2.935 -2.286 7.450 1.00 91.50 322 LEU A O 1
ATOM 2487 N N . PHE A 1 323 ? -2.228 -3.610 5.789 1.00 92.31 323 PHE A N 1
ATOM 2488 C CA . PHE A 1 323 ? -3.560 -4.138 5.482 1.00 92.31 323 PHE A CA 1
ATOM 2489 C C . PHE A 1 323 ? -4.205 -4.841 6.688 1.00 92.31 323 PHE A C 1
ATOM 2491 O O . PHE A 1 323 ? -5.379 -4.614 6.991 1.00 92.31 323 PHE A O 1
ATOM 2498 N N . LYS A 1 324 ? -3.435 -5.661 7.416 1.00 90.94 324 LYS A N 1
ATOM 2499 C CA . LYS A 1 324 ? -3.915 -6.338 8.628 1.00 90.94 324 LYS A CA 1
ATOM 2500 C C . LYS A 1 324 ? -4.214 -5.363 9.764 1.00 90.94 324 LYS A C 1
ATOM 2502 O O . LYS A 1 324 ? -5.225 -5.551 10.435 1.00 90.94 324 LYS A O 1
ATOM 2507 N N . LYS A 1 325 ? -3.426 -4.298 9.931 1.00 89.00 325 LYS A N 1
ATOM 2508 C CA . LYS A 1 325 ? -3.698 -3.226 10.901 1.00 89.00 325 LYS A CA 1
ATOM 2509 C C . LYS A 1 325 ? -5.060 -2.578 10.633 1.00 89.00 325 LYS A C 1
ATOM 2511 O O . LYS A 1 325 ? -5.908 -2.581 11.517 1.00 89.00 325 LYS A O 1
ATOM 2516 N N . TYR A 1 326 ? -5.323 -2.147 9.398 1.00 85.06 326 TYR A N 1
ATOM 2517 C CA . TYR A 1 326 ? -6.627 -1.572 9.040 1.00 85.06 326 TYR A CA 1
ATOM 2518 C C . TYR A 1 326 ? -7.788 -2.554 9.237 1.00 85.06 326 TYR A C 1
ATOM 2520 O O . TYR A 1 326 ? -8.891 -2.159 9.617 1.00 85.06 326 TYR A O 1
ATOM 2528 N N . HIS A 1 327 ? -7.558 -3.851 9.008 1.00 84.81 327 HIS A N 1
ATOM 2529 C CA . HIS A 1 327 ? -8.559 -4.863 9.332 1.00 84.81 327 HIS A CA 1
ATOM 2530 C C . HIS A 1 327 ? -8.861 -4.922 10.834 1.00 84.81 327 HIS A C 1
ATOM 2532 O O . HIS A 1 327 ? -10.026 -5.050 11.205 1.00 84.81 327 HIS A O 1
ATOM 2538 N N . CYS A 1 328 ? -7.839 -4.797 11.685 1.00 84.56 328 CYS A N 1
ATOM 2539 C CA . CYS A 1 328 ? -8.001 -4.746 13.136 1.00 84.56 328 CYS A CA 1
ATOM 2540 C C . CYS A 1 328 ? -8.823 -3.528 13.561 1.00 84.56 328 CYS A C 1
ATOM 2542 O O . CYS A 1 328 ? -9.768 -3.680 14.331 1.00 84.56 328 CYS A O 1
ATOM 2544 N N . ASP A 1 329 ? -8.516 -2.348 13.020 1.00 80.19 329 ASP A N 1
ATOM 2545 C CA . ASP A 1 329 ? -9.255 -1.114 13.316 1.00 80.19 329 ASP A CA 1
ATOM 2546 C C . ASP A 1 329 ? -10.731 -1.241 12.932 1.00 80.19 329 ASP A C 1
ATOM 2548 O O . ASP A 1 329 ? -11.621 -0.862 13.693 1.00 80.19 329 ASP A O 1
ATOM 2552 N N . TRP A 1 330 ? -11.011 -1.889 11.801 1.00 77.75 330 TRP A N 1
ATOM 2553 C CA . TRP A 1 330 ? -12.380 -2.192 11.404 1.00 77.75 330 TRP A CA 1
ATOM 2554 C C . TRP A 1 330 ? -13.073 -3.186 12.348 1.00 77.75 330 TRP A C 1
ATOM 2556 O O . TRP A 1 330 ? -14.205 -2.935 12.759 1.00 77.75 330 TRP A O 1
ATOM 2566 N N . ILE A 1 331 ? -12.412 -4.288 12.730 1.00 77.88 331 ILE A N 1
ATOM 2567 C CA . ILE A 1 331 ? -12.989 -5.247 13.687 1.00 77.88 331 ILE A CA 1
ATOM 2568 C C . ILE A 1 331 ? -13.309 -4.538 15.012 1.00 77.88 331 ILE A C 1
ATOM 2570 O O . ILE A 1 331 ? -14.402 -4.725 15.546 1.00 77.88 331 ILE A O 1
ATOM 2574 N N . ARG A 1 332 ? -12.415 -3.671 15.510 1.00 77.56 332 ARG A N 1
ATOM 2575 C CA . ARG A 1 332 ? -12.632 -2.883 16.737 1.00 77.56 332 ARG A CA 1
ATOM 2576 C C . ARG A 1 332 ? -13.893 -2.030 16.670 1.00 77.56 332 ARG A C 1
ATOM 2578 O O . ARG A 1 332 ? -14.687 -2.076 17.604 1.00 77.56 332 ARG A O 1
ATOM 2585 N N . LEU A 1 333 ? -14.112 -1.320 15.562 1.00 71.81 333 LEU A N 1
ATOM 2586 C CA . LEU A 1 333 ? -15.327 -0.519 15.368 1.00 71.81 333 LEU A CA 1
ATOM 2587 C C . LEU A 1 333 ? -16.596 -1.379 15.448 1.00 71.81 333 LEU A C 1
ATOM 2589 O O . LEU A 1 333 ? -17.612 -0.934 15.972 1.00 71.81 333 LEU A O 1
ATOM 2593 N N . THR A 1 334 ? -16.538 -2.623 14.968 1.00 66.81 334 THR A N 1
ATOM 2594 C CA . THR A 1 334 ? -17.682 -3.546 15.002 1.00 66.81 334 THR A CA 1
ATOM 2595 C C . THR A 1 334 ? -17.848 -4.302 16.324 1.00 66.81 334 THR A C 1
ATOM 2597 O O . THR A 1 334 ? -18.952 -4.750 16.612 1.00 66.81 334 THR A O 1
ATOM 2600 N N . LEU A 1 335 ? -16.795 -4.426 17.142 1.00 66.50 335 LEU A N 1
ATOM 2601 C CA . LEU A 1 335 ? -16.811 -5.152 18.422 1.00 66.50 335 LEU A CA 1
ATOM 2602 C C . LEU A 1 335 ? -17.586 -4.433 19.536 1.00 66.50 335 LEU A C 1
ATOM 2604 O O . LEU A 1 335 ? -17.985 -5.077 20.505 1.00 66.50 335 LEU A O 1
ATOM 2608 N N . GLY A 1 336 ? -17.846 -3.129 19.395 1.00 56.22 336 GLY A N 1
ATOM 2609 C CA . GLY A 1 336 ? -18.710 -2.349 20.293 1.00 56.22 336 GLY A CA 1
ATOM 2610 C C . GLY A 1 336 ? -20.207 -2.688 20.198 1.00 56.22 336 GLY A C 1
ATOM 2611 O O . GLY A 1 336 ? -21.024 -1.925 20.701 1.00 56.22 336 GLY A O 1
ATOM 2612 N N . ASP A 1 337 ? -20.561 -3.805 19.548 1.00 50.97 337 ASP A N 1
ATOM 2613 C CA . ASP A 1 337 ? -21.912 -4.249 19.164 1.00 50.97 337 ASP A CA 1
ATOM 2614 C C . ASP A 1 337 ? -22.921 -4.241 20.329 1.00 50.97 337 ASP A C 1
ATOM 2616 O O . ASP A 1 337 ? -24.122 -4.163 20.103 1.00 50.97 337 ASP A O 1
ATOM 2620 N N . GLY A 1 338 ? -22.498 -4.355 21.595 1.00 49.62 338 GLY A N 1
ATOM 2621 C CA . GLY A 1 338 ? -23.452 -4.653 22.672 1.00 49.62 338 GLY A CA 1
ATOM 2622 C C . GLY A 1 338 ? -24.286 -5.907 22.351 1.00 49.62 338 GLY A C 1
ATOM 2623 O O . GLY A 1 338 ? -25.372 -6.093 22.905 1.00 49.62 338 GLY A O 1
ATOM 2624 N N . SER A 1 339 ? -23.796 -6.749 21.428 1.00 51.53 339 SER A N 1
ATOM 2625 C CA . SER A 1 339 ? -24.443 -7.979 21.019 1.00 51.53 339 SER A CA 1
ATOM 2626 C C . SER A 1 339 ? -24.564 -8.849 22.250 1.00 51.53 339 SER A C 1
ATOM 2628 O O . SER A 1 339 ? -23.563 -9.188 22.875 1.00 51.53 339 SER A O 1
ATOM 2630 N N . GLN A 1 340 ? -25.786 -9.263 22.567 1.00 52.12 340 GLN A N 1
ATOM 2631 C CA . GLN A 1 340 ? -26.018 -10.284 23.589 1.00 52.12 340 GLN A CA 1
ATOM 2632 C C . GLN A 1 340 ? -25.454 -11.659 23.174 1.00 52.12 340 GLN A C 1
ATOM 2634 O O . GLN A 1 340 ? -25.444 -12.590 23.976 1.00 52.12 340 GLN A O 1
ATOM 2639 N N . ASP A 1 341 ? -24.982 -11.787 21.929 1.00 65.38 341 ASP A N 1
ATOM 2640 C CA . ASP A 1 341 ? -24.335 -12.974 21.383 1.00 65.38 341 ASP A CA 1
ATOM 2641 C C . ASP A 1 341 ? -22.850 -13.029 21.786 1.00 65.38 341 ASP A C 1
ATOM 2643 O O . ASP A 1 341 ? -21.954 -12.535 21.092 1.00 65.38 341 ASP A O 1
ATOM 2647 N N . MET A 1 342 ? -22.616 -13.632 22.952 1.00 66.12 342 MET A N 1
ATOM 2648 C CA . MET A 1 342 ? -21.286 -13.849 23.528 1.00 66.12 342 MET A CA 1
ATOM 2649 C C . MET A 1 342 ? -20.364 -14.667 22.610 1.00 66.12 342 MET A C 1
ATOM 2651 O O . MET A 1 342 ? -19.150 -14.459 22.632 1.00 66.12 342 MET A O 1
ATOM 2655 N N . ASP A 1 343 ? -20.916 -15.564 21.785 1.00 70.81 343 ASP A N 1
ATOM 2656 C CA . ASP A 1 343 ? -20.132 -16.439 20.909 1.00 70.81 343 ASP A CA 1
ATOM 2657 C C . ASP A 1 343 ? -19.580 -15.663 19.709 1.00 70.81 343 ASP A C 1
ATOM 2659 O O . ASP A 1 343 ? -18.399 -15.787 19.368 1.00 70.81 343 ASP A O 1
ATOM 2663 N N . LYS A 1 344 ? -20.397 -14.791 19.105 1.00 71.94 344 LYS A N 1
ATOM 2664 C CA . LYS A 1 344 ? -19.948 -13.877 18.042 1.00 71.94 344 LYS A CA 1
ATOM 2665 C C . LYS A 1 344 ? -18.870 -12.914 18.551 1.00 71.94 344 LYS A C 1
ATOM 2667 O O . LYS A 1 344 ? -17.857 -12.709 17.882 1.00 71.94 344 LYS A O 1
ATOM 2672 N N . GLN A 1 345 ? -19.045 -12.376 19.758 1.00 71.69 345 GLN A N 1
ATOM 2673 C CA . GLN A 1 345 ? -18.068 -11.478 20.374 1.00 71.69 345 GLN A CA 1
ATOM 2674 C C . GLN A 1 345 ? -16.742 -12.198 20.684 1.00 71.69 345 GLN A C 1
ATOM 2676 O O . GLN A 1 345 ? -15.664 -11.665 20.406 1.00 71.69 345 GLN A O 1
ATOM 2681 N N . ALA A 1 346 ? -16.791 -13.431 21.197 1.00 74.75 346 ALA A N 1
ATOM 2682 C CA . ALA A 1 346 ? -15.602 -14.259 21.411 1.00 74.75 346 ALA A CA 1
ATOM 2683 C C . ALA A 1 346 ? -14.880 -14.596 20.091 1.00 74.75 346 ALA A C 1
ATOM 2685 O O . ALA A 1 346 ? -13.651 -14.552 20.011 1.00 74.75 346 ALA A O 1
ATOM 2686 N N . HIS A 1 347 ? -15.633 -14.880 19.028 1.00 77.81 347 HIS A N 1
ATOM 2687 C CA . HIS A 1 347 ? -15.076 -15.136 17.702 1.00 77.81 347 HIS A CA 1
ATOM 2688 C C . HIS A 1 347 ? -14.366 -13.904 17.112 1.00 77.81 347 HIS A C 1
ATOM 2690 O O . HIS A 1 347 ? -13.220 -13.999 16.664 1.00 77.81 347 HIS A O 1
ATOM 2696 N N . ASP A 1 348 ? -15.007 -12.734 17.131 1.00 74.94 348 ASP A N 1
ATOM 2697 C CA . ASP A 1 348 ? -14.439 -11.515 16.542 1.00 74.94 348 ASP A CA 1
ATOM 2698 C C . ASP A 1 348 ? -13.254 -10.965 17.358 1.00 74.94 348 ASP A C 1
ATOM 2700 O O . ASP A 1 348 ? -12.290 -10.456 16.782 1.00 74.94 348 ASP A O 1
ATOM 2704 N N . THR A 1 349 ? -13.249 -11.150 18.682 1.00 79.38 349 THR A N 1
ATOM 2705 C CA . THR A 1 349 ? -12.078 -10.843 19.529 1.00 79.38 349 THR A CA 1
ATOM 2706 C C . THR A 1 349 ? -10.899 -11.780 19.262 1.00 79.38 349 THR A C 1
ATOM 2708 O O . THR A 1 349 ? -9.751 -11.325 19.218 1.00 79.38 349 THR A O 1
ATOM 2711 N N . GLY A 1 350 ? -11.159 -13.066 19.006 1.00 81.50 350 GLY A N 1
ATOM 2712 C CA . GLY A 1 350 ? -10.143 -14.014 18.546 1.00 81.50 350 GLY A CA 1
ATOM 2713 C C . GLY A 1 350 ? -9.501 -13.574 17.227 1.00 81.50 350 GLY A C 1
ATOM 2714 O O . GLY A 1 350 ? -8.277 -13.472 17.137 1.00 81.50 350 GLY A O 1
ATOM 2715 N N . ARG A 1 351 ? -10.325 -13.209 16.235 1.00 82.00 351 ARG A N 1
ATOM 2716 C CA . ARG A 1 351 ? -9.857 -12.704 14.931 1.00 82.00 351 ARG A CA 1
ATOM 2717 C C . ARG A 1 351 ? -9.061 -11.407 15.039 1.00 82.00 351 ARG A C 1
ATOM 2719 O O . ARG A 1 351 ? -8.060 -11.253 14.342 1.00 82.00 351 ARG A O 1
ATOM 2726 N N . LEU A 1 352 ? -9.489 -10.485 15.905 1.00 83.88 352 LEU A N 1
ATOM 2727 C CA . LEU A 1 352 ? -8.748 -9.254 16.183 1.00 83.88 352 LEU A CA 1
ATOM 2728 C C . LEU A 1 352 ? -7.355 -9.570 16.735 1.00 83.88 352 LEU A C 1
ATOM 2730 O O . LEU A 1 352 ? -6.367 -9.009 16.267 1.00 83.88 352 LEU A O 1
ATOM 2734 N N . THR A 1 353 ? -7.278 -10.480 17.706 1.00 83.50 353 THR A N 1
ATOM 2735 C CA . THR A 1 353 ? -6.013 -10.861 18.348 1.00 83.50 353 THR A CA 1
ATOM 2736 C C . THR A 1 353 ? -5.054 -11.487 17.336 1.00 83.50 353 THR A C 1
ATOM 2738 O O . THR A 1 353 ? -3.895 -11.087 17.261 1.00 83.50 353 THR A O 1
ATOM 2741 N N . GLU A 1 354 ? -5.546 -12.407 16.503 1.00 85.00 354 GLU A N 1
ATOM 2742 C CA . GLU A 1 354 ? -4.753 -13.052 15.453 1.00 85.00 354 GLU A CA 1
ATOM 2743 C C . GLU A 1 354 ? -4.226 -12.041 14.424 1.00 85.00 354 GLU A C 1
ATOM 2745 O O . GLU A 1 354 ? -3.028 -12.014 14.135 1.00 85.00 354 GLU A O 1
ATOM 2750 N N . ALA A 1 355 ? -5.094 -11.166 13.907 1.00 86.75 355 ALA A N 1
ATOM 2751 C CA . ALA A 1 355 ? -4.706 -10.163 12.918 1.00 86.75 355 ALA A CA 1
ATOM 2752 C C . ALA A 1 355 ? -3.714 -9.131 13.490 1.00 86.75 355 ALA A C 1
ATOM 2754 O O . ALA A 1 355 ? -2.781 -8.724 12.791 1.00 86.75 355 ALA A O 1
ATOM 2755 N N . MET A 1 356 ? -3.871 -8.750 14.763 1.00 85.94 356 MET A N 1
ATOM 2756 C CA . MET A 1 356 ? -2.943 -7.865 15.474 1.00 85.94 356 MET A CA 1
ATOM 2757 C C . MET A 1 356 ? -1.572 -8.515 15.660 1.00 85.94 356 MET A C 1
ATOM 2759 O O . MET A 1 356 ? -0.549 -7.886 15.384 1.00 85.94 356 MET A O 1
ATOM 2763 N N . GLU A 1 357 ? -1.532 -9.770 16.116 1.00 85.69 357 GLU A N 1
ATOM 2764 C CA . GLU A 1 357 ? -0.280 -10.511 16.283 1.00 85.69 357 GLU A CA 1
ATOM 2765 C C . GLU A 1 357 ? 0.434 -10.720 14.945 1.00 85.69 357 GLU A C 1
ATOM 2767 O O . GLU A 1 357 ? 1.650 -10.539 14.859 1.00 85.69 357 GLU A O 1
ATOM 2772 N N . GLU A 1 358 ? -0.305 -11.059 13.888 1.00 88.88 358 GLU A N 1
ATOM 2773 C CA . GLU A 1 358 ? 0.249 -11.199 12.544 1.00 88.88 358 GLU A CA 1
ATOM 2774 C C . GLU A 1 358 ? 0.833 -9.875 12.035 1.00 88.88 358 GLU A C 1
ATOM 2776 O O . GLU A 1 358 ? 1.994 -9.843 11.617 1.00 88.88 358 GLU A O 1
ATOM 2781 N N . SER A 1 359 ? 0.072 -8.777 12.123 1.00 91.19 359 SER A N 1
ATOM 2782 C CA . SER A 1 359 ? 0.530 -7.441 11.723 1.00 91.19 359 SER A CA 1
ATOM 2783 C C . SER A 1 359 ? 1.801 -7.040 12.477 1.00 91.19 359 SER A C 1
ATOM 2785 O O . SER A 1 359 ? 2.799 -6.661 11.860 1.00 91.19 359 SER A O 1
ATOM 2787 N N . ARG A 1 360 ? 1.821 -7.229 13.804 1.00 90.31 360 ARG A N 1
ATOM 2788 C CA . ARG A 1 360 ? 2.993 -6.945 14.641 1.00 90.31 360 ARG A CA 1
ATOM 2789 C C . ARG A 1 360 ? 4.208 -7.756 14.204 1.00 90.31 360 ARG A C 1
ATOM 2791 O O . ARG A 1 360 ? 5.277 -7.188 14.005 1.00 90.31 360 ARG A O 1
ATOM 2798 N N . ASN A 1 361 ? 4.056 -9.070 14.046 1.00 90.50 361 ASN A N 1
ATOM 2799 C CA . ASN A 1 361 ? 5.156 -9.953 13.658 1.00 90.50 361 ASN A CA 1
ATOM 2800 C C . ASN A 1 361 ? 5.761 -9.548 12.306 1.00 90.50 361 ASN A C 1
ATOM 2802 O O . ASN A 1 361 ? 6.981 -9.574 12.148 1.00 90.50 361 ASN A O 1
ATOM 2806 N N . LEU A 1 362 ? 4.923 -9.151 11.345 1.00 94.06 362 LEU A N 1
ATOM 2807 C CA . LEU A 1 362 ? 5.365 -8.682 10.033 1.00 94.06 362 LEU A CA 1
ATOM 2808 C C . LEU A 1 362 ? 6.113 -7.344 10.113 1.00 94.06 362 LEU A C 1
ATOM 2810 O O . LEU A 1 362 ? 7.168 -7.215 9.490 1.00 94.06 362 LEU A O 1
ATOM 2814 N N . TYR A 1 363 ? 5.618 -6.375 10.891 1.00 93.69 363 TYR A N 1
ATOM 2815 C CA . TYR A 1 363 ? 6.316 -5.102 11.106 1.00 93.69 363 TYR A CA 1
ATOM 2816 C C . TYR A 1 363 ? 7.666 -5.288 11.800 1.00 93.69 363 TYR A C 1
ATOM 2818 O O . TYR A 1 363 ? 8.652 -4.703 11.361 1.00 93.69 363 TYR A O 1
ATOM 2826 N N . GLU A 1 364 ? 7.737 -6.120 12.841 1.00 91.69 364 GLU A N 1
ATOM 2827 C CA . GLU A 1 364 ? 8.988 -6.402 13.559 1.00 91.69 364 GLU A CA 1
ATOM 2828 C C . GLU A 1 364 ? 10.013 -7.086 12.644 1.00 91.69 364 GLU A C 1
ATOM 2830 O O . GLU A 1 364 ? 11.184 -6.706 12.618 1.00 91.69 364 GLU A O 1
ATOM 2835 N N . ALA A 1 365 ? 9.575 -8.054 11.831 1.00 92.56 365 ALA A N 1
ATOM 2836 C CA . ALA A 1 365 ? 10.437 -8.702 10.848 1.00 92.56 365 ALA A CA 1
ATOM 2837 C C . ALA A 1 365 ? 10.935 -7.715 9.777 1.00 92.56 365 ALA A C 1
ATOM 2839 O O . ALA A 1 365 ? 12.126 -7.698 9.456 1.00 92.56 365 ALA A O 1
ATOM 2840 N N . ALA A 1 366 ? 10.051 -6.860 9.254 1.00 95.12 366 ALA A N 1
ATOM 2841 C CA . ALA A 1 366 ? 10.417 -5.837 8.278 1.00 95.12 366 ALA A CA 1
ATOM 2842 C C . ALA A 1 366 ? 11.393 -4.805 8.866 1.00 95.12 366 ALA A C 1
ATOM 2844 O O . ALA A 1 366 ? 12.400 -4.479 8.232 1.00 95.12 366 ALA A O 1
ATOM 2845 N N . LEU A 1 367 ? 11.132 -4.327 10.087 1.00 94.12 367 LEU A N 1
ATOM 2846 C CA . LEU A 1 367 ? 11.984 -3.366 10.784 1.00 94.12 367 LEU A CA 1
ATOM 2847 C C . LEU A 1 367 ? 13.369 -3.954 11.043 1.00 94.12 367 LEU A C 1
ATOM 2849 O O . LEU A 1 367 ? 14.367 -3.281 10.795 1.00 94.12 367 LEU A O 1
ATOM 2853 N N . TYR A 1 368 ? 13.439 -5.207 11.493 1.00 93.31 368 TYR A N 1
ATOM 2854 C CA . TYR A 1 368 ? 14.703 -5.896 11.731 1.00 93.31 368 TYR A CA 1
ATOM 2855 C C . TYR A 1 368 ? 15.564 -5.978 10.468 1.00 93.31 368 TYR A C 1
ATOM 2857 O O . TYR A 1 368 ? 16.733 -5.590 10.494 1.00 93.31 368 TYR A O 1
ATOM 2865 N N . VAL A 1 369 ? 14.987 -6.438 9.352 1.00 93.19 369 VAL A N 1
ATOM 2866 C CA . VAL A 1 369 ? 15.721 -6.552 8.085 1.00 93.19 369 VAL A CA 1
ATOM 2867 C C . VAL A 1 369 ? 16.201 -5.184 7.609 1.00 93.19 369 VAL A C 1
ATOM 2869 O O . VAL A 1 369 ? 17.374 -5.032 7.272 1.00 93.19 369 VAL A O 1
ATOM 2872 N N . ARG A 1 370 ? 15.335 -4.166 7.642 1.00 94.44 370 ARG A N 1
ATOM 2873 C CA . ARG A 1 370 ? 15.711 -2.810 7.228 1.00 94.44 370 ARG A CA 1
ATOM 2874 C C . ARG A 1 370 ? 16.781 -2.203 8.119 1.00 94.44 370 ARG A C 1
ATOM 2876 O O . ARG A 1 370 ? 17.725 -1.645 7.592 1.00 94.44 370 ARG A O 1
ATOM 2883 N N . SER A 1 371 ? 16.682 -2.364 9.434 1.00 92.50 371 SER A N 1
ATOM 2884 C CA . SER A 1 371 ? 17.671 -1.828 10.383 1.00 92.50 371 SER A CA 1
ATOM 2885 C C . SER A 1 371 ? 19.020 -2.548 10.295 1.00 92.50 371 SER A C 1
ATOM 2887 O O . SER A 1 371 ? 20.028 -2.024 10.754 1.00 92.50 371 SER A O 1
ATOM 2889 N N . SER A 1 372 ? 19.036 -3.757 9.726 1.00 92.81 372 SER A N 1
ATOM 2890 C CA . SER A 1 372 ? 20.258 -4.534 9.510 1.00 92.81 372 SER A CA 1
ATOM 2891 C C . SER A 1 372 ? 20.972 -4.176 8.202 1.00 92.81 372 SER A C 1
ATOM 2893 O O . SER A 1 372 ? 22.181 -4.359 8.123 1.00 92.81 372 SER A O 1
ATOM 2895 N N . ILE A 1 373 ? 20.240 -3.703 7.186 1.00 92.75 373 ILE A N 1
ATOM 2896 C CA . ILE A 1 373 ? 20.770 -3.441 5.833 1.00 92.75 373 ILE A CA 1
ATOM 2897 C C . ILE A 1 373 ? 20.896 -1.936 5.545 1.00 92.75 373 ILE A C 1
ATOM 2899 O O . ILE A 1 373 ? 21.830 -1.499 4.878 1.00 92.75 373 ILE A O 1
ATOM 2903 N N . LEU A 1 374 ? 19.946 -1.130 6.018 1.00 92.81 374 LEU A N 1
ATOM 2904 C CA . LEU A 1 374 ? 19.830 0.291 5.701 1.00 92.81 374 LEU A CA 1
ATOM 2905 C C . LEU A 1 374 ? 20.308 1.166 6.868 1.00 92.81 374 LEU A C 1
ATOM 2907 O O . LEU A 1 374 ? 20.173 0.775 8.030 1.00 92.81 374 LEU A O 1
ATOM 2911 N N . PRO A 1 375 ? 20.802 2.387 6.585 1.00 90.81 375 PRO A N 1
ATOM 2912 C CA . PRO A 1 375 ? 21.079 3.376 7.618 1.00 90.81 375 PRO A CA 1
ATOM 2913 C C . PRO A 1 375 ? 19.834 3.698 8.449 1.00 90.81 375 PRO A C 1
ATOM 2915 O O . PRO A 1 375 ? 18.715 3.702 7.937 1.00 90.81 375 PRO A O 1
ATOM 2918 N N . ALA A 1 376 ? 20.028 4.050 9.719 1.00 86.19 376 ALA A N 1
ATOM 2919 C CA . ALA A 1 376 ? 18.918 4.292 10.639 1.00 86.19 376 ALA A CA 1
ATOM 2920 C C . ALA A 1 376 ? 18.003 5.464 10.219 1.00 86.19 376 ALA A C 1
ATOM 2922 O O . ALA A 1 376 ? 16.796 5.406 10.441 1.00 86.19 376 ALA A O 1
ATOM 2923 N N . HIS A 1 377 ? 18.561 6.473 9.538 1.00 85.38 377 HIS A N 1
ATOM 2924 C CA . HIS A 1 377 ? 17.839 7.627 8.989 1.00 85.38 377 HIS A CA 1
ATOM 2925 C C . HIS A 1 377 ? 17.159 7.350 7.635 1.00 85.38 377 HIS A C 1
ATOM 2927 O O . HIS A 1 377 ? 16.596 8.259 7.023 1.00 85.38 377 HIS A O 1
ATOM 2933 N N . HIS A 1 378 ? 17.243 6.123 7.110 1.00 91.38 378 HIS A N 1
ATOM 2934 C CA . HIS A 1 378 ? 16.619 5.798 5.835 1.00 91.38 378 HIS A CA 1
ATOM 2935 C C . HIS A 1 378 ? 15.085 5.926 5.948 1.00 91.38 378 HIS A C 1
ATOM 2937 O O . HIS A 1 378 ? 14.510 5.379 6.895 1.00 91.38 378 HIS A O 1
ATOM 2943 N N . PRO A 1 379 ? 14.388 6.563 4.983 1.00 90.31 379 PRO A N 1
ATOM 2944 C CA . P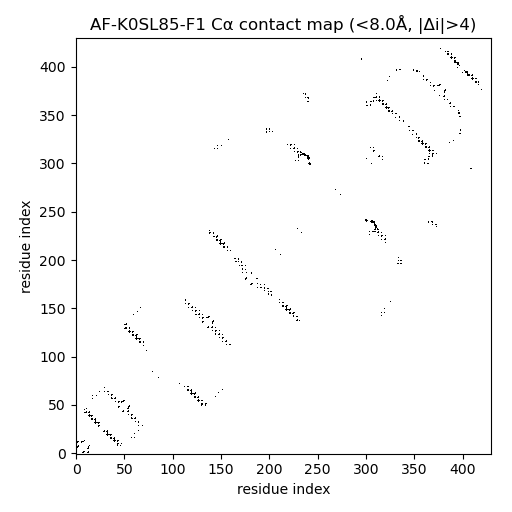RO A 1 379 ? 12.944 6.808 5.070 1.00 90.31 379 PRO A CA 1
ATOM 2945 C C . PRO A 1 379 ? 12.116 5.551 5.346 1.00 90.31 379 PRO A C 1
ATOM 2947 O O . PRO A 1 379 ? 11.185 5.578 6.143 1.00 90.31 379 PRO A O 1
ATOM 2950 N N . GLU A 1 380 ? 12.483 4.415 4.747 1.00 90.19 380 GLU A N 1
ATOM 2951 C CA . GLU A 1 380 ? 11.792 3.148 5.011 1.00 90.19 380 GLU A CA 1
ATOM 2952 C C . GLU A 1 380 ? 11.960 2.635 6.448 1.00 90.19 380 GLU A C 1
ATOM 2954 O O . GLU A 1 380 ? 11.035 2.024 6.984 1.00 90.19 380 GLU A O 1
ATOM 2959 N N . VAL A 1 381 ? 13.118 2.857 7.081 1.00 91.44 381 VAL A N 1
ATOM 2960 C CA . VAL A 1 381 ? 13.339 2.475 8.485 1.00 91.44 381 VAL A CA 1
ATOM 2961 C C . VAL A 1 381 ? 12.421 3.316 9.366 1.00 91.44 381 VAL A C 1
ATOM 2963 O O . VAL A 1 381 ? 11.643 2.756 10.137 1.00 91.44 381 VAL A O 1
ATOM 2966 N N . ILE A 1 382 ? 12.438 4.638 9.174 1.00 92.19 382 ILE A N 1
ATOM 2967 C CA . ILE A 1 382 ? 11.601 5.597 9.909 1.00 92.19 382 ILE A CA 1
ATOM 2968 C C . ILE A 1 382 ? 10.113 5.269 9.732 1.00 92.19 382 ILE A C 1
ATOM 2970 O O . ILE A 1 382 ? 9.398 5.111 10.719 1.00 92.19 382 ILE A O 1
ATOM 2974 N N . ALA A 1 383 ? 9.655 5.071 8.494 1.00 91.00 383 ALA A N 1
ATOM 2975 C CA . ALA A 1 383 ? 8.264 4.732 8.203 1.00 91.00 383 ALA A CA 1
ATOM 2976 C C . ALA A 1 383 ? 7.833 3.417 8.872 1.00 91.00 383 ALA A C 1
ATOM 2978 O O . ALA A 1 383 ? 6.722 3.317 9.391 1.00 91.00 383 ALA A O 1
ATOM 2979 N N . THR A 1 384 ? 8.714 2.409 8.906 1.00 92.38 384 THR A N 1
ATOM 2980 C CA . THR A 1 384 ? 8.416 1.136 9.583 1.00 92.38 384 THR A CA 1
ATOM 2981 C C . THR A 1 384 ? 8.319 1.317 11.096 1.00 92.38 384 THR A C 1
ATOM 2983 O O . THR A 1 384 ? 7.402 0.767 11.703 1.00 92.38 384 THR A O 1
ATOM 2986 N N . LYS A 1 385 ? 9.225 2.101 11.705 1.00 92.44 385 LYS A N 1
ATOM 2987 C CA . LYS A 1 385 ? 9.171 2.431 13.139 1.00 92.44 385 LYS A CA 1
ATOM 2988 C C . LYS A 1 385 ? 7.878 3.162 13.486 1.00 92.44 385 LYS A C 1
ATOM 2990 O O . LYS A 1 385 ? 7.212 2.767 14.437 1.00 92.44 385 LYS A O 1
ATOM 2995 N N . PHE A 1 386 ? 7.498 4.158 12.685 1.00 92.50 386 PHE A N 1
ATOM 2996 C CA . PHE A 1 386 ? 6.267 4.922 12.874 1.00 92.50 386 PHE A CA 1
ATOM 2997 C C . PHE A 1 386 ? 5.031 4.016 12.822 1.00 92.50 386 PHE A C 1
ATOM 2999 O O . PHE A 1 386 ? 4.251 3.981 13.771 1.00 92.50 386 PHE A O 1
ATOM 3006 N N . SER A 1 387 ? 4.892 3.209 11.762 1.00 91.88 387 SER A N 1
ATOM 3007 C CA . SER A 1 387 ? 3.750 2.295 11.618 1.00 91.88 387 SER A CA 1
ATOM 3008 C C . SER A 1 387 ? 3.677 1.247 12.735 1.00 91.88 387 SER A C 1
ATOM 3010 O O . SER A 1 387 ? 2.588 0.901 13.190 1.00 91.88 387 SER A O 1
ATOM 3012 N N . LEU A 1 388 ? 4.827 0.730 13.183 1.00 90.88 388 LEU A N 1
ATOM 3013 C CA . LEU A 1 388 ? 4.878 -0.218 14.293 1.00 90.88 388 LEU A CA 1
ATOM 3014 C C . LEU A 1 388 ? 4.503 0.456 15.618 1.00 90.88 388 LEU A C 1
ATOM 3016 O O . LEU A 1 388 ? 3.739 -0.124 16.382 1.00 90.88 388 LEU A O 1
ATOM 3020 N N . ALA A 1 389 ? 4.992 1.668 15.889 1.00 90.25 389 ALA A N 1
ATOM 3021 C CA . ALA A 1 389 ? 4.628 2.416 17.091 1.00 90.25 389 ALA A CA 1
ATOM 3022 C C . ALA A 1 389 ? 3.113 2.663 17.160 1.00 90.25 389 ALA A C 1
ATOM 3024 O O . ALA A 1 389 ? 2.493 2.383 18.181 1.00 90.25 389 ALA A O 1
ATOM 3025 N N . GLU A 1 390 ? 2.505 3.083 16.049 1.00 89.12 390 GLU A N 1
ATOM 3026 C CA . GLU A 1 390 ? 1.058 3.301 15.948 1.00 89.12 390 GLU A CA 1
ATOM 3027 C C . GLU A 1 390 ? 0.249 2.014 16.209 1.00 89.12 390 GLU A C 1
ATOM 3029 O O . GLU A 1 390 ? -0.766 2.022 16.909 1.00 89.12 390 GLU A O 1
ATOM 3034 N N . LEU A 1 391 ? 0.721 0.870 15.700 1.00 87.31 391 LEU A N 1
ATOM 3035 C CA . LEU A 1 391 ? 0.106 -0.429 15.981 1.00 87.31 391 LEU A CA 1
ATOM 3036 C C . LEU A 1 391 ? 0.217 -0.814 17.466 1.00 87.31 391 LEU A C 1
ATOM 3038 O O . LEU A 1 391 ? -0.719 -1.387 18.022 1.00 87.31 391 LEU A O 1
ATOM 3042 N N . LEU A 1 392 ? 1.360 -0.547 18.104 1.00 84.75 392 LEU A N 1
ATOM 3043 C CA . LEU A 1 392 ? 1.622 -0.919 19.501 1.00 84.75 392 LEU A CA 1
ATOM 3044 C C . LEU A 1 392 ? 0.852 -0.059 20.515 1.00 84.75 392 LEU A C 1
ATOM 3046 O O . LEU A 1 392 ? 0.562 -0.548 21.613 1.00 84.75 392 LEU A O 1
ATOM 3050 N N . ASP A 1 393 ? 0.494 1.161 20.118 1.00 83.00 393 ASP A N 1
ATOM 3051 C CA . ASP A 1 393 ? -0.407 2.065 20.841 1.00 83.00 393 ASP A CA 1
ATOM 3052 C C . ASP A 1 393 ? -1.887 1.715 20.665 1.00 83.00 393 ASP A C 1
ATOM 3054 O O . ASP A 1 393 ? -2.742 2.201 21.402 1.00 83.00 393 ASP A O 1
ATOM 3058 N N . SER A 1 394 ? -2.219 0.835 19.721 1.00 70.81 394 SER A N 1
ATOM 3059 C CA . SER A 1 394 ? -3.598 0.401 19.526 1.00 70.81 394 SER A CA 1
ATOM 3060 C C . SER A 1 394 ? -4.013 -0.637 20.589 1.00 70.81 394 SER A C 1
ATOM 3062 O O . SER A 1 394 ? -3.251 -1.567 20.884 1.00 70.81 394 SER A O 1
ATOM 3064 N N . PRO A 1 395 ? -5.239 -0.564 21.147 1.00 66.19 395 PRO A N 1
ATOM 3065 C CA . PRO A 1 395 ? -5.685 -1.468 22.209 1.00 66.19 395 PRO A CA 1
ATOM 3066 C C . PRO A 1 395 ? -5.760 -2.921 21.721 1.00 66.19 395 PRO A C 1
ATOM 3068 O O . PRO A 1 395 ? -6.295 -3.208 20.649 1.00 66.19 395 PRO A O 1
ATOM 3071 N N . ARG A 1 396 ? -5.233 -3.872 22.505 1.00 61.69 396 ARG A N 1
ATOM 3072 C CA . ARG A 1 396 ? -5.178 -5.302 22.123 1.00 61.69 396 ARG A CA 1
ATOM 3073 C C . ARG A 1 396 ? -6.542 -6.002 22.117 1.00 61.69 396 ARG A C 1
ATOM 3075 O O . ARG A 1 396 ? -6.654 -7.074 21.534 1.00 61.69 396 ARG A O 1
ATOM 3082 N N . GLY A 1 397 ? -7.552 -5.413 22.751 1.00 57.19 397 GLY A N 1
ATOM 3083 C CA . GLY A 1 397 ? -8.903 -5.958 22.856 1.00 57.19 397 GLY A CA 1
ATOM 3084 C C . GLY A 1 397 ? -9.978 -4.871 22.743 1.00 57.19 397 GLY A C 1
ATOM 3085 O O . GLY A 1 397 ? -9.649 -3.712 22.497 1.00 57.19 397 GLY A O 1
ATOM 3086 N N . PRO A 1 398 ? -11.260 -5.240 22.909 1.00 50.75 398 PRO A N 1
ATOM 3087 C CA . PRO A 1 398 ? -12.389 -4.309 22.829 1.00 50.75 398 PRO A CA 1
ATOM 3088 C C . PRO A 1 398 ? -12.473 -3.352 24.028 1.00 50.75 398 PRO A C 1
ATOM 3090 O O . PRO A 1 398 ? -13.103 -2.304 23.931 1.00 50.75 398 PRO A O 1
ATOM 3093 N N . ASP A 1 399 ? -11.850 -3.705 25.152 1.00 51.09 399 ASP A N 1
ATOM 3094 C CA . ASP A 1 399 ? -11.794 -2.866 26.344 1.00 51.09 399 ASP A CA 1
ATOM 3095 C C . ASP A 1 399 ? -10.547 -1.973 26.295 1.00 51.09 399 ASP A C 1
ATOM 3097 O O . ASP A 1 399 ? -9.414 -2.451 26.390 1.00 51.09 399 ASP A O 1
ATOM 3101 N N . VAL A 1 400 ? -10.773 -0.665 26.148 1.00 49.53 400 VAL A N 1
ATOM 3102 C CA . VAL A 1 400 ? -9.736 0.380 26.111 1.00 49.53 400 VAL A CA 1
ATOM 3103 C C . VAL A 1 400 ? -8.941 0.425 27.429 1.00 49.53 400 VAL A C 1
ATOM 3105 O O . VAL A 1 400 ? -7.787 0.847 27.437 1.00 49.53 400 VAL A O 1
ATOM 3108 N N . ASN A 1 401 ? -9.520 -0.077 28.529 1.00 43.22 401 ASN A N 1
ATOM 3109 C CA . ASN A 1 401 ? -8.927 -0.072 29.867 1.00 43.22 401 ASN A CA 1
ATOM 3110 C C . ASN A 1 401 ? -8.309 -1.422 30.286 1.00 43.22 401 ASN A C 1
ATOM 3112 O O . ASN A 1 401 ? -7.590 -1.485 31.289 1.00 43.22 401 ASN A O 1
ATOM 3116 N N . ALA A 1 402 ? -8.519 -2.505 29.527 1.00 46.22 402 ALA A N 1
ATOM 3117 C CA . ALA A 1 402 ? -7.888 -3.800 29.786 1.00 46.22 402 ALA A CA 1
ATOM 3118 C C . ALA A 1 402 ? -6.470 -3.836 29.183 1.00 46.22 402 ALA A C 1
ATOM 3120 O O . ALA A 1 402 ? -6.257 -4.305 28.066 1.00 46.22 402 ALA A O 1
ATOM 3121 N N . GLY A 1 403 ? -5.486 -3.311 29.926 1.00 47.38 403 GLY A N 1
ATOM 3122 C CA . GLY A 1 403 ? -4.069 -3.233 29.526 1.00 47.38 403 GLY A CA 1
ATOM 3123 C C . GLY A 1 403 ? -3.490 -4.534 28.928 1.00 47.38 403 GLY A C 1
ATOM 3124 O O . GLY A 1 403 ? -3.944 -5.639 29.198 1.00 47.38 403 GLY A O 1
ATOM 3125 N N . LYS A 1 404 ? -2.418 -4.516 28.134 1.00 50.44 404 LYS A N 1
ATOM 3126 C CA . LYS A 1 404 ? -1.256 -3.622 28.143 1.00 50.44 404 LYS A CA 1
ATOM 3127 C C . LYS A 1 404 ? -0.859 -3.283 26.705 1.00 50.44 404 LYS A C 1
ATOM 3129 O O . LYS A 1 404 ? -0.423 -4.168 25.960 1.00 50.44 404 LYS A O 1
ATOM 3134 N N . PHE A 1 405 ? -0.971 -2.008 26.353 1.00 60.78 405 PHE A N 1
ATOM 3135 C CA . PHE A 1 405 ? -0.208 -1.404 25.266 1.00 60.78 405 PHE A CA 1
ATOM 3136 C C . PHE A 1 405 ? 1.263 -1.793 25.427 1.00 60.78 405 PHE A C 1
ATOM 3138 O O . PHE A 1 405 ? 1.767 -1.872 26.553 1.00 60.78 405 PHE A O 1
ATOM 3145 N N . ASP A 1 406 ? 1.976 -2.028 24.328 1.00 71.88 406 ASP A N 1
ATOM 3146 C CA . ASP A 1 406 ? 3.442 -2.041 24.413 1.00 71.88 406 ASP A CA 1
ATOM 3147 C C . ASP A 1 406 ? 3.949 -0.596 24.325 1.00 71.88 406 ASP A C 1
ATOM 3149 O O . ASP A 1 406 ? 4.838 -0.279 23.545 1.00 71.88 406 ASP A O 1
ATOM 3153 N N . GLU A 1 407 ? 3.332 0.290 25.112 1.00 77.25 407 GLU A N 1
ATOM 3154 C CA . GLU A 1 407 ? 3.530 1.742 25.101 1.00 77.25 407 GLU A CA 1
ATOM 3155 C C . GLU A 1 407 ? 5.003 2.083 25.319 1.00 77.25 407 GLU A C 1
ATOM 3157 O O . GLU A 1 407 ? 5.561 2.957 24.671 1.00 77.25 407 GLU A O 1
ATOM 3162 N N . LYS A 1 408 ? 5.694 1.305 26.162 1.00 81.31 408 LYS A N 1
ATOM 3163 C CA . LYS A 1 408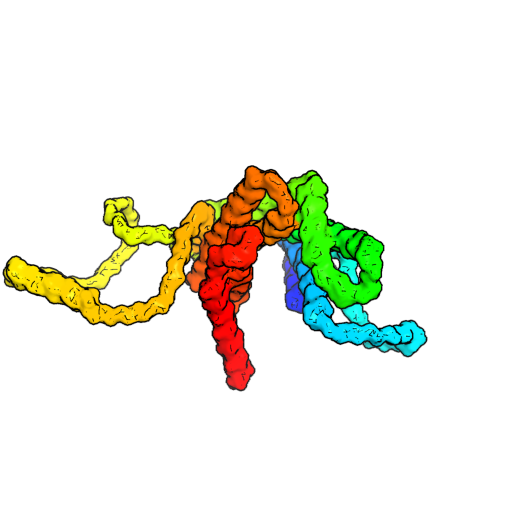 ? 7.143 1.432 26.346 1.00 81.31 408 LYS A CA 1
ATOM 3164 C C . LYS A 1 408 ? 7.913 1.210 25.048 1.00 81.31 408 LYS A C 1
ATOM 3166 O O . LYS A 1 408 ? 8.869 1.928 24.782 1.00 81.31 408 LYS A O 1
ATOM 3171 N N . ARG A 1 409 ? 7.535 0.204 24.254 1.00 84.62 409 ARG A N 1
ATOM 3172 C CA . ARG A 1 409 ? 8.173 -0.061 22.963 1.00 84.62 409 ARG A CA 1
ATOM 3173 C C . ARG A 1 409 ? 7.755 0.970 21.918 1.00 84.62 409 ARG A C 1
ATOM 3175 O O . ARG A 1 409 ? 8.613 1.390 21.154 1.00 84.62 409 ARG A O 1
ATOM 3182 N N . ALA A 1 410 ? 6.491 1.384 21.898 1.00 84.94 410 ALA A N 1
ATOM 3183 C CA . ALA A 1 410 ? 6.001 2.427 21.002 1.00 84.94 410 ALA A CA 1
ATOM 3184 C C . ALA A 1 410 ? 6.717 3.765 21.244 1.00 84.94 410 ALA A C 1
ATOM 3186 O O . ALA A 1 410 ? 7.246 4.355 20.306 1.00 84.94 410 ALA A O 1
ATOM 3187 N N . ASN A 1 411 ? 6.829 4.188 22.505 1.00 86.50 411 ASN A N 1
ATOM 3188 C CA . ASN A 1 411 ? 7.544 5.401 22.894 1.00 86.50 411 ASN A CA 1
ATOM 3189 C C . ASN A 1 411 ? 9.039 5.297 22.593 1.00 86.50 411 ASN A C 1
ATOM 3191 O O . ASN A 1 411 ? 9.584 6.230 22.020 1.00 86.50 411 ASN A O 1
ATOM 3195 N N . ALA A 1 412 ? 9.677 4.147 22.839 1.00 87.75 412 ALA A N 1
ATOM 3196 C CA . ALA A 1 412 ? 11.070 3.944 22.437 1.00 87.75 412 ALA A CA 1
ATOM 3197 C C . ALA A 1 412 ? 11.264 4.093 20.916 1.00 87.75 412 ALA A C 1
ATOM 3199 O O . ALA A 1 412 ? 12.208 4.731 20.471 1.00 87.75 412 ALA A O 1
ATOM 3200 N N . LEU A 1 413 ? 10.353 3.552 20.097 1.00 88.19 413 LEU A N 1
ATOM 3201 C CA . LEU A 1 413 ? 10.414 3.721 18.641 1.00 88.19 413 LEU A CA 1
ATOM 3202 C C . LEU A 1 413 ? 10.229 5.186 18.217 1.00 88.19 413 LEU A C 1
ATOM 3204 O O . LEU A 1 413 ? 10.847 5.603 17.241 1.00 88.19 413 LEU A O 1
ATOM 3208 N N . ARG A 1 414 ? 9.395 5.957 18.926 1.00 89.69 414 ARG A N 1
ATOM 3209 C CA . ARG A 1 414 ? 9.204 7.398 18.689 1.00 89.69 414 ARG A CA 1
ATOM 3210 C C . ARG A 1 414 ? 10.423 8.213 19.096 1.00 89.69 414 ARG A C 1
ATOM 3212 O O . ARG A 1 414 ? 10.843 9.065 18.324 1.00 89.69 414 ARG A O 1
ATOM 3219 N N . GLU A 1 415 ? 11.000 7.932 20.259 1.00 89.00 415 GLU A N 1
ATOM 3220 C CA . GLU A 1 415 ? 12.248 8.546 20.724 1.00 89.00 415 GLU A CA 1
ATOM 3221 C C . GLU A 1 415 ? 13.368 8.292 19.713 1.00 89.00 415 GLU A C 1
ATOM 3223 O O . GLU A 1 415 ? 13.980 9.243 19.240 1.00 89.00 415 GLU A O 1
ATOM 3228 N N . GLU A 1 416 ? 13.528 7.044 19.257 1.00 88.31 416 GLU A N 1
ATOM 3229 C CA . GLU A 1 416 ? 14.485 6.700 18.202 1.00 88.31 416 GLU A CA 1
ATOM 3230 C C . GLU A 1 416 ? 14.241 7.492 16.899 1.00 88.31 416 GLU A C 1
ATOM 3232 O O . GLU A 1 416 ? 15.185 7.729 16.158 1.00 88.31 416 GLU A O 1
ATOM 3237 N N . ILE A 1 417 ? 13.001 7.872 16.563 1.00 87.25 417 ILE A N 1
ATOM 3238 C CA . ILE A 1 417 ? 12.715 8.722 15.390 1.00 87.25 417 ILE A CA 1
ATOM 3239 C C . ILE A 1 417 ? 13.104 10.180 15.668 1.00 87.25 417 ILE A C 1
ATOM 3241 O O . ILE A 1 417 ? 13.713 10.819 14.810 1.00 87.25 417 ILE A O 1
ATOM 3245 N N . LEU A 1 418 ? 12.741 10.707 16.841 1.00 86.69 418 LEU A N 1
ATOM 3246 C CA . LEU A 1 418 ? 12.987 12.098 17.229 1.00 86.69 418 LEU A CA 1
ATOM 3247 C C . LEU A 1 418 ? 14.479 12.405 17.361 1.00 86.69 418 LEU A C 1
ATOM 3249 O O . LEU A 1 418 ? 14.911 13.449 16.878 1.00 86.69 418 LEU A O 1
ATOM 3253 N N . GLU A 1 419 ? 15.260 11.490 17.940 1.00 84.50 419 GLU A N 1
ATOM 3254 C CA . GLU A 1 419 ? 16.721 11.609 18.033 1.00 84.50 419 GLU A CA 1
ATOM 3255 C C . GLU A 1 419 ? 17.340 11.860 16.646 1.00 84.50 419 GLU A C 1
ATOM 3257 O O . GLU A 1 419 ? 18.164 12.758 16.485 1.00 84.50 419 GLU A O 1
ATOM 3262 N N . PHE A 1 420 ? 16.870 11.164 15.604 1.00 77.69 420 PHE A N 1
ATOM 3263 C CA . PHE A 1 420 ? 17.372 11.379 14.242 1.00 77.69 420 PHE A CA 1
ATOM 3264 C C . PHE A 1 420 ? 16.956 12.710 13.625 1.00 77.69 420 PHE A C 1
ATOM 3266 O O . PHE A 1 420 ? 17.703 13.257 12.815 1.00 77.69 420 PHE A O 1
ATOM 3273 N N . LEU A 1 421 ? 15.761 13.216 13.939 1.00 76.25 421 LEU A N 1
ATOM 3274 C CA . LEU A 1 421 ? 15.319 14.516 13.433 1.00 76.25 421 LEU A CA 1
ATOM 3275 C C . LEU A 1 421 ? 16.146 15.644 14.062 1.00 76.25 421 LEU A C 1
ATOM 3277 O O . LEU A 1 421 ? 16.594 16.535 13.345 1.00 76.25 421 LEU A O 1
ATOM 3281 N N . GLN A 1 422 ? 16.436 15.539 15.362 1.00 74.62 422 GLN A N 1
ATOM 3282 C CA . GLN A 1 422 ? 17.270 16.496 16.092 1.00 74.62 422 GLN A CA 1
ATOM 3283 C C . GLN A 1 422 ? 18.715 16.524 15.575 1.00 74.62 422 GLN A C 1
ATOM 3285 O O . GLN A 1 422 ? 19.229 17.600 15.280 1.00 74.62 422 GLN A O 1
ATOM 3290 N N . GLU A 1 423 ? 19.343 15.361 15.359 1.00 69.38 423 GLU A N 1
ATOM 3291 C CA . GLU A 1 423 ? 20.686 15.285 14.754 1.00 69.38 423 GLU A CA 1
ATOM 3292 C C . GLU A 1 423 ? 20.745 15.955 13.367 1.00 69.38 423 GLU A C 1
ATOM 3294 O O . GLU A 1 423 ? 21.767 16.524 12.978 1.00 69.38 423 GLU A O 1
ATOM 3299 N N . LYS A 1 424 ? 19.646 15.899 12.606 1.00 63.66 424 LYS A N 1
ATOM 3300 C CA . LYS A 1 424 ? 19.550 16.489 11.266 1.00 63.66 424 LYS A CA 1
ATOM 3301 C C . LYS A 1 424 ? 19.417 18.011 11.303 1.00 63.66 424 LYS A C 1
ATOM 3303 O O . LYS A 1 424 ? 20.009 18.688 10.459 1.00 63.66 424 LYS A O 1
ATOM 3308 N N . ASP A 1 425 ? 18.656 18.533 12.259 1.00 63.97 425 ASP A N 1
ATOM 3309 C CA . ASP A 1 425 ? 18.493 19.973 12.466 1.00 63.97 425 ASP A CA 1
ATOM 3310 C C . ASP A 1 425 ? 19.805 20.604 12.947 1.00 63.97 425 ASP A C 1
ATOM 3312 O O . ASP A 1 425 ? 20.211 21.644 12.427 1.00 63.97 425 ASP A O 1
ATOM 3316 N N . GLU A 1 426 ? 20.530 19.933 13.846 1.00 65.25 426 GLU A N 1
ATOM 3317 C CA . GLU A 1 426 ? 21.851 20.375 14.311 1.00 65.25 426 GLU A CA 1
ATOM 3318 C C . GLU A 1 426 ? 22.893 20.392 13.179 1.00 65.25 426 GLU A C 1
ATOM 3320 O O . GLU A 1 426 ? 23.646 21.357 13.053 1.00 65.25 426 GLU A O 1
ATOM 3325 N N . GLN A 1 427 ? 22.901 19.378 12.303 1.00 58.78 427 GLN A N 1
ATOM 3326 C CA . GLN A 1 427 ? 23.785 19.333 11.125 1.00 58.78 427 GLN A CA 1
ATOM 3327 C C . GLN A 1 427 ? 23.402 20.327 10.021 1.00 58.78 427 GLN A C 1
ATOM 3329 O O . GLN A 1 427 ? 24.249 20.692 9.213 1.00 58.78 427 GLN A O 1
ATOM 3334 N N . SER A 1 428 ? 22.137 20.749 9.953 1.00 59.84 428 SER A N 1
ATOM 3335 C CA . SER A 1 428 ? 21.675 21.743 8.973 1.00 59.84 428 SER A CA 1
ATOM 3336 C C . SER A 1 428 ? 21.947 23.183 9.428 1.00 59.84 428 SER A C 1
ATOM 3338 O O . SER A 1 428 ? 21.919 24.100 8.608 1.00 59.84 428 SER A O 1
ATOM 3340 N N . GLN A 1 429 ? 22.194 23.387 10.727 1.00 50.97 429 GLN A N 1
ATOM 3341 C CA . GLN A 1 429 ? 22.528 24.680 11.334 1.00 50.97 429 GLN A CA 1
ATOM 3342 C C . GLN A 1 429 ? 24.044 24.939 11.449 1.00 50.97 429 GLN A C 1
ATOM 3344 O O . GLN A 1 429 ? 24.435 26.077 11.720 1.00 50.97 429 GLN A O 1
ATOM 3349 N N . SER A 1 430 ? 24.886 23.918 11.243 1.00 46.03 430 SER A N 1
ATOM 3350 C CA . SER A 1 430 ? 26.358 24.001 11.194 1.00 46.03 430 SER A CA 1
ATOM 3351 C C . SER A 1 430 ? 26.883 24.136 9.770 1.00 46.03 430 SER A C 1
ATOM 3353 O O . SER A 1 430 ? 27.834 24.923 9.563 1.00 46.03 430 SER A O 1
#

Solvent-accessible surface area (backbone atoms only — not comparable to full-atom values): 23521 Å² total; per-residue (Å²): 109,50,49,81,76,63,33,77,83,31,67,69,32,19,50,49,28,38,50,52,12,51,53,27,47,77,71,70,36,55,68,63,11,52,53,25,23,52,51,15,34,54,40,24,36,71,70,68,31,68,68,29,64,67,22,22,48,32,30,38,52,46,15,56,44,36,44,48,54,41,53,52,57,55,50,61,61,50,57,65,65,74,55,83,70,79,74,86,70,85,70,71,88,84,75,78,92,62,90,84,71,76,77,70,82,74,78,80,47,73,67,56,42,51,52,31,38,51,50,16,35,52,28,17,49,52,18,24,52,32,23,31,76,69,62,32,69,86,29,70,67,19,30,50,28,31,30,50,30,12,52,40,34,40,51,42,45,51,52,54,50,51,54,53,40,52,57,34,24,56,50,41,46,51,52,48,31,66,75,68,68,58,82,53,70,70,70,47,56,77,42,46,65,59,18,47,46,58,17,28,48,55,48,68,76,60,66,50,70,64,53,52,51,40,45,54,50,13,50,54,27,18,52,48,20,25,51,53,30,46,76,55,70,60,80,73,69,53,85,38,57,52,71,76,76,91,86,80,83,85,80,88,80,87,83,90,84,87,82,83,90,71,87,76,82,76,79,84,64,50,77,67,53,52,53,48,53,55,50,49,56,53,49,54,71,69,64,60,77,86,74,80,88,82,75,82,80,76,76,72,39,57,75,73,27,31,52,25,25,18,64,64,17,20,53,28,28,38,56,40,16,53,52,30,46,57,49,31,57,51,48,52,52,43,65,68,54,79,59,87,50,62,65,62,52,54,52,53,52,50,52,35,40,51,33,48,53,50,18,49,30,17,33,53,23,19,41,52,41,36,61,72,76,43,61,75,85,36,66,70,42,45,52,42,37,51,56,45,22,58,56,30,62,42,66,78,53,87,48,86,81,63,77,78,56,47,46,71,58,20,49,52,40,49,50,63,50,50,56,54,52,52,57,50,54,56,64,73,74,106

Sequence (430 aa):
MCKSHFGSLHPATASAYNNVGLMNKLLGNYEQSRAAYHESLRLYGEVCGKDHASYAAALSNLGMLERGHVIESEANEGEETEDGAAKEEEVDLGQLRDENVGELPKKMSAMERMQLNESAIEYLDEAYRIRISELGENHPHSITSRSQLGSALASAVIAERKQQLNSLIEKELRILKDRRNISDAREMEDHVPEAIAKAATKSSSSSNRLSKRRYEAAEDHLRGALNTAVDNPRGESVTPLAYLPSGISKASSRAGLTLPNLPKKDRSLTKKERRKLDKERRREKRKAPEKHHATSQMSPVKGIAARVSTLSAATAAQNLALFKKYHCDWIRLTLGDGSQDMDKQAHDTGRLTEAMEESRNLYEAALYVRSSILPAHHPEVIATKFSLAELLDSPRGPDVNAGKFDEKRANALREEILEFLQEKDEQSQS

Mean predicted aligned error: 13.36 Å

InterPro domains:
  IPR011990 Tetratricopeptide-like helical domain superfamily [G3DSA:1.25.40.10] (1-319)
  IPR011990 Tetratricopeptide-like helical domain superfamily [SSF48452] (7-65)

Organism: Thalassiosira oceanica (NCBI:txid159749)

Radius of gyration: 28.12 Å; Cα contacts (8 Å, |Δi|>4): 458; chains: 1; bounding box: 86×73×74 Å

Secondary structure (DSSP, 8-state):
-HHHHH-SSSHHHHHHHHHHHHHHHHTT-HHHHHHHHHHHHHHHHHHT-TTSHHHHHHHHHHHHHHHHHHHHHHHHHHHHHHS---------TTS---TT-----PPPPHHHHHHHHHHHHHHHHHHHHHHHHHH-TTSHHHHHHHHHHHHHHHHHHHHHHHHHHHHHHHHHHHHHHHHHT---HHHHHTTHHHHHHHHHHHHHHT--HHHHHHHHHHHHHHHHHHHHHHHS--SSBPPP-----S-----------PPPPPPP--S-S-HHHHHHHHHHHHHHTTTS--PPP----PPPP-GGGGG--BHHHHHHHHHHHHHHHHHHHHHHHHHT---S-HHHHHHHHHHHHHHHHHHHHHHHHHHHHHHHHS-TT-HHHHHHHHHHHHHHTS-SSS-TTS----HHHHHHHHHHHHHHHHHHHHHHH-

Nearest PDB structures (foldseek):
  3edt-assembly1_B  TM=4.232E-01  e=2.681E-05  Homo sapiens
  3ceq-assembly1_B  TM=3.862E-01  e=5.828E-05  Homo sapiens
  3zfw-assembly1_A  TM=4.277E-01  e=2.069E-04  Mus musculus
  3zfw-assembly2_B  TM=4.325E-01  e=2.869E-04  Mus musculus

pLDDT: mean 77.2, std 21.28, range [25.78, 98.5]